Protein AF-A0A7S4ERF7-F1 (afdb_monomer_lite)

Sequence (378 aa):
MTRRRRTTMRTMKLMPKNTRALVVTITISIAMVMAMVPKTGVAAFAVNAQRTGTSSTLPPVYDSTPSEIFSTDKGRTPSLFTLDLRSLSTTTALSAAVPVQLLPGPFVAAAVIPTCIGLWRTGFAVSFGYGGAMLVSGVVQLAGSLRGPSEAMLPLKLHAAIYVFYGARLCGFLFHRQKKSLLGGMKRRDATLAERFKRLPIILGCSGLYYCMACCPMKILALDNPTTSVANAAALAIGFLGMLLAAVGDWYKSKIKARDGVNTLVTSGPFRYFRHPNYTGEMIGWTSLCLLTPALSCLGSSSNLRRMIPLLLSSIVGWAGIVFAVLGLDATAGLEKKQREKYGGTPEYEAWVKTSWSGPMAGKVDDDATANKGAVRN

pLDDT: mean 70.41, std 26.36, range [23.17, 98.19]

Secondary structure (DSSP, 8-state):
---PPP----------HHHHHHHHHHHHHHHHHHHTS-STTSS-----------------------------------------TT------TT-----TTSSPPHHHHHHHHHHGGGGT-HHHIIIIIHHHHHHHHHHHHHHHHTSS-SGGGHHHHHHHHHHHHHHHHHHHHHHHHHHHHHHTT-------HHHHHTTHHHHHHHHHHHHHHHHHHHHHHHHH--S--HHHHHHHHHHHHHHHHHHHHHHHHHHHHHHS-TT----SGGGGTBS-HHHHHHHHHHHIIIIIHHHHHHHH-TTTHHHHHHHHHHHHHHHHHHHIIIIISSTTHHHHHHHHHHHTT-HHHHHHHHHSB--S-SS---GGGGGGGSSS--

InterPro domains:
  IPR010721 Probable O-methyltransferase UstE-like [PF06966] (158-355)
  IPR010721 Probable O-methyltransferase UstE-like [PTHR32251] (157-355)

Structure (mmCIF, N/CA/C/O backbone):
data_AF-A0A7S4ERF7-F1
#
_entry.id   AF-A0A7S4ERF7-F1
#
loop_
_atom_site.group_PDB
_atom_site.id
_atom_site.type_symbol
_atom_site.label_atom_id
_atom_site.label_alt_id
_atom_site.label_comp_id
_atom_site.label_asym_id
_atom_site.label_entity_id
_atom_site.label_seq_id
_atom_site.pdbx_PDB_ins_code
_atom_site.Cartn_x
_atom_site.Cartn_y
_atom_site.Cartn_z
_atom_site.occupancy
_atom_site.B_iso_or_equiv
_atom_site.auth_seq_id
_atom_site.auth_comp_id
_atom_site.auth_asym_id
_atom_site.auth_atom_id
_atom_site.pdbx_PDB_model_num
ATOM 1 N N . MET A 1 1 ? 13.879 62.871 37.418 1.00 41.03 1 MET A N 1
ATOM 2 C CA . MET A 1 1 ? 13.097 62.328 36.280 1.00 41.03 1 MET A CA 1
ATOM 3 C C . MET A 1 1 ? 13.974 61.372 35.481 1.00 41.03 1 MET A C 1
ATOM 5 O O . MET A 1 1 ? 15.052 61.788 35.085 1.00 41.03 1 MET A O 1
ATOM 9 N N . THR A 1 2 ? 13.548 60.132 35.216 1.00 34.75 2 THR A N 1
ATOM 10 C CA . THR A 1 2 ? 14.339 59.157 34.429 1.00 34.75 2 THR A CA 1
ATOM 11 C C . THR A 1 2 ? 13.428 58.254 33.589 1.00 34.75 2 THR A C 1
ATOM 13 O O . THR A 1 2 ? 12.522 57.595 34.093 1.00 34.75 2 THR A O 1
ATOM 16 N N . ARG A 1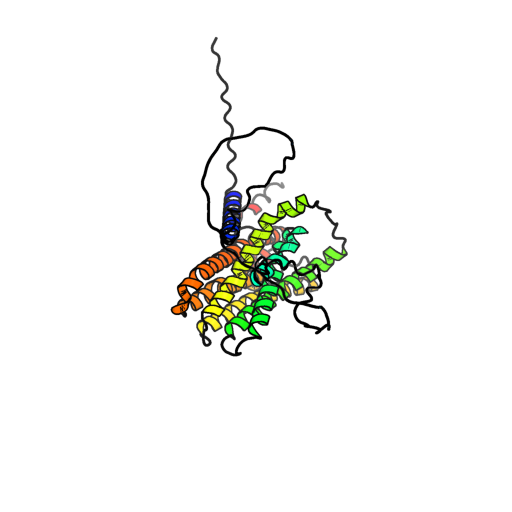 3 ? 13.638 58.253 32.267 1.00 39.22 3 ARG A N 1
ATOM 17 C CA . ARG A 1 3 ? 12.680 57.761 31.258 1.00 39.22 3 ARG A CA 1
ATOM 18 C C . ARG A 1 3 ? 13.013 56.328 30.813 1.00 39.22 3 ARG A C 1
ATOM 20 O O . ARG A 1 3 ? 13.749 56.141 29.845 1.00 39.22 3 ARG A O 1
ATOM 27 N N . ARG A 1 4 ? 12.480 55.302 31.494 1.00 37.03 4 ARG A N 1
ATOM 28 C CA . ARG A 1 4 ? 12.669 53.891 31.082 1.00 37.03 4 ARG A CA 1
ATOM 29 C C . ARG A 1 4 ? 12.035 53.623 29.706 1.00 37.03 4 ARG A C 1
ATOM 31 O O . ARG A 1 4 ? 10.828 53.774 29.530 1.00 37.03 4 ARG A O 1
ATOM 38 N N . ARG A 1 5 ? 12.851 53.191 28.738 1.00 38.00 5 ARG A N 1
ATOM 39 C CA . ARG A 1 5 ? 12.398 52.703 27.422 1.00 38.00 5 ARG A CA 1
ATOM 40 C C . ARG A 1 5 ? 11.656 51.366 27.585 1.00 38.00 5 ARG A C 1
ATOM 42 O O . ARG A 1 5 ? 12.122 50.501 28.320 1.00 38.00 5 ARG A O 1
ATOM 49 N N . ARG A 1 6 ? 10.543 51.170 26.866 1.00 38.38 6 ARG A N 1
ATOM 50 C CA . ARG A 1 6 ? 9.960 49.834 26.629 1.00 38.38 6 ARG A CA 1
ATOM 51 C C . ARG A 1 6 ? 10.646 49.212 25.410 1.00 38.38 6 ARG A C 1
ATOM 53 O O . ARG A 1 6 ? 10.650 49.828 24.349 1.00 38.38 6 ARG A O 1
ATOM 60 N N . THR A 1 7 ? 11.175 47.999 25.552 1.00 35.97 7 THR A N 1
ATOM 61 C CA . THR A 1 7 ? 11.793 47.242 24.451 1.00 35.97 7 THR A CA 1
ATOM 62 C C . THR A 1 7 ? 10.876 46.091 24.049 1.00 35.97 7 THR A C 1
ATOM 64 O O . THR A 1 7 ? 10.653 45.166 24.827 1.00 35.97 7 THR A O 1
ATOM 67 N N . THR A 1 8 ? 10.317 46.145 22.841 1.00 37.78 8 THR A N 1
ATOM 68 C CA . THR A 1 8 ? 9.296 45.190 22.384 1.00 37.78 8 THR A CA 1
ATOM 69 C C . THR A 1 8 ? 9.930 43.903 21.848 1.00 37.78 8 THR A C 1
ATOM 71 O O . THR A 1 8 ? 10.190 43.788 20.650 1.00 37.78 8 THR A O 1
ATOM 74 N N . MET A 1 9 ? 10.165 42.907 22.709 1.00 33.16 9 MET A N 1
ATOM 75 C CA . MET A 1 9 ? 10.560 41.571 22.242 1.00 33.16 9 MET A CA 1
ATOM 76 C C . MET A 1 9 ? 9.415 40.909 21.461 1.00 33.16 9 MET A C 1
ATOM 78 O O . MET A 1 9 ? 8.399 40.514 22.032 1.00 33.16 9 MET A O 1
ATOM 82 N N . ARG A 1 10 ? 9.593 40.736 20.145 1.00 36.97 10 ARG A N 1
ATOM 83 C CA . ARG A 1 10 ? 8.749 39.843 19.337 1.00 36.97 10 ARG A CA 1
ATOM 84 C C . ARG A 1 10 ? 9.042 38.393 19.724 1.00 36.97 10 ARG A C 1
ATOM 86 O O . ARG A 1 10 ? 10.117 37.881 19.425 1.00 36.97 10 ARG A O 1
ATOM 93 N N . THR A 1 11 ? 8.073 37.710 20.326 1.00 35.41 11 THR A N 1
ATOM 94 C CA . THR A 1 11 ? 8.145 36.265 20.574 1.00 35.41 11 THR A CA 1
ATOM 95 C C . THR A 1 11 ? 8.085 35.493 19.258 1.00 35.41 11 THR A C 1
ATOM 97 O O . THR A 1 11 ? 7.034 35.324 18.637 1.00 35.41 11 THR A O 1
ATOM 100 N N . MET A 1 12 ? 9.244 35.009 18.817 1.00 35.81 12 MET A N 1
ATOM 101 C CA . MET A 1 12 ? 9.377 34.193 17.616 1.00 35.81 12 MET A CA 1
ATOM 102 C C . MET A 1 12 ? 8.746 32.813 17.874 1.00 35.81 12 MET A C 1
ATOM 104 O O . MET A 1 12 ? 9.354 31.949 18.503 1.00 35.81 12 MET A O 1
ATOM 108 N N . LYS A 1 13 ? 7.495 32.606 17.433 1.00 41.41 13 LYS A N 1
ATOM 109 C CA . LYS A 1 13 ? 6.783 31.324 17.590 1.00 41.41 13 LYS A CA 1
ATOM 110 C C . LYS A 1 13 ? 7.540 30.201 16.875 1.00 41.41 13 LYS A C 1
ATOM 112 O O . LYS A 1 13 ? 7.461 30.060 15.655 1.00 41.41 13 LYS A O 1
ATOM 117 N N . LEU A 1 14 ? 8.242 29.375 17.648 1.00 46.34 14 LEU A N 1
ATOM 118 C CA . LEU A 1 14 ? 8.843 28.134 17.173 1.00 46.34 14 LEU A CA 1
ATOM 119 C C . LEU A 1 14 ? 7.740 27.203 16.648 1.00 46.34 14 LEU A C 1
ATOM 121 O O . LEU A 1 14 ? 6.902 26.729 17.410 1.00 46.34 14 LEU A O 1
ATOM 125 N N . MET A 1 15 ? 7.742 26.940 15.337 1.00 42.22 15 MET A N 1
ATOM 126 C CA . MET A 1 15 ? 6.868 25.927 14.739 1.00 42.22 15 MET A CA 1
ATOM 127 C C . MET A 1 15 ? 7.090 24.556 15.402 1.00 42.22 15 MET A C 1
ATOM 129 O O . MET A 1 15 ? 8.251 24.170 15.587 1.00 42.22 15 MET A O 1
ATOM 133 N N . PRO A 1 16 ? 6.021 23.794 15.705 1.00 50.12 16 PRO A N 1
ATOM 134 C CA . PRO A 1 16 ? 6.151 22.471 16.305 1.00 50.12 16 PRO A CA 1
ATOM 135 C C . PRO A 1 16 ? 6.921 21.519 15.378 1.00 50.12 16 PRO A C 1
ATOM 137 O O . PRO A 1 16 ? 6.837 21.611 14.148 1.00 50.12 16 PRO A O 1
ATOM 140 N N . LYS A 1 17 ? 7.685 20.594 15.977 1.00 44.91 17 LYS A N 1
ATOM 141 C CA . LYS A 1 17 ? 8.646 19.726 15.266 1.00 44.91 17 LYS A CA 1
ATOM 142 C C . LYS A 1 17 ? 8.005 18.966 14.094 1.00 44.91 17 LYS A C 1
ATOM 144 O O . LYS A 1 17 ? 8.594 18.913 13.018 1.00 44.91 17 LYS A O 1
ATOM 149 N N . ASN A 1 18 ? 6.775 18.481 14.260 1.00 42.22 18 ASN A N 1
ATOM 150 C CA . ASN A 1 18 ? 6.045 17.721 13.240 1.00 42.22 18 ASN A CA 1
ATOM 151 C C . ASN A 1 18 ? 5.750 18.566 11.984 1.00 42.22 18 ASN A C 1
ATOM 153 O O . ASN A 1 18 ? 5.846 18.061 10.870 1.00 42.22 18 ASN A O 1
ATOM 157 N N . THR A 1 19 ? 5.472 19.870 12.132 1.00 40.66 19 THR A N 1
ATOM 158 C CA . THR A 1 19 ? 5.303 20.784 10.988 1.00 40.66 19 THR A CA 1
ATOM 159 C C . THR A 1 19 ? 6.620 21.003 10.250 1.00 40.66 19 THR A C 1
ATOM 161 O O . THR A 1 19 ? 6.622 21.044 9.024 1.00 40.66 19 THR A O 1
ATOM 164 N N . ARG A 1 20 ? 7.752 21.091 10.967 1.00 41.47 20 ARG A N 1
ATOM 165 C CA . ARG A 1 20 ? 9.079 21.178 10.332 1.00 41.47 20 ARG A CA 1
ATOM 166 C C . ARG A 1 20 ? 9.403 19.909 9.544 1.00 41.47 20 ARG A C 1
ATOM 168 O O . ARG A 1 20 ? 9.823 20.021 8.400 1.00 41.47 20 ARG A O 1
ATOM 175 N N . ALA A 1 21 ? 9.144 18.730 10.115 1.00 39.44 21 ALA A N 1
ATOM 176 C CA . ALA A 1 21 ? 9.320 17.454 9.421 1.00 39.44 21 ALA A CA 1
ATOM 177 C C . ALA A 1 21 ? 8.461 17.389 8.144 1.00 39.44 21 ALA A C 1
ATOM 179 O O . ALA A 1 21 ? 8.996 17.173 7.062 1.00 39.44 21 ALA A O 1
ATOM 180 N N . LEU A 1 22 ? 7.161 17.693 8.244 1.00 38.56 22 LEU A N 1
ATOM 181 C CA . LEU A 1 22 ? 6.241 17.705 7.102 1.00 38.56 22 LEU A CA 1
ATOM 182 C C . LEU A 1 22 ? 6.668 18.696 6.002 1.00 38.56 22 LEU A C 1
ATOM 184 O O . LEU A 1 22 ? 6.628 18.352 4.822 1.00 38.56 22 LEU A O 1
ATOM 188 N N . VAL A 1 23 ? 7.112 19.905 6.366 1.00 41.34 23 VAL A N 1
ATOM 189 C CA . VAL A 1 23 ? 7.627 20.902 5.408 1.00 41.34 23 VAL A CA 1
ATOM 190 C C . VAL A 1 23 ? 8.924 20.433 4.745 1.00 41.34 23 VAL A C 1
ATOM 192 O O . VAL A 1 23 ? 9.086 20.645 3.543 1.00 41.34 23 VAL A O 1
ATOM 195 N N . VAL A 1 24 ? 9.820 19.762 5.476 1.00 43.53 24 VAL A N 1
ATOM 196 C CA . VAL A 1 24 ? 11.042 19.169 4.908 1.00 43.53 24 VAL A CA 1
ATOM 197 C C . VAL A 1 24 ? 10.692 18.035 3.942 1.00 43.53 24 VAL A C 1
ATOM 199 O O . VAL A 1 24 ? 11.174 18.054 2.812 1.00 43.53 24 VAL A O 1
ATOM 202 N N . THR A 1 25 ? 9.797 17.112 4.309 1.00 39.25 25 THR A N 1
ATOM 203 C CA . THR A 1 25 ? 9.334 16.038 3.412 1.00 39.25 25 THR A CA 1
ATOM 204 C C . THR A 1 25 ? 8.695 16.604 2.143 1.00 39.25 25 THR A C 1
ATOM 206 O O . THR A 1 25 ? 9.079 16.202 1.049 1.00 39.25 25 THR A O 1
ATOM 209 N N . ILE A 1 26 ? 7.788 17.583 2.261 1.00 41.75 26 ILE A N 1
ATOM 210 C CA . ILE A 1 26 ? 7.153 18.239 1.104 1.00 41.75 26 ILE A CA 1
ATOM 211 C C . ILE A 1 26 ? 8.196 18.953 0.232 1.00 41.75 26 ILE A C 1
ATOM 213 O O . ILE A 1 26 ? 8.162 18.811 -0.988 1.00 41.75 26 ILE A O 1
ATOM 217 N N . THR A 1 27 ? 9.145 19.676 0.833 1.00 40.19 27 THR A N 1
ATOM 218 C CA . THR A 1 27 ? 10.226 20.355 0.096 1.00 40.19 27 THR A CA 1
ATOM 219 C C . THR A 1 27 ? 11.116 19.357 -0.645 1.00 40.19 27 THR A C 1
ATOM 221 O O . THR A 1 27 ? 11.440 19.596 -1.805 1.00 40.19 27 THR A O 1
ATOM 224 N N . ILE A 1 28 ? 11.456 18.216 -0.036 1.00 44.88 28 ILE A N 1
ATOM 225 C CA . ILE A 1 28 ? 12.227 17.143 -0.687 1.00 44.88 28 ILE A CA 1
ATOM 226 C C . ILE A 1 28 ? 11.420 16.504 -1.826 1.00 44.88 28 ILE A C 1
ATOM 228 O O . ILE A 1 28 ? 11.963 16.318 -2.912 1.00 44.88 28 ILE A O 1
ATOM 232 N N . SER A 1 29 ? 10.125 16.225 -1.637 1.00 38.94 29 SER A N 1
ATOM 233 C CA . SER A 1 29 ? 9.265 15.701 -2.709 1.00 38.94 29 SER A CA 1
ATOM 234 C C . SER A 1 29 ? 9.151 16.676 -3.886 1.00 38.94 29 SER A C 1
ATOM 236 O O . SER A 1 29 ? 9.257 16.254 -5.035 1.00 38.94 29 SER A O 1
ATOM 238 N N . ILE A 1 30 ? 8.986 17.976 -3.621 1.00 42.12 30 ILE A N 1
ATOM 239 C CA . ILE A 1 30 ? 8.962 19.015 -4.662 1.00 42.12 30 ILE A CA 1
ATOM 240 C C . ILE A 1 30 ? 10.329 19.116 -5.349 1.00 42.12 30 ILE A C 1
ATOM 242 O O . ILE A 1 30 ? 10.383 19.135 -6.575 1.00 42.12 30 ILE A O 1
ATOM 246 N N . ALA A 1 31 ? 11.433 19.113 -4.598 1.00 42.03 31 ALA A N 1
ATOM 247 C CA . ALA A 1 31 ? 12.782 19.148 -5.160 1.00 42.03 31 ALA A CA 1
ATOM 248 C C . ALA A 1 31 ? 13.079 17.921 -6.039 1.00 42.03 31 ALA A C 1
ATOM 250 O O . ALA A 1 31 ? 13.676 18.076 -7.101 1.00 42.03 31 ALA A O 1
ATOM 251 N N . MET A 1 32 ? 12.613 16.724 -5.660 1.00 45.03 32 MET A N 1
ATOM 252 C CA . MET A 1 32 ? 12.715 15.524 -6.498 1.00 45.03 32 MET A CA 1
ATOM 253 C C . MET A 1 32 ? 11.868 15.628 -7.770 1.00 45.03 32 MET A C 1
ATOM 255 O O . MET A 1 32 ? 12.373 15.312 -8.843 1.00 45.03 32 MET A O 1
ATOM 259 N N . VAL A 1 33 ? 10.629 16.128 -7.692 1.00 40.97 33 VAL A N 1
ATOM 260 C CA . VAL A 1 33 ? 9.800 16.378 -8.888 1.00 40.97 33 VAL A CA 1
ATOM 261 C C . VAL A 1 33 ? 10.480 17.385 -9.823 1.00 40.97 33 VAL A C 1
ATOM 263 O O . VAL A 1 33 ? 10.572 17.131 -11.020 1.00 40.97 33 VAL A O 1
ATOM 266 N N . MET A 1 34 ? 11.035 18.478 -9.291 1.00 40.94 34 MET A N 1
ATOM 267 C CA . MET A 1 34 ? 11.772 19.479 -10.076 1.00 40.94 34 MET A CA 1
ATOM 268 C C . MET A 1 34 ? 13.101 18.940 -10.635 1.00 40.94 34 MET A C 1
ATOM 270 O O . MET A 1 34 ? 13.516 19.354 -11.712 1.00 40.94 34 MET A O 1
ATOM 274 N N . ALA A 1 35 ? 13.757 17.996 -9.953 1.00 42.38 35 ALA A N 1
ATOM 275 C CA . ALA A 1 35 ? 14.957 17.312 -10.445 1.00 42.38 35 ALA A CA 1
ATOM 276 C C . ALA A 1 35 ? 14.658 16.236 -11.510 1.00 42.38 35 ALA A C 1
ATOM 278 O O . ALA A 1 35 ? 15.561 15.854 -12.252 1.00 42.38 35 ALA A O 1
ATOM 279 N N . MET A 1 36 ? 13.409 15.765 -11.605 1.00 39.28 36 MET A N 1
ATOM 280 C CA . MET A 1 36 ? 12.935 14.885 -12.683 1.00 39.28 36 MET A CA 1
ATOM 281 C C . MET A 1 36 ? 12.500 15.652 -13.946 1.00 39.28 36 MET A C 1
ATOM 283 O O . MET A 1 36 ? 12.251 15.023 -14.973 1.00 39.28 36 MET A O 1
ATOM 287 N N . VAL A 1 37 ? 12.439 16.990 -13.907 1.00 36.59 37 VAL A N 1
ATOM 288 C CA . VAL A 1 37 ? 12.255 17.825 -15.105 1.00 36.59 37 VAL A CA 1
ATOM 289 C C . VAL A 1 37 ? 13.610 17.994 -15.816 1.00 36.59 37 VAL A C 1
ATOM 291 O O . VAL A 1 37 ? 14.571 18.439 -15.182 1.00 36.59 37 VAL A O 1
ATOM 294 N N . PRO A 1 38 ? 13.728 17.685 -17.123 1.00 35.66 38 PRO A N 1
ATOM 295 C CA . PRO A 1 38 ? 14.954 17.939 -17.878 1.00 35.66 38 PRO A CA 1
ATOM 296 C C . PRO A 1 38 ? 15.325 19.428 -17.866 1.00 35.66 38 PRO A C 1
ATOM 298 O O . PRO A 1 38 ? 14.505 20.283 -18.193 1.00 35.66 38 PRO A O 1
ATOM 301 N N . LYS A 1 39 ? 16.581 19.759 -17.537 1.00 43.47 39 LYS A N 1
ATOM 302 C CA . LYS A 1 39 ? 17.057 21.160 -17.478 1.00 43.47 39 LYS A CA 1
ATOM 303 C C . LYS A 1 39 ? 17.197 21.840 -18.853 1.00 43.47 39 LYS A C 1
ATOM 305 O O . LYS A 1 39 ? 17.469 23.037 -18.925 1.00 43.47 39 LYS A O 1
ATOM 310 N N . THR A 1 40 ? 17.005 21.100 -19.942 1.00 45.00 40 THR A N 1
ATOM 311 C CA . THR A 1 40 ? 17.028 21.590 -21.326 1.00 45.00 40 THR A CA 1
ATOM 312 C C . THR A 1 40 ? 15.734 22.340 -21.666 1.00 45.00 40 THR A C 1
ATOM 314 O O . THR A 1 40 ? 14.831 21.782 -22.283 1.00 45.00 40 THR A O 1
ATOM 317 N N . GLY A 1 41 ? 15.635 23.603 -21.241 1.00 37.91 41 GLY A N 1
ATOM 318 C CA . GLY A 1 41 ? 14.469 24.451 -21.542 1.00 37.91 41 GLY A CA 1
ATOM 319 C C . GLY A 1 41 ? 14.513 25.906 -21.054 1.00 37.91 41 GLY A C 1
ATOM 320 O O . GLY A 1 41 ? 13.624 26.678 -21.387 1.00 37.91 41 GLY A O 1
ATOM 321 N N . VAL A 1 42 ? 15.532 26.319 -20.289 1.00 31.64 42 VAL A N 1
ATOM 322 C CA . VAL A 1 42 ? 15.582 27.662 -19.659 1.00 31.64 42 VAL A CA 1
ATOM 323 C C . VAL A 1 42 ? 16.117 28.761 -20.607 1.00 31.64 42 VAL A C 1
ATOM 325 O O . VAL A 1 42 ? 16.158 29.930 -20.246 1.00 31.64 42 VAL A O 1
ATOM 328 N N . ALA A 1 43 ? 16.489 28.416 -21.844 1.00 33.44 43 ALA A N 1
ATOM 329 C CA . ALA A 1 43 ? 17.109 29.319 -22.823 1.00 33.44 43 ALA A CA 1
ATOM 330 C C . ALA A 1 43 ? 16.189 29.662 -24.019 1.00 33.44 43 ALA A C 1
ATOM 332 O O . ALA A 1 43 ? 16.644 29.703 -25.157 1.00 33.44 43 ALA A O 1
ATOM 333 N N . ALA A 1 44 ? 14.887 29.866 -23.780 1.00 31.73 44 ALA A N 1
ATOM 334 C CA . ALA A 1 44 ? 13.907 30.120 -24.847 1.00 31.73 44 ALA A CA 1
ATOM 335 C C . ALA A 1 44 ? 12.709 30.997 -24.411 1.00 31.73 44 ALA A C 1
ATOM 337 O O . ALA A 1 44 ? 11.566 30.670 -24.716 1.00 31.73 44 ALA A O 1
ATOM 338 N N . PHE A 1 45 ? 12.940 32.097 -23.676 1.00 24.70 45 PHE A N 1
ATOM 339 C CA . PHE A 1 45 ? 11.851 33.017 -23.287 1.00 24.70 45 PHE A CA 1
ATOM 340 C C . PHE A 1 45 ? 12.239 34.510 -23.229 1.00 24.70 45 PHE A C 1
ATOM 342 O O . PHE A 1 45 ? 11.892 35.232 -22.296 1.00 24.70 45 PHE A O 1
ATOM 349 N N . ALA A 1 46 ? 12.925 35.000 -24.265 1.00 26.72 46 ALA A N 1
ATOM 350 C CA . ALA A 1 46 ? 12.933 36.430 -24.576 1.00 26.72 46 ALA A CA 1
ATOM 351 C C . ALA A 1 46 ? 11.640 36.767 -25.342 1.00 26.72 46 ALA A C 1
ATOM 353 O O . ALA A 1 46 ? 11.479 36.373 -26.497 1.00 26.72 46 ALA A O 1
ATOM 354 N N . VAL A 1 47 ? 10.684 37.436 -24.690 1.00 27.62 47 VAL A N 1
ATOM 355 C CA . VAL A 1 47 ? 9.390 37.770 -25.310 1.00 27.62 47 VAL A CA 1
ATOM 356 C C . VAL A 1 47 ? 9.579 38.872 -26.350 1.00 27.62 47 VAL A C 1
ATOM 358 O O . VAL A 1 47 ? 9.996 39.980 -26.018 1.00 27.62 47 VAL A O 1
ATOM 361 N N . ASN A 1 48 ? 9.224 38.579 -27.602 1.00 27.03 48 ASN A N 1
ATOM 362 C CA . ASN A 1 48 ? 9.217 39.557 -28.684 1.00 27.03 48 ASN A CA 1
ATOM 363 C C . ASN A 1 48 ? 8.029 40.525 -28.512 1.00 27.03 48 ASN A C 1
ATOM 365 O O . ASN A 1 48 ? 6.901 40.218 -28.898 1.00 27.03 48 ASN A O 1
ATOM 369 N N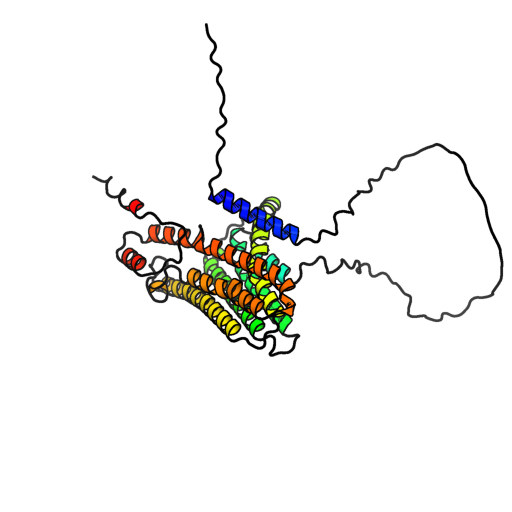 . ALA A 1 49 ? 8.272 41.671 -27.875 1.00 28.17 49 ALA A N 1
ATOM 370 C CA . ALA A 1 49 ? 7.265 42.702 -27.652 1.00 28.17 49 ALA A CA 1
ATOM 371 C C . ALA A 1 49 ? 7.148 43.620 -28.881 1.00 28.17 49 ALA A C 1
ATOM 373 O O . ALA A 1 49 ? 8.057 44.395 -29.177 1.00 28.17 49 ALA A O 1
ATOM 374 N N . GLN A 1 50 ? 6.014 43.558 -29.584 1.00 28.45 50 GLN A N 1
ATOM 375 C CA . GLN A 1 50 ? 5.751 44.429 -30.732 1.00 28.45 50 GLN A CA 1
ATOM 376 C C . GLN A 1 50 ? 5.739 45.912 -30.333 1.00 28.45 50 GLN A C 1
ATOM 378 O O . GLN A 1 50 ? 5.078 46.301 -29.367 1.00 28.45 50 GLN A O 1
ATOM 383 N N . ARG A 1 51 ? 6.345 46.762 -31.169 1.00 25.80 51 ARG A N 1
ATOM 384 C CA . ARG A 1 51 ? 5.987 48.183 -31.242 1.00 25.80 51 ARG A CA 1
ATOM 385 C C . ARG A 1 51 ? 6.073 48.693 -32.679 1.00 25.80 51 ARG A C 1
ATOM 387 O O . ARG A 1 51 ? 7.149 48.797 -33.253 1.00 25.80 51 ARG A O 1
ATOM 394 N N . THR A 1 52 ? 4.919 49.004 -33.255 1.00 27.11 52 THR A N 1
ATOM 395 C CA . THR A 1 52 ? 4.781 49.729 -34.524 1.00 27.11 52 THR A CA 1
ATOM 396 C C . THR A 1 52 ? 4.925 51.233 -34.278 1.00 27.11 52 THR A C 1
ATOM 398 O O . THR A 1 52 ? 4.242 51.746 -33.391 1.00 27.11 52 THR A O 1
ATOM 401 N N . GLY A 1 53 ? 5.741 51.952 -35.059 1.00 25.14 53 GLY A N 1
ATOM 402 C CA . GLY A 1 53 ? 5.798 53.421 -34.967 1.00 25.14 53 GLY A CA 1
ATOM 403 C C . GLY A 1 53 ? 7.009 54.109 -35.611 1.00 25.14 53 GLY A C 1
ATOM 404 O O . GLY A 1 53 ? 7.990 54.365 -34.932 1.00 25.14 53 GLY A O 1
ATOM 405 N N . THR A 1 54 ? 6.869 54.462 -36.895 1.00 26.77 54 THR A N 1
ATOM 406 C CA . THR A 1 54 ? 7.323 55.725 -37.537 1.00 26.77 54 THR A CA 1
ATOM 407 C C . THR A 1 54 ? 8.752 56.295 -37.354 1.00 26.77 54 THR A C 1
ATOM 409 O O . THR A 1 54 ? 9.104 56.780 -36.286 1.00 26.77 54 THR A O 1
ATOM 412 N N . SER A 1 55 ? 9.388 56.529 -38.518 1.00 26.23 55 SER A N 1
ATOM 413 C CA . SER A 1 55 ? 10.240 57.690 -38.889 1.00 26.23 55 SER A CA 1
ATOM 414 C C . SER A 1 55 ? 11.774 57.645 -38.701 1.00 26.23 55 SER A C 1
ATOM 416 O O . SER A 1 55 ? 12.260 57.436 -37.601 1.00 26.23 55 SER A O 1
ATOM 418 N N . SER A 1 56 ? 12.485 57.961 -39.806 1.00 26.78 56 SER A N 1
ATOM 419 C CA . SER A 1 56 ? 13.732 58.771 -39.961 1.00 26.78 56 SER A CA 1
ATOM 420 C C . SER A 1 56 ? 14.884 58.632 -38.933 1.00 26.78 56 SER A C 1
ATOM 422 O O . SER A 1 56 ? 14.659 58.849 -37.751 1.00 26.78 56 SER A O 1
ATOM 424 N N . THR A 1 57 ? 16.164 58.437 -39.295 1.00 28.16 57 THR A N 1
ATOM 425 C CA . THR A 1 57 ? 16.951 59.039 -40.409 1.00 28.16 57 THR A CA 1
ATOM 426 C C . THR A 1 57 ? 18.062 58.115 -40.979 1.00 28.16 57 THR A C 1
ATOM 428 O O . THR A 1 57 ? 18.264 57.005 -40.501 1.00 28.16 57 THR A O 1
ATOM 431 N N . LEU A 1 58 ? 18.771 58.579 -42.026 1.00 25.33 58 LEU A N 1
ATOM 432 C CA . LEU A 1 58 ? 19.897 57.914 -42.729 1.00 25.33 58 LEU A CA 1
ATOM 433 C C . LEU A 1 58 ? 21.289 58.277 -42.101 1.00 25.33 58 LEU A C 1
ATOM 435 O O . LEU A 1 58 ? 21.297 58.820 -40.997 1.00 25.33 58 LEU A O 1
ATOM 439 N N . PRO A 1 59 ? 22.458 58.013 -42.744 1.00 44.06 59 PRO A N 1
ATOM 440 C CA . PRO A 1 59 ? 23.279 56.795 -42.614 1.00 44.06 59 PRO A CA 1
ATOM 441 C C . PRO A 1 59 ? 24.724 57.128 -42.115 1.00 44.06 59 PRO A C 1
ATOM 443 O O . PRO A 1 59 ? 24.891 58.203 -41.536 1.00 44.06 59 PRO A O 1
ATOM 446 N N . PRO A 1 60 ? 25.768 56.266 -42.270 1.00 41.06 60 PRO A N 1
ATOM 447 C CA . PRO A 1 60 ? 26.517 56.163 -43.552 1.00 41.06 60 PRO A CA 1
ATOM 448 C C . PRO A 1 60 ? 27.081 54.723 -43.866 1.00 41.06 60 PRO A C 1
ATOM 450 O O . PRO A 1 60 ? 27.018 53.853 -43.008 1.00 41.06 60 PRO A O 1
ATOM 453 N N . VAL A 1 61 ? 27.370 54.345 -45.135 1.00 24.75 61 VAL A N 1
ATOM 454 C CA . VAL A 1 61 ? 28.727 54.164 -45.773 1.00 24.75 61 VAL A CA 1
ATOM 455 C C . VAL A 1 61 ? 29.625 53.129 -45.041 1.00 24.75 61 VAL A C 1
ATOM 457 O O . VAL A 1 61 ? 29.842 53.309 -43.851 1.00 24.75 61 VAL A O 1
ATOM 460 N N . TYR A 1 62 ? 30.221 52.055 -45.604 1.00 23.92 62 TYR A N 1
ATOM 461 C CA . TYR A 1 62 ? 30.521 51.518 -46.972 1.00 23.92 62 TYR A CA 1
ATOM 462 C C . TYR A 1 62 ? 30.899 49.988 -46.813 1.00 23.92 62 TYR A C 1
ATOM 464 O O . TYR A 1 62 ? 30.790 49.523 -45.680 1.00 23.92 62 TYR A O 1
ATOM 472 N N . ASP A 1 63 ? 31.356 49.084 -47.713 1.00 23.17 63 ASP A N 1
ATOM 473 C CA . ASP A 1 63 ? 31.652 48.891 -49.173 1.00 23.17 63 ASP A CA 1
ATOM 474 C C . ASP A 1 63 ? 31.954 47.349 -49.395 1.00 23.17 63 ASP A C 1
ATOM 476 O O . ASP A 1 63 ? 31.796 46.607 -48.425 1.00 23.17 63 ASP A O 1
ATOM 480 N N . SER A 1 64 ? 32.406 46.706 -50.502 1.00 26.17 64 SER A N 1
ATOM 481 C CA . SER A 1 64 ? 32.563 47.013 -51.950 1.00 26.17 64 SER A CA 1
ATOM 482 C C . SER A 1 64 ? 32.438 45.746 -52.852 1.00 26.17 64 SER A C 1
ATOM 484 O O . SER A 1 64 ? 33.322 44.896 -52.863 1.00 26.17 64 SER A O 1
ATOM 486 N N . THR A 1 65 ? 31.451 45.711 -53.758 1.00 26.61 65 THR A N 1
ATOM 487 C CA . THR A 1 65 ? 31.568 45.200 -55.162 1.00 26.61 65 THR A CA 1
ATOM 488 C C . THR A 1 65 ? 32.001 43.697 -55.406 1.00 26.61 65 THR A C 1
ATOM 490 O O . THR A 1 65 ? 31.799 42.902 -54.491 1.00 26.61 65 THR A O 1
ATOM 493 N N . PRO A 1 66 ? 32.329 43.182 -56.635 1.00 37.03 66 PRO A N 1
ATOM 494 C CA . PRO A 1 66 ? 31.412 42.202 -57.265 1.00 37.03 66 PRO A CA 1
ATOM 495 C C . PRO A 1 66 ? 32.020 41.001 -58.059 1.00 37.03 66 PRO A C 1
ATOM 497 O O . PRO A 1 66 ? 33.211 40.934 -58.350 1.00 37.03 66 PRO A O 1
ATOM 500 N N . SER A 1 67 ? 31.157 40.068 -58.493 1.00 29.28 67 SER A N 1
ATOM 501 C CA . SER A 1 67 ? 31.156 39.353 -59.805 1.00 29.28 67 SER A CA 1
ATOM 502 C C . SER A 1 67 ? 29.958 38.374 -59.819 1.00 29.28 67 SER A C 1
ATOM 504 O O . SER A 1 67 ? 29.743 37.701 -58.818 1.00 29.28 67 SER A O 1
ATOM 506 N N . GLU A 1 68 ? 29.010 38.313 -60.767 1.00 27.34 68 GLU A N 1
ATOM 507 C CA . GLU A 1 68 ? 28.937 38.457 -62.246 1.00 27.34 68 GLU A CA 1
ATOM 508 C C . GLU A 1 68 ? 29.127 37.155 -63.057 1.00 27.34 68 GLU A C 1
ATOM 510 O O . GLU A 1 68 ? 29.813 36.239 -62.615 1.00 27.34 68 GLU A O 1
ATOM 515 N N . ILE A 1 69 ? 28.535 37.155 -64.272 1.00 25.25 69 ILE A N 1
ATOM 516 C CA . ILE A 1 69 ? 28.468 36.123 -65.343 1.00 25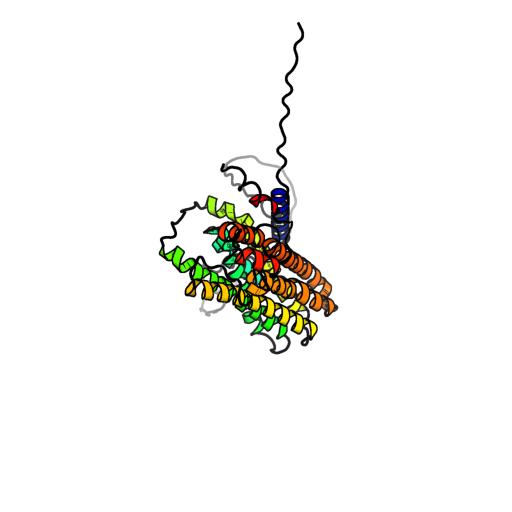.25 69 ILE A CA 1
ATOM 517 C C . ILE A 1 69 ? 27.208 35.216 -65.252 1.00 25.25 69 ILE A C 1
ATOM 519 O O . ILE A 1 69 ? 27.072 34.430 -64.323 1.00 25.25 69 ILE A O 1
ATOM 523 N N . PHE A 1 70 ? 26.135 35.448 -66.039 1.00 24.05 70 PHE A N 1
ATOM 524 C CA . PHE A 1 70 ? 25.868 35.051 -67.458 1.00 24.05 70 PHE A CA 1
ATOM 525 C C . PHE A 1 70 ? 25.836 33.512 -67.693 1.00 24.05 70 PHE A C 1
ATOM 527 O O . PHE A 1 70 ? 26.676 32.804 -67.161 1.00 24.05 70 PHE A O 1
ATOM 534 N N . SER A 1 71 ? 24.928 32.897 -68.477 1.00 25.25 71 SER A N 1
ATOM 535 C CA . SER A 1 71 ? 24.003 33.417 -69.509 1.00 25.25 71 SER A CA 1
ATOM 536 C C . SER A 1 71 ? 22.761 32.513 -69.768 1.00 25.25 71 SER A C 1
ATOM 538 O O . SER A 1 71 ? 22.780 31.332 -69.450 1.00 25.25 71 SER A O 1
ATOM 540 N N . THR A 1 72 ? 21.718 33.111 -70.372 1.00 27.92 72 THR A N 1
ATOM 541 C CA . THR A 1 72 ? 20.710 32.656 -71.394 1.00 27.92 72 THR A CA 1
ATOM 542 C C . THR A 1 72 ? 20.723 31.192 -71.945 1.00 27.92 72 THR A C 1
ATOM 544 O O . THR A 1 72 ? 21.783 30.589 -72.000 1.00 27.92 72 THR A O 1
ATOM 547 N N . ASP A 1 73 ? 19.669 30.579 -72.539 1.00 29.28 73 ASP A N 1
ATOM 548 C CA . ASP A 1 73 ? 18.397 31.077 -73.135 1.00 29.28 73 ASP A CA 1
ATOM 549 C C . ASP A 1 73 ? 17.320 29.968 -73.429 1.00 29.28 73 ASP A C 1
ATOM 551 O O . ASP A 1 73 ? 17.632 28.784 -73.393 1.00 29.28 73 ASP A O 1
ATOM 555 N N . LYS A 1 74 ? 16.094 30.389 -73.822 1.00 29.36 74 LYS A N 1
ATOM 556 C CA . LYS A 1 74 ? 15.022 29.757 -74.671 1.00 29.36 74 LYS A CA 1
ATOM 557 C C . LYS A 1 74 ? 14.721 28.231 -74.660 1.00 29.36 74 LYS A C 1
ATOM 559 O O . LYS A 1 74 ? 15.548 27.415 -75.042 1.00 29.36 74 LYS A O 1
ATOM 564 N N . GLY A 1 75 ? 13.427 27.865 -74.503 1.00 27.80 75 GLY A N 1
ATOM 565 C CA . GLY A 1 75 ? 12.939 26.471 -74.678 1.00 27.80 75 GLY A CA 1
ATOM 566 C C . GLY A 1 75 ? 11.410 26.199 -74.744 1.00 27.80 75 GLY A C 1
ATOM 567 O O . GLY A 1 75 ? 10.900 25.460 -73.919 1.00 27.80 75 GLY A O 1
ATOM 568 N N . ARG A 1 76 ? 10.688 26.789 -75.715 1.00 28.56 76 ARG A N 1
ATOM 569 C CA . ARG A 1 76 ? 9.345 26.440 -76.290 1.00 28.56 76 ARG A CA 1
ATOM 570 C C . ARG A 1 76 ? 8.278 25.559 -75.551 1.00 28.56 76 ARG A C 1
ATOM 572 O O . ARG A 1 76 ? 8.483 24.386 -75.278 1.00 28.56 76 ARG A O 1
ATOM 579 N N . THR A 1 77 ? 7.032 26.069 -75.624 1.00 31.20 77 THR A N 1
ATOM 580 C CA . THR A 1 77 ? 5.701 25.391 -75.776 1.00 31.20 77 THR A CA 1
ATOM 581 C C . THR A 1 77 ? 5.059 24.566 -74.632 1.00 31.20 77 THR A C 1
ATOM 583 O O . THR A 1 77 ? 5.734 23.762 -74.003 1.00 31.20 77 THR A O 1
ATOM 586 N N . PRO A 1 78 ? 3.721 24.682 -74.417 1.00 42.62 78 PRO A N 1
ATOM 587 C CA . PRO A 1 78 ? 2.965 23.885 -73.441 1.00 42.62 78 PRO A CA 1
ATOM 588 C C . PRO A 1 78 ? 2.180 22.713 -74.068 1.00 42.62 78 PRO A C 1
ATOM 590 O O . PRO A 1 78 ? 1.529 22.890 -75.095 1.00 42.62 78 PRO A O 1
ATOM 593 N N . SER A 1 79 ? 2.139 21.548 -73.408 1.00 29.09 79 SER A N 1
ATOM 594 C CA . SER A 1 79 ? 1.022 20.581 -73.504 1.00 29.09 79 SER A CA 1
ATOM 595 C C . SER A 1 79 ? 1.127 19.463 -72.449 1.00 29.09 79 SER A C 1
ATOM 597 O O . SER A 1 79 ? 2.181 19.274 -71.852 1.00 29.09 79 SER A O 1
ATOM 599 N N . LEU A 1 80 ? 0.022 18.724 -72.279 1.00 29.62 80 LEU A N 1
ATOM 600 C CA . LEU A 1 80 ? -0.116 17.427 -71.592 1.00 29.62 80 LEU A CA 1
ATOM 601 C C . LEU A 1 80 ? 0.175 17.369 -70.078 1.00 29.62 80 LEU A C 1
ATOM 603 O O . LEU A 1 80 ? 1.302 17.233 -69.615 1.00 29.62 80 LEU A O 1
ATOM 607 N N . PHE A 1 81 ? -0.922 17.321 -69.315 1.00 30.05 81 PHE A N 1
ATOM 608 C CA . PHE A 1 81 ? -0.974 16.817 -67.941 1.00 30.05 81 PHE A CA 1
ATOM 609 C C . PHE A 1 81 ? -0.446 15.369 -67.871 1.00 30.05 81 PHE A C 1
ATOM 611 O O . PHE A 1 81 ? -1.145 14.432 -68.259 1.00 30.05 81 PHE A O 1
ATOM 618 N N . THR A 1 82 ? 0.736 15.165 -67.292 1.00 29.97 82 THR A N 1
ATOM 619 C CA . THR A 1 82 ? 1.074 13.908 -66.610 1.00 29.97 82 THR A CA 1
ATOM 620 C C . THR A 1 82 ? 0.772 14.074 -65.124 1.00 29.97 82 THR A C 1
ATOM 622 O O . THR A 1 82 ? 1.229 15.008 -64.469 1.00 29.97 82 THR A O 1
ATOM 625 N N . LEU A 1 83 ? -0.072 13.192 -64.590 1.00 30.78 83 LEU A N 1
ATOM 626 C CA . LEU A 1 83 ? -0.622 13.323 -63.242 1.00 30.78 83 LEU A CA 1
ATOM 627 C C . LEU A 1 83 ? 0.354 12.715 -62.216 1.00 30.78 83 LEU A C 1
ATOM 629 O O . LEU A 1 83 ? 0.166 11.584 -61.769 1.00 30.78 83 LEU A O 1
ATOM 633 N N . ASP A 1 84 ? 1.426 13.444 -61.875 1.00 29.83 84 ASP A N 1
ATOM 634 C CA . ASP A 1 84 ? 2.388 12.995 -60.857 1.00 29.83 84 ASP A CA 1
ATOM 635 C C . ASP A 1 84 ? 1.752 13.002 -59.458 1.00 29.83 84 ASP A C 1
ATOM 637 O O . ASP A 1 84 ? 1.608 14.025 -58.784 1.00 29.83 84 ASP A O 1
ATOM 641 N N . LEU A 1 85 ? 1.354 11.811 -59.023 1.00 37.59 85 LEU A N 1
ATOM 642 C CA . LEU A 1 85 ? 0.552 11.551 -57.830 1.00 37.59 85 LEU A CA 1
ATOM 643 C C . LEU A 1 85 ? 1.380 11.587 -56.525 1.00 37.59 85 LEU A C 1
ATOM 645 O O . LEU A 1 85 ? 1.143 10.799 -55.607 1.00 37.59 85 LEU A O 1
ATOM 649 N N . ARG A 1 86 ? 2.384 12.476 -56.442 1.00 33.91 86 ARG A N 1
ATOM 650 C CA . ARG A 1 86 ? 3.388 12.507 -55.355 1.00 33.91 86 ARG A CA 1
ATOM 651 C C . ARG A 1 86 ? 3.625 13.854 -54.665 1.00 33.91 86 ARG A C 1
ATOM 653 O O . ARG A 1 86 ? 4.380 13.884 -53.697 1.00 33.91 86 ARG A O 1
ATOM 660 N N . SER A 1 87 ? 2.985 14.945 -55.091 1.00 41.34 87 SER A N 1
ATOM 661 C CA . SER A 1 87 ? 3.247 16.293 -54.540 1.00 41.34 87 SER A CA 1
ATOM 662 C C . SER A 1 87 ? 2.009 17.080 -54.080 1.00 41.34 87 SER A C 1
ATOM 664 O O . SER A 1 87 ? 2.141 18.232 -53.659 1.00 41.34 87 SER A O 1
ATOM 666 N N . LEU A 1 88 ? 0.811 16.478 -54.090 1.00 30.02 88 LEU A N 1
ATOM 667 C CA . LEU A 1 88 ? -0.429 17.168 -53.712 1.00 30.02 88 LEU A CA 1
ATOM 668 C C . LEU A 1 88 ? -0.576 17.326 -52.183 1.00 30.02 88 LEU A C 1
ATOM 670 O O . LEU A 1 88 ? -1.324 16.612 -51.519 1.00 30.02 88 LEU A O 1
ATOM 674 N N . SER A 1 89 ? 0.141 18.304 -51.629 1.00 38.09 89 SER A N 1
ATOM 675 C CA . SER A 1 89 ? 0.107 18.699 -50.213 1.00 38.09 89 SER A CA 1
ATOM 676 C C . SER A 1 89 ? -1.182 19.452 -49.831 1.00 38.09 89 SER A C 1
ATOM 678 O O . SER A 1 89 ? -1.132 20.585 -49.347 1.00 38.09 89 SER A O 1
ATOM 680 N N . THR A 1 90 ? -2.355 18.843 -50.028 1.00 30.70 90 THR A N 1
ATOM 681 C CA . THR A 1 90 ? -3.648 19.387 -49.572 1.00 30.70 90 THR A CA 1
ATOM 682 C C . THR A 1 90 ? -3.802 19.277 -48.054 1.00 30.70 90 THR A C 1
ATOM 684 O O . THR A 1 90 ? -4.399 18.339 -47.534 1.00 30.70 90 THR A O 1
ATOM 687 N N . THR A 1 91 ? -3.226 20.257 -47.358 1.00 38.84 91 THR A N 1
ATOM 688 C CA . THR A 1 91 ? -3.752 20.908 -46.143 1.00 38.84 91 THR A CA 1
ATOM 689 C C . THR A 1 91 ? -4.873 20.195 -45.365 1.00 38.84 91 THR A C 1
ATOM 691 O O . THR A 1 91 ? -6.002 20.677 -45.285 1.00 38.84 91 THR A O 1
ATOM 694 N N . THR A 1 92 ? -4.523 19.155 -44.604 1.00 30.16 92 THR A N 1
ATOM 695 C CA . THR A 1 92 ? -5.247 18.849 -43.360 1.00 30.16 92 THR A CA 1
ATOM 696 C C . THR A 1 92 ? -4.587 19.610 -42.213 1.00 30.16 92 THR A C 1
ATOM 698 O O . THR A 1 92 ? -3.503 19.245 -41.753 1.00 30.16 92 THR A O 1
ATOM 701 N N . ALA A 1 93 ? -5.235 20.670 -41.724 1.00 37.16 93 ALA A N 1
ATOM 702 C CA . ALA A 1 93 ? -4.776 21.471 -40.582 1.00 37.16 93 ALA A CA 1
ATOM 703 C C . ALA A 1 93 ? -4.952 20.729 -39.235 1.00 37.16 93 ALA A C 1
ATOM 705 O O . ALA A 1 93 ? -5.626 21.202 -38.324 1.00 37.16 93 ALA A O 1
ATOM 706 N N . LEU A 1 94 ? -4.360 19.534 -39.123 1.00 31.05 94 LEU A N 1
ATOM 707 C CA . LEU A 1 94 ? -4.428 18.666 -37.943 1.00 31.05 94 LEU A CA 1
ATOM 708 C C . LEU A 1 94 ? -3.125 17.880 -37.685 1.00 31.05 94 LEU A C 1
ATOM 710 O O . LEU A 1 94 ? -3.130 16.903 -36.944 1.00 31.05 94 LEU A O 1
ATOM 714 N N . SER A 1 95 ? -2.001 18.311 -38.273 1.00 32.56 95 SER A N 1
ATOM 715 C CA . SER A 1 95 ? -0.665 17.738 -38.025 1.00 32.56 95 SER A CA 1
ATOM 716 C C . SER A 1 95 ? 0.303 18.742 -37.384 1.00 32.56 95 SER A C 1
ATOM 718 O O . SER A 1 95 ? 1.505 18.752 -37.642 1.00 32.56 95 SER A O 1
ATOM 720 N N . ALA A 1 96 ? -0.215 19.578 -36.479 1.00 31.69 96 ALA A N 1
ATOM 721 C CA . ALA A 1 96 ? 0.606 20.169 -35.426 1.00 31.69 96 ALA A CA 1
ATOM 722 C C . ALA A 1 96 ? 0.966 19.054 -34.429 1.00 31.69 96 ALA A C 1
ATOM 724 O O . ALA A 1 96 ? 0.368 18.933 -33.358 1.00 31.69 96 ALA A O 1
ATOM 725 N N . ALA A 1 97 ? 1.904 18.190 -34.826 1.00 33.06 97 ALA A N 1
ATOM 726 C CA . ALA A 1 97 ? 2.378 17.067 -34.032 1.00 33.06 97 ALA A CA 1
ATOM 727 C C . ALA A 1 97 ? 3.169 17.578 -32.817 1.00 33.06 97 ALA A C 1
ATOM 729 O O . ALA A 1 97 ? 4.400 17.617 -32.822 1.00 33.06 97 ALA A O 1
ATOM 730 N N . VAL A 1 98 ? 2.444 17.975 -31.765 1.00 29.47 98 VAL A N 1
ATOM 731 C CA . VAL A 1 98 ? 3.009 18.213 -30.433 1.00 29.47 98 VAL A CA 1
ATOM 732 C C . VAL A 1 98 ? 3.838 16.977 -30.080 1.00 29.47 98 VAL A C 1
ATOM 734 O O . VAL A 1 98 ? 3.277 15.876 -30.057 1.00 29.47 98 VAL A O 1
ATOM 737 N N . PRO A 1 99 ? 5.156 17.106 -29.841 1.00 31.73 99 PRO A N 1
ATOM 738 C CA . PRO A 1 99 ? 6.007 15.942 -29.669 1.00 31.73 99 PRO A CA 1
ATOM 739 C C . PRO A 1 99 ? 5.508 15.122 -28.480 1.00 31.73 99 PRO A C 1
ATOM 741 O O . PRO A 1 99 ? 5.425 15.615 -27.350 1.00 31.73 99 PRO A O 1
ATOM 744 N N . VAL A 1 100 ? 5.211 13.841 -28.728 1.00 33.47 100 VAL A N 1
ATOM 745 C CA . VAL A 1 100 ? 4.658 12.870 -27.756 1.00 33.47 100 VAL A CA 1
ATOM 746 C C . VAL A 1 100 ? 5.741 12.402 -26.756 1.00 33.47 100 VAL A C 1
ATOM 748 O O . VAL A 1 100 ? 5.809 11.260 -26.320 1.00 33.47 100 VAL A O 1
ATOM 751 N N . GLN A 1 101 ? 6.614 13.339 -26.395 1.00 33.81 101 GLN A N 1
ATOM 752 C CA . GLN A 1 101 ? 7.670 13.286 -25.390 1.00 33.81 101 GLN A CA 1
ATOM 753 C C . GLN A 1 101 ? 7.324 14.182 -24.184 1.00 33.81 101 GLN A C 1
ATOM 755 O O . GLN A 1 101 ? 7.909 14.019 -23.118 1.00 33.81 101 GLN A O 1
ATOM 760 N N . LEU A 1 102 ? 6.346 15.094 -24.325 1.00 32.88 102 LEU A N 1
ATOM 761 C CA . LEU A 1 102 ? 5.817 15.903 -23.217 1.00 32.88 102 LEU A CA 1
ATOM 762 C C . LEU A 1 102 ? 4.817 15.127 -22.336 1.00 32.88 102 LEU A C 1
ATOM 764 O O . LEU A 1 102 ? 4.500 15.558 -21.228 1.00 32.88 102 LEU A O 1
ATOM 768 N N . LEU A 1 103 ? 4.313 13.976 -22.801 1.00 37.56 103 LEU A N 1
ATOM 769 C CA . LEU A 1 103 ? 3.499 13.103 -21.960 1.00 37.56 103 LEU A CA 1
ATOM 770 C C . LEU A 1 103 ? 4.380 12.399 -20.915 1.00 37.56 103 LEU A C 1
ATOM 772 O O . LEU A 1 103 ? 5.383 11.783 -21.282 1.00 37.56 103 LEU A O 1
ATOM 776 N N . PRO A 1 104 ? 3.996 12.406 -19.624 1.00 52.22 104 PRO A N 1
ATOM 777 C CA . PRO A 1 104 ? 4.658 11.582 -18.624 1.00 52.22 104 PRO A CA 1
ATOM 778 C C . PRO A 1 104 ? 4.592 10.108 -19.043 1.00 52.22 104 PRO A C 1
ATOM 780 O O . PRO A 1 104 ? 3.502 9.563 -19.223 1.00 52.22 104 PRO A O 1
ATOM 783 N N . GLY A 1 105 ? 5.756 9.457 -19.177 1.00 78.38 105 GLY A N 1
ATOM 784 C CA . GLY A 1 105 ? 5.845 8.040 -19.556 1.00 78.38 105 GLY A CA 1
ATOM 785 C C . GLY A 1 105 ? 4.954 7.156 -18.671 1.00 78.38 105 GLY A C 1
ATOM 786 O O . GLY A 1 105 ? 4.692 7.520 -17.522 1.00 78.38 105 GLY A O 1
ATOM 787 N N . PRO A 1 106 ? 4.477 5.993 -19.152 1.00 85.75 106 PRO A N 1
ATOM 788 C CA . PRO A 1 106 ? 3.213 5.399 -18.701 1.00 85.75 106 PRO A CA 1
ATOM 789 C C . PRO A 1 106 ? 3.120 5.100 -17.195 1.00 85.75 106 PRO A C 1
ATOM 791 O O . PRO A 1 106 ? 2.034 5.163 -16.632 1.00 85.75 106 PRO A O 1
ATOM 794 N N . PHE A 1 107 ? 4.242 4.875 -16.505 1.00 86.19 107 PHE A N 1
ATOM 795 C CA . PHE A 1 107 ? 4.286 4.756 -15.041 1.00 86.19 107 PHE A CA 1
ATOM 796 C C . PHE A 1 107 ? 4.123 6.075 -14.269 1.00 86.19 107 PHE A C 1
ATOM 798 O O . PHE A 1 107 ? 3.543 6.086 -13.187 1.00 86.19 107 PHE A O 1
ATOM 805 N N . VAL A 1 108 ? 4.625 7.195 -14.794 1.00 90.88 108 VAL A N 1
ATOM 806 C CA . VAL A 1 108 ? 4.383 8.525 -14.212 1.00 90.88 108 VAL A CA 1
ATOM 807 C C . VAL A 1 108 ? 2.915 8.906 -14.429 1.00 90.88 108 VAL A C 1
ATOM 809 O O . VAL A 1 108 ? 2.264 9.362 -13.492 1.00 90.88 108 VAL A O 1
ATOM 812 N N . ALA A 1 109 ? 2.351 8.619 -15.609 1.00 92.06 109 ALA A N 1
ATOM 813 C CA . ALA A 1 109 ? 0.912 8.750 -15.847 1.00 92.06 109 ALA A CA 1
ATOM 814 C C . ALA A 1 109 ? 0.085 7.869 -14.885 1.00 92.06 109 ALA A C 1
ATOM 816 O O . ALA A 1 109 ? -0.858 8.362 -14.265 1.00 92.06 109 ALA A O 1
ATOM 817 N N . ALA A 1 110 ? 0.483 6.607 -14.685 1.00 93.44 110 ALA A N 1
ATOM 818 C CA . ALA A 1 110 ? -0.152 5.684 -13.742 1.00 93.44 110 ALA A CA 1
ATOM 819 C C . ALA A 1 110 ? -0.113 6.167 -12.282 1.00 93.44 110 ALA A C 1
ATOM 821 O O . ALA A 1 110 ? -1.056 5.911 -11.540 1.00 93.44 110 ALA A O 1
ATOM 822 N N . ALA A 1 111 ? 0.934 6.885 -11.866 1.00 94.00 111 ALA A N 1
ATOM 823 C CA . ALA A 1 111 ? 1.029 7.451 -10.521 1.00 94.00 111 ALA A CA 1
ATOM 824 C C . ALA A 1 111 ? 0.254 8.776 -10.359 1.00 94.00 111 ALA A C 1
ATOM 826 O O . ALA A 1 111 ? -0.351 9.020 -9.312 1.00 94.00 111 ALA A O 1
ATOM 827 N N . VAL A 1 112 ? 0.248 9.631 -11.388 1.00 93.75 112 VAL A N 1
ATOM 828 C CA . VAL A 1 112 ? -0.383 10.962 -11.344 1.00 93.75 112 VAL A CA 1
ATOM 829 C C . VAL A 1 112 ? -1.898 10.890 -11.547 1.00 93.75 112 VAL A C 1
ATOM 831 O O . VAL A 1 112 ? -2.643 11.428 -10.726 1.00 93.75 112 VAL A O 1
ATOM 834 N N . ILE A 1 113 ? -2.375 10.218 -12.603 1.00 94.56 113 ILE A N 1
ATOM 835 C CA . ILE A 1 113 ? -3.784 10.284 -13.037 1.00 94.56 113 ILE A CA 1
ATOM 836 C C . ILE A 1 113 ? -4.762 9.819 -11.939 1.00 94.56 113 ILE A C 1
ATOM 838 O O . ILE A 1 113 ? -5.713 10.555 -11.661 1.00 94.56 113 ILE A O 1
ATOM 842 N N . PRO A 1 114 ? -4.550 8.685 -11.238 1.00 95.00 114 PRO A N 1
ATOM 843 C CA . PRO A 1 114 ? -5.420 8.295 -10.129 1.00 95.00 114 PRO A CA 1
ATOM 844 C C . PRO A 1 114 ? -5.375 9.301 -8.975 1.00 95.00 114 PRO A C 1
ATOM 846 O O . PRO A 1 114 ? -6.398 9.595 -8.359 1.00 95.00 114 PRO A O 1
ATOM 849 N N . THR A 1 115 ? -4.204 9.879 -8.698 1.00 93.88 115 THR A N 1
ATOM 850 C CA . THR A 1 115 ? -3.985 10.826 -7.594 1.00 93.88 115 THR A CA 1
ATOM 851 C C . THR A 1 115 ? -4.672 12.177 -7.826 1.00 93.88 115 THR A C 1
ATOM 853 O O . THR A 1 115 ? -5.071 12.836 -6.858 1.00 93.88 115 THR A O 1
ATOM 856 N N . CYS A 1 116 ? -4.940 12.554 -9.083 1.00 93.06 116 CYS A N 1
ATOM 857 C CA . CYS A 1 116 ? -5.723 13.743 -9.443 1.00 93.06 116 CYS A CA 1
ATOM 858 C C . CYS A 1 116 ? -7.146 13.764 -8.848 1.00 93.06 116 CYS A C 1
ATOM 860 O O . CYS A 1 116 ? -7.706 14.850 -8.681 1.00 93.06 116 CYS A O 1
ATOM 862 N N . ILE A 1 117 ? -7.710 12.627 -8.410 1.00 90.19 117 ILE A N 1
ATOM 863 C CA . ILE A 1 117 ? -8.966 12.592 -7.631 1.00 90.19 117 ILE A CA 1
ATOM 864 C C . ILE A 1 117 ? -8.894 13.450 -6.345 1.00 90.19 117 ILE A C 1
ATOM 866 O O . ILE A 1 117 ? -9.909 13.961 -5.857 1.00 90.19 117 ILE A O 1
ATOM 870 N N . GLY A 1 118 ? -7.680 13.697 -5.834 1.00 87.44 118 GLY A N 1
ATOM 871 C CA . GLY A 1 118 ? -7.398 14.631 -4.743 1.00 87.44 118 GLY A CA 1
ATOM 872 C C . GLY A 1 118 ? -7.862 16.072 -4.994 1.00 87.44 118 GLY A C 1
ATOM 873 O O . GLY A 1 118 ? -8.176 16.792 -4.039 1.00 87.44 118 GLY A O 1
ATOM 874 N N . LEU A 1 119 ? -7.977 16.493 -6.262 1.00 89.00 119 LEU A N 1
ATOM 875 C CA . LEU A 1 119 ? -8.497 17.814 -6.634 1.00 89.00 119 LEU A CA 1
ATOM 876 C C . LEU A 1 119 ? -9.946 17.995 -6.162 1.00 89.00 119 LEU A C 1
ATOM 878 O O . LEU A 1 119 ? -10.319 19.095 -5.756 1.00 89.00 119 LEU A O 1
ATOM 882 N N . TRP A 1 120 ? -10.752 16.927 -6.127 1.00 84.12 120 TRP A N 1
ATOM 883 C CA . TRP A 1 120 ? -12.106 16.973 -5.565 1.00 84.12 120 TRP A CA 1
ATOM 884 C C . TRP A 1 120 ? -12.078 16.966 -4.030 1.00 84.12 120 TRP A C 1
ATOM 886 O O . TRP A 1 120 ? -12.697 17.828 -3.396 1.00 84.12 120 TRP A O 1
ATOM 896 N N . ARG A 1 121 ? -11.288 16.079 -3.414 1.00 83.50 121 ARG A N 1
ATOM 897 C CA . ARG A 1 121 ? -11.082 16.022 -1.956 1.00 83.50 121 ARG A CA 1
ATOM 898 C C . ARG A 1 121 ? -9.681 15.506 -1.648 1.00 83.50 121 ARG A C 1
ATOM 900 O O . ARG A 1 121 ? -9.380 14.372 -1.989 1.00 83.50 121 ARG A O 1
ATOM 907 N N . THR A 1 122 ? -8.862 16.273 -0.925 1.00 82.81 122 THR A N 1
ATOM 908 C CA . THR A 1 122 ? -7.450 15.928 -0.647 1.00 82.81 122 THR A CA 1
ATOM 909 C C . THR A 1 122 ? -7.276 14.524 -0.054 1.00 82.81 122 THR A C 1
ATOM 911 O O . THR A 1 122 ? -6.408 13.773 -0.483 1.00 82.81 122 THR A O 1
ATOM 914 N N . GLY A 1 123 ? -8.168 14.122 0.860 1.00 82.88 123 GLY A N 1
ATOM 915 C CA . GLY A 1 123 ? -8.183 12.777 1.449 1.00 82.88 123 GLY A CA 1
ATOM 916 C C . GLY A 1 123 ? -8.435 11.625 0.462 1.00 82.88 123 GLY A C 1
ATOM 917 O O . GLY A 1 123 ? -8.218 10.478 0.823 1.00 82.88 123 GLY A O 1
ATOM 918 N N . PHE A 1 124 ? -8.879 11.891 -0.771 1.00 88.69 124 PHE A N 1
ATOM 919 C CA . PHE A 1 124 ? -8.982 10.867 -1.811 1.00 88.69 124 PHE A CA 1
ATOM 920 C C . PHE A 1 124 ? -7.644 10.594 -2.511 1.00 88.69 124 PHE A C 1
ATOM 922 O O . PHE A 1 124 ? -7.472 9.472 -2.977 1.00 88.69 124 PHE A O 1
ATOM 929 N N . ALA A 1 125 ? -6.685 11.535 -2.536 1.00 89.62 125 ALA A N 1
ATOM 930 C CA . ALA A 1 125 ? -5.332 11.265 -3.046 1.00 89.62 125 ALA A CA 1
ATOM 931 C C . ALA A 1 125 ? -4.669 10.144 -2.228 1.00 89.62 125 ALA A C 1
ATOM 933 O O . ALA A 1 125 ? -4.335 9.097 -2.769 1.00 89.62 125 ALA A O 1
ATOM 934 N N . VAL A 1 126 ? -4.647 10.301 -0.901 1.00 88.88 126 VAL A N 1
ATOM 935 C CA . VAL A 1 126 ? -4.136 9.322 0.081 1.00 88.88 126 VAL A CA 1
ATOM 936 C C . VAL A 1 126 ? -5.055 8.109 0.313 1.00 88.88 126 VAL A C 1
ATOM 938 O O . VAL A 1 126 ? -5.023 7.484 1.369 1.00 88.88 126 VAL A O 1
ATOM 941 N N . SER A 1 127 ? -5.951 7.789 -0.623 1.00 89.31 127 SER A N 1
ATOM 942 C CA . SER A 1 127 ? -6.885 6.661 -0.489 1.00 89.31 127 SER A CA 1
ATOM 943 C C . SER A 1 127 ? -7.191 6.011 -1.839 1.00 89.31 127 SER A C 1
ATOM 945 O O . SER A 1 127 ? -6.631 4.965 -2.152 1.00 89.31 127 SER A O 1
ATOM 947 N N . PHE A 1 128 ? -8.034 6.636 -2.667 1.00 92.31 128 PHE A N 1
ATOM 948 C CA . PHE A 1 128 ? -8.330 6.138 -4.015 1.00 92.31 128 PHE A CA 1
ATOM 949 C C . PHE A 1 128 ? -7.191 6.423 -4.999 1.00 92.31 128 PHE A C 1
ATOM 951 O O . PHE A 1 128 ? -6.921 5.591 -5.857 1.00 92.31 128 PHE A O 1
ATOM 958 N N . GLY A 1 129 ? -6.500 7.558 -4.855 1.00 94.31 129 GLY A N 1
ATOM 959 C CA . GLY A 1 129 ? -5.311 7.880 -5.643 1.00 94.31 129 GLY A CA 1
ATOM 960 C C . GLY A 1 129 ? -4.186 6.883 -5.393 1.00 94.31 129 GLY A C 1
ATOM 961 O O . GLY A 1 129 ? -3.685 6.287 -6.333 1.00 94.31 129 GLY A O 1
ATOM 962 N N . TYR A 1 130 ? -3.888 6.615 -4.124 1.00 94.50 130 TYR A N 1
ATOM 963 C CA . TYR A 1 130 ? -2.952 5.586 -3.674 1.00 94.50 130 TYR A CA 1
ATOM 964 C C . TYR A 1 130 ? -3.275 4.189 -4.233 1.00 94.50 130 TYR A C 1
ATOM 966 O O . TYR A 1 130 ? -2.465 3.618 -4.965 1.00 94.50 130 TYR A O 1
ATOM 974 N N . GLY A 1 131 ? -4.471 3.651 -3.958 1.00 95.69 131 GLY A N 1
ATOM 975 C CA . GLY A 1 131 ? -4.871 2.330 -4.461 1.00 95.69 131 GLY A CA 1
ATOM 976 C C . GLY A 1 131 ? -4.923 2.263 -5.990 1.00 95.69 131 GLY A C 1
ATOM 977 O O . GLY A 1 131 ? -4.451 1.299 -6.588 1.00 95.69 131 GLY A O 1
ATOM 978 N N . GLY A 1 132 ? -5.428 3.317 -6.633 1.00 97.19 132 GLY A N 1
ATOM 979 C CA . GLY A 1 132 ? -5.474 3.438 -8.086 1.00 97.19 132 GLY A CA 1
ATOM 980 C C . GLY A 1 132 ? -4.089 3.543 -8.727 1.00 97.19 132 GLY A C 1
ATOM 981 O O . GLY A 1 132 ? -3.875 2.947 -9.775 1.00 97.19 132 GLY A O 1
ATOM 982 N N . ALA A 1 133 ? -3.129 4.223 -8.097 1.00 97.06 133 ALA A N 1
ATOM 983 C CA . ALA A 1 133 ? -1.759 4.326 -8.594 1.00 97.06 133 ALA A CA 1
ATOM 984 C C . ALA A 1 133 ? -1.048 2.967 -8.585 1.00 97.06 133 ALA A C 1
ATOM 986 O O . ALA A 1 133 ? -0.371 2.627 -9.556 1.00 97.06 133 ALA A O 1
ATOM 987 N N . MET A 1 134 ? -1.259 2.160 -7.538 1.00 97.31 134 MET A N 1
ATOM 988 C CA . MET A 1 134 ? -0.774 0.775 -7.498 1.00 97.31 134 MET A CA 1
ATOM 989 C C . MET A 1 134 ? -1.462 -0.081 -8.574 1.00 97.31 134 MET A C 1
ATOM 991 O O . MET A 1 134 ? -0.776 -0.727 -9.366 1.00 97.31 134 MET A O 1
ATOM 995 N N . LEU A 1 135 ? -2.800 -0.016 -8.669 1.00 97.62 135 LEU A N 1
ATOM 996 C CA . LEU A 1 135 ? -3.585 -0.751 -9.670 1.00 97.62 135 LEU A CA 1
ATOM 997 C C . LEU A 1 135 ? -3.111 -0.453 -11.099 1.00 97.62 135 LEU A C 1
ATOM 999 O O . LEU A 1 135 ? -2.751 -1.369 -11.834 1.00 97.62 135 LEU A O 1
ATOM 1003 N N . VAL A 1 136 ? -3.108 0.823 -11.495 1.00 96.75 136 VAL A N 1
ATOM 1004 C CA . VAL A 1 136 ? -2.788 1.234 -12.868 1.00 96.75 136 VAL A CA 1
ATOM 1005 C C . VAL A 1 136 ? -1.317 0.964 -13.181 1.00 96.75 136 VAL A C 1
ATOM 1007 O O . VAL A 1 136 ? -1.023 0.528 -14.289 1.00 96.75 136 VAL A O 1
ATOM 1010 N N . SER A 1 137 ? -0.397 1.116 -12.220 1.00 94.88 137 SER A N 1
ATOM 1011 C CA . SER A 1 137 ? 1.014 0.751 -12.433 1.00 94.88 137 SER A CA 1
ATOM 1012 C C . SER A 1 137 ? 1.185 -0.752 -12.672 1.00 94.88 137 SER A C 1
ATOM 1014 O O . SER A 1 137 ? 1.926 -1.141 -13.574 1.00 94.88 137 SER A O 1
ATOM 1016 N N . GLY A 1 138 ? 0.471 -1.596 -11.918 1.00 94.62 138 GLY A N 1
ATOM 1017 C CA . GLY A 1 138 ? 0.450 -3.045 -12.134 1.00 94.62 138 GLY A CA 1
ATOM 1018 C C . GLY A 1 138 ? -0.148 -3.427 -13.494 1.00 94.62 138 GLY A C 1
ATOM 1019 O O . GLY A 1 138 ? 0.455 -4.204 -14.231 1.00 94.62 138 GLY A O 1
ATOM 1020 N N . VAL A 1 139 ? -1.278 -2.824 -13.885 1.00 94.44 139 VAL A N 1
ATOM 1021 C CA . VAL A 1 139 ? -1.896 -3.042 -15.210 1.00 94.44 139 VAL A CA 1
ATOM 1022 C C . VAL A 1 139 ? -0.962 -2.603 -16.344 1.00 94.44 139 VAL A C 1
ATOM 1024 O O . VAL A 1 139 ? -0.797 -3.344 -17.309 1.00 94.44 139 VAL A O 1
ATOM 1027 N N . VAL A 1 140 ? -0.304 -1.445 -16.220 1.00 91.81 140 VAL A N 1
ATOM 1028 C CA . VAL A 1 140 ? 0.683 -0.945 -17.195 1.00 91.81 140 VAL A CA 1
ATOM 1029 C C . VAL A 1 140 ? 1.870 -1.904 -17.330 1.00 91.81 140 VAL A C 1
ATOM 1031 O O . VAL A 1 140 ? 2.262 -2.227 -18.453 1.00 91.81 140 VAL A O 1
ATOM 1034 N N . GLN A 1 141 ? 2.418 -2.404 -16.216 1.00 90.00 141 GLN A N 1
ATOM 1035 C CA . GLN A 1 141 ? 3.520 -3.369 -16.258 1.00 90.00 141 GLN A CA 1
ATOM 1036 C C . GLN A 1 141 ? 3.082 -4.702 -16.880 1.00 90.00 141 GLN A C 1
ATOM 1038 O O . GLN A 1 141 ? 3.802 -5.231 -17.728 1.00 90.00 141 GLN A O 1
ATOM 1043 N N . LEU A 1 142 ? 1.905 -5.233 -16.529 1.00 89.50 142 LEU A N 1
ATOM 1044 C CA . LEU A 1 142 ? 1.375 -6.455 -17.147 1.00 89.50 142 LEU A CA 1
ATOM 1045 C C . LEU A 1 142 ? 1.162 -6.270 -18.655 1.00 89.50 142 LEU A C 1
ATOM 1047 O O . LEU A 1 142 ? 1.679 -7.069 -19.429 1.00 89.50 142 LEU A O 1
ATOM 1051 N N . ALA A 1 143 ? 0.499 -5.192 -19.085 1.00 86.19 143 ALA A N 1
ATOM 1052 C CA . ALA A 1 143 ? 0.240 -4.911 -20.500 1.00 86.19 143 ALA A CA 1
ATOM 1053 C C . ALA A 1 143 ? 1.528 -4.752 -21.332 1.00 86.19 143 ALA A C 1
ATOM 1055 O O . ALA A 1 143 ? 1.580 -5.207 -22.474 1.00 86.19 143 ALA A O 1
ATOM 1056 N N . GLY A 1 144 ? 2.587 -4.165 -20.759 1.00 77.31 144 GLY A N 1
ATOM 1057 C CA . GLY A 1 144 ? 3.917 -4.153 -21.379 1.00 77.31 144 GLY A CA 1
ATOM 1058 C C . GLY A 1 144 ? 4.559 -5.546 -21.450 1.00 77.31 144 GLY A C 1
ATOM 1059 O O . GLY A 1 144 ? 5.160 -5.901 -22.461 1.00 77.31 144 GLY A O 1
ATOM 1060 N N . SER A 1 145 ? 4.370 -6.368 -20.414 1.00 71.12 145 SER A N 1
ATOM 1061 C CA . SER A 1 145 ? 4.947 -7.720 -20.294 1.00 71.12 145 SER A CA 1
ATOM 1062 C C . SER A 1 145 ? 4.222 -8.796 -21.120 1.00 71.12 145 SER A C 1
ATOM 1064 O O . SER A 1 145 ? 4.684 -9.935 -21.167 1.00 71.12 145 SER A O 1
ATOM 1066 N N . LEU A 1 146 ? 3.100 -8.456 -21.768 1.00 62.75 146 LEU A N 1
ATOM 1067 C CA . LEU A 1 146 ? 2.419 -9.300 -22.763 1.00 62.75 146 LEU A CA 1
ATOM 1068 C C . LEU A 1 146 ? 3.064 -9.222 -24.161 1.00 62.75 146 LEU A C 1
ATOM 1070 O O . LEU A 1 146 ? 2.673 -9.971 -25.049 1.00 62.75 146 LEU A O 1
ATOM 1074 N N . ARG A 1 147 ? 4.027 -8.313 -24.375 1.00 62.22 147 ARG A N 1
ATOM 1075 C CA . ARG A 1 147 ? 4.688 -8.073 -25.675 1.00 62.22 147 ARG A CA 1
ATOM 1076 C C . ARG A 1 147 ? 6.142 -8.566 -25.729 1.00 62.22 147 ARG A C 1
ATOM 1078 O O . ARG A 1 147 ? 6.877 -8.178 -26.630 1.00 62.22 147 ARG A O 1
ATOM 1085 N N . GLY A 1 148 ? 6.567 -9.376 -24.758 1.00 55.69 148 GLY A N 1
ATOM 1086 C CA . GLY A 1 148 ? 7.927 -9.912 -24.646 1.00 55.69 148 GLY A CA 1
ATOM 1087 C C . GLY A 1 148 ? 7.952 -11.425 -24.382 1.00 55.69 148 GLY A C 1
ATOM 1088 O O . GLY A 1 148 ? 6.906 -11.999 -24.065 1.00 55.69 148 GLY A O 1
ATOM 1089 N N . PRO A 1 149 ? 9.126 -12.076 -24.508 1.00 53.84 149 PRO A N 1
ATOM 1090 C CA . PRO A 1 149 ? 9.285 -13.515 -24.284 1.00 53.84 149 PRO A CA 1
ATOM 1091 C C . PRO A 1 149 ? 8.833 -13.924 -22.873 1.00 53.84 149 PRO A C 1
ATOM 1093 O O . PRO A 1 149 ? 9.001 -13.183 -21.902 1.00 53.84 149 PRO A O 1
ATOM 1096 N N . SER A 1 150 ? 8.200 -15.092 -22.762 1.00 58.81 150 SER A N 1
ATOM 1097 C CA . SER A 1 150 ? 7.255 -15.365 -21.675 1.00 58.81 150 SER A CA 1
ATOM 1098 C C . SER A 1 150 ? 7.898 -15.566 -20.296 1.00 58.81 150 SER A C 1
ATOM 1100 O O . SER A 1 150 ? 7.482 -14.894 -19.344 1.00 58.81 150 SER A O 1
ATOM 1102 N N . GLU A 1 151 ? 8.909 -16.430 -20.186 1.00 55.47 151 GLU A N 1
ATOM 1103 C CA . GLU A 1 151 ? 9.379 -16.944 -18.886 1.00 55.47 151 GLU A CA 1
ATOM 1104 C C . GLU A 1 151 ? 10.341 -16.003 -18.151 1.00 55.47 151 GLU A C 1
ATOM 1106 O O . GLU A 1 151 ? 10.226 -15.819 -16.939 1.00 55.47 151 GLU A O 1
ATOM 1111 N N . ALA A 1 152 ? 11.223 -15.310 -18.881 1.00 57.12 152 ALA A N 1
ATOM 1112 C CA . ALA A 1 152 ? 12.213 -14.377 -18.322 1.00 57.12 152 ALA A CA 1
ATOM 1113 C C . ALA A 1 152 ? 11.599 -13.148 -17.609 1.00 57.12 152 ALA A C 1
ATOM 1115 O O . ALA A 1 152 ? 12.314 -12.319 -17.053 1.00 57.12 152 ALA A O 1
ATOM 1116 N N . MET A 1 153 ? 10.268 -13.017 -17.621 1.00 74.75 153 MET A N 1
ATOM 1117 C CA . MET A 1 153 ? 9.520 -11.927 -16.992 1.00 74.75 153 MET A CA 1
ATOM 1118 C C . MET A 1 153 ? 8.607 -12.393 -15.843 1.00 74.75 153 MET A C 1
ATOM 1120 O O . MET A 1 153 ? 7.838 -11.578 -15.328 1.00 74.75 153 MET A O 1
ATOM 1124 N N . LEU A 1 154 ? 8.642 -13.667 -15.424 1.00 83.94 154 LEU A N 1
ATOM 1125 C CA . LEU A 1 154 ? 7.715 -14.192 -14.407 1.00 83.94 154 LEU A CA 1
ATOM 1126 C C . LEU A 1 154 ? 7.753 -13.424 -13.062 1.00 83.94 154 LEU A C 1
ATOM 1128 O O . LEU A 1 154 ? 6.678 -13.027 -12.607 1.00 83.94 154 LEU A O 1
ATOM 1132 N N . PRO A 1 155 ? 8.915 -13.107 -12.447 1.00 87.38 155 PRO A N 1
ATOM 1133 C CA . PRO A 1 155 ? 8.954 -12.319 -11.208 1.00 87.38 155 PRO A CA 1
ATOM 1134 C C . PRO A 1 155 ? 8.301 -10.938 -11.363 1.00 87.38 155 PRO A C 1
ATOM 1136 O O . PRO A 1 155 ? 7.555 -10.492 -10.495 1.00 87.38 155 PRO A O 1
ATOM 1139 N N . LEU A 1 156 ? 8.522 -10.283 -12.506 1.00 88.44 156 LEU A N 1
ATOM 1140 C CA . LEU A 1 156 ? 7.974 -8.964 -12.819 1.00 88.44 156 LEU A CA 1
ATOM 1141 C C . LEU A 1 156 ? 6.454 -9.004 -13.047 1.00 88.44 156 LEU A C 1
ATOM 1143 O O . LEU A 1 156 ? 5.736 -8.118 -12.580 1.00 88.44 156 LEU A O 1
ATOM 1147 N N . LYS A 1 157 ? 5.953 -10.059 -13.703 1.00 89.31 157 LYS A N 1
ATOM 1148 C CA . LYS A 1 157 ? 4.515 -10.332 -13.856 1.00 89.31 157 LYS A CA 1
ATOM 1149 C C . LYS A 1 157 ? 3.852 -10.576 -12.494 1.00 89.31 157 LYS A C 1
ATOM 1151 O O . LYS A 1 157 ? 2.790 -10.012 -12.235 1.00 89.31 157 LYS A O 1
ATOM 1156 N N . LEU A 1 158 ? 4.494 -11.334 -11.600 1.00 92.38 158 LEU A N 1
ATOM 1157 C CA . LEU A 1 158 ? 4.013 -11.564 -10.231 1.00 92.38 158 LEU A CA 1
ATOM 1158 C C . LEU A 1 158 ? 3.995 -10.269 -9.400 1.00 92.38 158 LEU A C 1
ATOM 1160 O O . LEU A 1 158 ? 2.971 -9.955 -8.796 1.00 92.38 158 LEU A O 1
ATOM 1164 N N . HIS A 1 159 ? 5.070 -9.473 -9.423 1.00 93.56 159 HIS A N 1
ATOM 1165 C CA . HIS A 1 159 ? 5.141 -8.169 -8.741 1.00 93.56 159 HIS A CA 1
ATOM 1166 C C . HIS A 1 159 ? 4.001 -7.243 -9.186 1.00 93.56 159 HIS A C 1
ATOM 1168 O O . HIS A 1 159 ? 3.270 -6.691 -8.359 1.00 93.56 159 HIS A O 1
ATOM 1174 N N . ALA A 1 160 ? 3.793 -7.136 -10.499 1.00 94.50 160 ALA A N 1
ATOM 1175 C CA . ALA A 1 160 ? 2.720 -6.340 -11.078 1.00 94.50 160 ALA A CA 1
ATOM 1176 C C . ALA A 1 160 ? 1.323 -6.861 -10.689 1.00 94.50 160 ALA A C 1
ATOM 1178 O O . ALA A 1 160 ? 0.452 -6.065 -10.333 1.00 94.50 160 ALA A O 1
ATOM 1179 N N . ALA A 1 161 ? 1.114 -8.182 -10.680 1.00 95.94 161 ALA A N 1
ATOM 1180 C CA . ALA A 1 161 ? -0.139 -8.797 -10.240 1.00 95.94 161 ALA A CA 1
ATOM 1181 C C . ALA A 1 161 ? -0.443 -8.527 -8.753 1.00 95.94 161 ALA A C 1
ATOM 1183 O O . ALA A 1 161 ? -1.595 -8.244 -8.413 1.00 95.94 161 ALA A O 1
ATOM 1184 N N . ILE A 1 162 ? 0.570 -8.518 -7.875 1.00 97.94 162 ILE A N 1
ATOM 1185 C CA . ILE A 1 162 ? 0.406 -8.151 -6.456 1.00 97.94 162 ILE A CA 1
ATOM 1186 C C . ILE A 1 162 ? -0.057 -6.689 -6.319 1.00 97.94 162 ILE A C 1
ATOM 1188 O O . ILE A 1 162 ? -0.920 -6.398 -5.488 1.00 97.94 162 ILE A O 1
ATOM 1192 N N . TYR A 1 163 ? 0.438 -5.772 -7.158 1.00 97.44 163 TYR A N 1
ATOM 1193 C CA . TYR A 1 163 ? -0.031 -4.379 -7.181 1.00 97.44 163 TYR A CA 1
ATOM 1194 C C . TYR A 1 163 ? -1.446 -4.213 -7.756 1.00 97.44 163 TYR A C 1
ATOM 1196 O O . TYR A 1 163 ? -2.216 -3.406 -7.225 1.00 97.44 163 TYR A O 1
ATOM 1204 N N . VAL A 1 164 ? -1.838 -5.002 -8.765 1.00 97.88 164 VAL A N 1
ATOM 1205 C CA . VAL A 1 164 ? -3.237 -5.048 -9.235 1.00 97.88 164 VAL A CA 1
ATOM 1206 C C . VAL A 1 164 ? -4.159 -5.556 -8.124 1.00 97.88 164 VAL A C 1
ATOM 1208 O O . VAL A 1 164 ? -5.152 -4.896 -7.817 1.00 97.88 164 VAL A O 1
ATOM 1211 N N . PHE A 1 165 ? -3.807 -6.663 -7.461 1.00 97.88 165 PHE A N 1
ATOM 1212 C CA . PHE A 1 165 ? -4.546 -7.195 -6.311 1.00 97.88 165 PHE A CA 1
ATOM 1213 C C . PHE A 1 165 ? -4.679 -6.157 -5.187 1.00 97.88 165 PHE A C 1
ATOM 1215 O O . PHE A 1 165 ? -5.791 -5.887 -4.726 1.00 97.88 165 PHE A O 1
ATOM 1222 N N . TYR A 1 166 ? -3.567 -5.528 -4.788 1.00 97.31 166 TYR A N 1
ATOM 1223 C CA . TYR A 1 166 ? -3.542 -4.487 -3.761 1.00 97.31 166 TYR A CA 1
ATOM 1224 C C . TYR A 1 166 ? -4.473 -3.315 -4.104 1.00 97.31 166 TYR A C 1
ATOM 1226 O O . TYR A 1 166 ? -5.323 -2.916 -3.300 1.00 97.31 166 TYR A O 1
ATOM 1234 N N . GLY A 1 167 ? -4.317 -2.761 -5.307 1.00 96.94 167 GLY A N 1
ATOM 1235 C CA . GLY A 1 167 ? -5.064 -1.587 -5.735 1.00 96.94 167 GLY A CA 1
ATOM 1236 C C . GLY A 1 167 ? -6.557 -1.874 -5.885 1.00 96.94 167 GLY A C 1
ATOM 1237 O O . GLY A 1 167 ? -7.386 -1.087 -5.422 1.00 96.94 167 GLY A O 1
ATOM 1238 N N . ALA A 1 168 ? -6.905 -3.042 -6.434 1.00 96.75 168 ALA A N 1
ATOM 1239 C CA . ALA A 1 168 ? -8.284 -3.503 -6.547 1.00 96.75 168 ALA A CA 1
ATOM 1240 C C . ALA A 1 168 ? -8.928 -3.699 -5.167 1.00 96.75 168 ALA A C 1
ATOM 1242 O O . ALA A 1 168 ? -10.013 -3.160 -4.924 1.00 96.75 168 ALA A O 1
ATOM 1243 N N . ARG A 1 169 ? -8.257 -4.395 -4.230 1.00 94.62 169 ARG A N 1
ATOM 1244 C CA . ARG A 1 169 ? -8.816 -4.625 -2.885 1.00 94.62 169 ARG A CA 1
ATOM 1245 C C . ARG A 1 169 ? -8.969 -3.327 -2.097 1.00 94.62 169 ARG A C 1
ATOM 1247 O O . ARG A 1 169 ? -9.987 -3.157 -1.427 1.00 94.62 169 ARG A O 1
ATOM 1254 N N . LEU A 1 170 ? -8.028 -2.381 -2.213 1.00 92.94 170 LEU A N 1
ATOM 1255 C CA . LEU A 1 170 ? -8.120 -1.103 -1.501 1.00 92.94 170 LEU A CA 1
ATOM 1256 C C . LEU A 1 170 ? -9.252 -0.235 -2.064 1.00 92.94 170 LEU A C 1
ATOM 1258 O O . LEU A 1 170 ? -10.110 0.221 -1.305 1.00 92.94 170 LEU A O 1
ATOM 1262 N N . CYS A 1 171 ? -9.301 -0.036 -3.383 1.00 94.19 171 CYS A N 1
ATOM 1263 C CA . CYS A 1 171 ? -10.349 0.768 -4.012 1.00 94.19 171 CYS A CA 1
ATOM 1264 C C . CYS A 1 171 ? -11.742 0.145 -3.824 1.00 94.19 171 CYS A C 1
ATOM 1266 O O . CYS A 1 171 ? -12.682 0.868 -3.490 1.00 94.19 171 CYS A O 1
ATOM 1268 N N . GLY A 1 172 ? -11.874 -1.182 -3.938 1.00 93.00 172 GLY A N 1
ATOM 1269 C CA . GLY A 1 172 ? -13.127 -1.901 -3.686 1.00 93.00 172 GLY A CA 1
ATOM 1270 C C . GLY A 1 172 ? -13.619 -1.763 -2.241 1.00 93.00 172 GLY A C 1
ATOM 1271 O O . GLY A 1 172 ? -14.777 -1.402 -2.016 1.00 93.00 172 GLY A O 1
ATOM 1272 N N . PHE A 1 173 ? -12.736 -1.958 -1.254 1.00 90.00 173 PHE A N 1
ATOM 1273 C CA . PHE A 1 173 ? -13.055 -1.767 0.166 1.00 90.00 173 PHE A CA 1
ATOM 1274 C C . PHE A 1 173 ? -13.478 -0.324 0.478 1.00 90.00 173 PHE A C 1
ATOM 1276 O O . PHE A 1 173 ? -14.508 -0.092 1.119 1.00 90.00 173 PHE A O 1
ATOM 1283 N N . LEU A 1 174 ? -12.722 0.662 -0.019 1.00 89.31 174 LEU A N 1
ATOM 1284 C CA . LEU A 1 174 ? -13.034 2.081 0.159 1.00 89.31 174 LEU A CA 1
ATOM 1285 C C . LEU A 1 174 ? -14.371 2.466 -0.487 1.00 89.31 174 LEU A C 1
ATOM 1287 O O . LEU A 1 174 ? -15.145 3.199 0.133 1.00 89.31 174 LEU A O 1
ATOM 1291 N N . PHE A 1 175 ? -14.661 1.962 -1.688 1.00 89.19 175 PHE A N 1
ATOM 1292 C CA . PHE A 1 175 ? -15.918 2.202 -2.397 1.00 89.19 175 PHE A CA 1
ATOM 1293 C C . PHE A 1 175 ? -17.111 1.584 -1.658 1.00 89.19 175 PHE A C 1
ATOM 1295 O O . PHE A 1 175 ? -18.077 2.290 -1.363 1.00 89.19 175 PHE A O 1
ATOM 1302 N N . HIS A 1 176 ? -17.018 0.309 -1.260 1.00 86.00 176 HIS A N 1
ATOM 1303 C CA . HIS A 1 176 ? -18.051 -0.361 -0.465 1.00 86.00 176 HIS A CA 1
ATOM 1304 C C . HIS A 1 176 ? -18.342 0.407 0.835 1.00 86.00 176 HIS A C 1
ATOM 1306 O O . HIS A 1 176 ? -19.498 0.712 1.138 1.00 86.00 176 HIS A O 1
ATOM 1312 N N . ARG A 1 177 ? -17.289 0.803 1.566 1.00 81.19 177 ARG A N 1
ATOM 1313 C CA . ARG A 1 177 ? -17.402 1.584 2.807 1.00 81.19 177 ARG A CA 1
ATOM 1314 C C . ARG A 1 177 ? -18.026 2.966 2.582 1.00 81.19 177 ARG A C 1
ATOM 1316 O O . ARG A 1 177 ? -18.786 3.429 3.429 1.00 81.19 177 ARG A O 1
ATOM 1323 N N . GLN A 1 178 ? -17.725 3.630 1.463 1.00 77.00 178 GLN A N 1
ATOM 1324 C CA . GLN A 1 178 ? -18.275 4.952 1.151 1.00 77.00 178 GLN A CA 1
ATOM 1325 C C . GLN A 1 178 ? -19.681 4.917 0.541 1.00 77.00 178 GLN A C 1
ATOM 1327 O O . GLN A 1 178 ? -20.374 5.924 0.662 1.00 77.00 178 GLN A O 1
ATOM 1332 N N . LYS A 1 179 ? -20.156 3.798 -0.031 1.00 69.94 179 LYS A N 1
ATOM 1333 C CA . LYS A 1 179 ? -21.486 3.707 -0.671 1.00 69.94 179 LYS A CA 1
ATOM 1334 C C . LYS A 1 179 ? -22.615 4.239 0.226 1.00 69.94 179 LYS A C 1
ATOM 1336 O O . LYS A 1 179 ? -23.436 5.022 -0.241 1.00 69.94 179 LYS A O 1
ATOM 1341 N N . LYS A 1 180 ? -22.601 3.921 1.529 1.00 59.12 180 LYS A N 1
ATOM 1342 C CA . LYS A 1 180 ? -23.577 4.446 2.511 1.00 59.12 180 LYS A CA 1
ATOM 1343 C C . LYS A 1 180 ? -23.488 5.973 2.712 1.00 59.12 180 LYS A C 1
ATOM 1345 O O . LYS A 1 180 ? -24.513 6.624 2.859 1.00 59.12 180 LYS A O 1
ATOM 1350 N N . SER A 1 181 ? -22.286 6.555 2.671 1.00 55.28 181 SER A N 1
ATOM 1351 C CA . SER A 1 181 ? -22.062 8.009 2.805 1.00 55.28 181 SER A CA 1
ATOM 1352 C C . SER A 1 181 ? -22.256 8.790 1.500 1.00 55.28 181 SER A C 1
ATOM 1354 O O . SER A 1 181 ? -22.464 10.000 1.554 1.00 55.28 181 SER A O 1
ATOM 1356 N N . LEU A 1 182 ? -22.147 8.130 0.345 1.00 51.91 182 LEU A N 1
ATOM 1357 C CA . LEU A 1 182 ? -22.423 8.709 -0.971 1.00 51.91 182 LEU A CA 1
ATOM 1358 C C . LEU A 1 182 ? -23.934 8.825 -1.200 1.00 51.91 182 LEU A C 1
ATOM 1360 O O . LEU A 1 182 ? -24.407 9.892 -1.583 1.00 51.91 182 LEU A O 1
ATOM 1364 N N . LEU A 1 183 ? -24.678 7.755 -0.887 1.00 50.69 183 LEU A N 1
ATOM 1365 C CA . LEU A 1 183 ? -26.145 7.724 -0.932 1.00 50.69 183 LEU A CA 1
ATOM 1366 C C . LEU A 1 183 ? -26.781 8.711 0.060 1.00 50.69 183 LEU A C 1
ATOM 1368 O O . LEU A 1 183 ? -27.757 9.367 -0.278 1.00 50.69 183 LEU A O 1
ATOM 1372 N N . GLY A 1 184 ? -26.193 8.882 1.250 1.00 45.28 184 GLY A N 1
ATOM 1373 C CA . GLY A 1 184 ? -26.632 9.850 2.266 1.00 45.28 184 GLY A CA 1
ATOM 1374 C C . GLY A 1 184 ? -26.346 11.327 1.947 1.00 45.28 184 GLY A C 1
ATOM 1375 O O . GLY A 1 184 ? -26.168 12.114 2.872 1.00 45.28 184 GLY A O 1
ATOM 1376 N N . GLY A 1 185 ? -26.246 11.707 0.669 1.00 46.00 185 GLY A N 1
ATOM 1377 C CA . GLY A 1 185 ? -26.062 13.095 0.247 1.00 46.00 185 GLY A CA 1
ATOM 1378 C C . GLY A 1 185 ? -24.677 13.660 0.566 1.00 46.00 185 GLY A C 1
ATOM 1379 O O . GLY A 1 185 ? -24.526 14.541 1.415 1.00 46.00 185 GLY A O 1
ATOM 1380 N N . MET A 1 186 ? -23.649 13.214 -0.163 1.00 51.34 186 MET A N 1
ATOM 1381 C CA . MET A 1 186 ? -22.321 13.837 -0.103 1.00 51.34 186 MET A CA 1
ATOM 1382 C C . MET A 1 186 ? -22.385 15.290 -0.623 1.00 51.34 186 MET A C 1
ATOM 1384 O O . MET A 1 186 ? -22.201 15.535 -1.816 1.00 51.34 186 MET A O 1
ATOM 1388 N N . LYS A 1 187 ? -22.648 16.262 0.272 1.00 48.84 187 LYS A N 1
ATOM 1389 C CA . LYS A 1 187 ? -22.713 17.698 -0.063 1.00 48.84 187 LYS A CA 1
ATOM 1390 C C . LYS A 1 187 ? -21.493 18.097 -0.893 1.00 48.84 187 LYS A C 1
ATOM 1392 O O . LYS A 1 187 ? -20.356 18.058 -0.411 1.00 48.84 187 LYS A O 1
ATOM 1397 N N . ARG A 1 188 ? -21.748 18.502 -2.139 1.00 53.09 188 ARG A N 1
ATOM 1398 C CA . ARG A 1 188 ? -20.751 19.080 -3.036 1.00 53.09 188 ARG A CA 1
ATOM 1399 C C . ARG A 1 188 ? -20.229 20.343 -2.349 1.00 53.09 188 ARG A C 1
ATOM 1401 O O . ARG A 1 188 ? -20.944 21.325 -2.211 1.00 53.09 188 ARG A O 1
ATOM 1408 N N . ARG A 1 189 ? -18.994 20.308 -1.839 1.00 55.06 189 ARG A N 1
ATOM 1409 C CA . ARG A 1 189 ? -18.267 21.556 -1.598 1.00 55.06 189 ARG A CA 1
ATOM 1410 C C . ARG A 1 189 ? -17.832 22.036 -2.965 1.00 55.06 189 ARG A C 1
ATOM 1412 O O . ARG A 1 189 ? -16.881 21.483 -3.526 1.00 55.06 189 ARG A O 1
ATOM 1419 N N . ASP A 1 190 ? -18.538 23.030 -3.482 1.00 60.16 190 ASP A N 1
ATOM 1420 C CA . ASP A 1 190 ? -18.211 23.706 -4.732 1.00 60.16 190 ASP A CA 1
ATOM 1421 C C . ASP A 1 190 ? -16.991 24.608 -4.528 1.00 60.16 190 ASP A C 1
ATOM 1423 O O . ASP A 1 190 ? -17.043 25.830 -4.541 1.00 60.16 190 ASP A O 1
ATOM 1427 N N . ALA A 1 191 ? -15.858 23.943 -4.290 1.00 71.69 191 ALA A N 1
ATOM 1428 C CA . ALA A 1 191 ? -14.557 24.564 -4.174 1.00 71.69 191 ALA A CA 1
ATOM 1429 C C . ALA A 1 191 ? -14.184 25.186 -5.520 1.00 71.69 191 ALA A C 1
ATOM 1431 O O . ALA A 1 191 ? -14.257 24.516 -6.563 1.00 71.69 191 ALA A O 1
ATOM 1432 N N . THR A 1 192 ? -13.749 26.437 -5.471 1.00 84.12 192 THR A N 1
ATOM 1433 C CA . THR A 1 192 ? -13.290 27.212 -6.626 1.00 84.12 192 THR A CA 1
ATOM 1434 C C . THR A 1 192 ? -12.077 26.557 -7.294 1.00 84.12 192 THR A C 1
ATOM 1436 O O . THR A 1 192 ? -11.367 25.746 -6.689 1.00 84.12 192 THR A O 1
ATOM 1439 N N . LEU A 1 193 ? -11.792 26.926 -8.546 1.00 83.06 193 LEU A N 1
ATOM 1440 C CA . LEU A 1 193 ? -10.622 26.421 -9.273 1.00 83.06 193 LEU A CA 1
ATOM 1441 C C . LEU A 1 193 ? -9.314 26.677 -8.490 1.00 83.06 193 LEU A C 1
ATOM 1443 O O . LEU A 1 193 ? -8.494 25.774 -8.323 1.00 83.06 193 LEU A O 1
ATOM 1447 N N . ALA A 1 194 ? -9.180 27.867 -7.895 1.00 85.12 194 ALA A N 1
ATOM 1448 C CA . ALA A 1 194 ? -8.046 28.240 -7.049 1.00 85.12 194 ALA A CA 1
ATOM 1449 C C . ALA A 1 194 ? -7.912 27.359 -5.788 1.00 85.12 194 ALA A C 1
ATOM 1451 O O . ALA A 1 194 ? -6.809 26.949 -5.428 1.00 85.12 194 ALA A O 1
ATOM 1452 N N . GLU A 1 195 ? -9.014 27.003 -5.120 1.00 84.25 195 GLU A N 1
ATOM 1453 C CA . GLU A 1 195 ? -8.998 26.097 -3.956 1.00 84.25 195 GLU A CA 1
ATOM 1454 C C . GLU A 1 195 ? -8.688 24.637 -4.303 1.00 84.25 195 GLU A C 1
ATOM 1456 O O . GLU A 1 195 ? -8.310 23.857 -3.420 1.00 84.25 195 GLU A O 1
ATOM 1461 N N . ARG A 1 196 ? -8.849 24.250 -5.571 1.00 84.94 196 ARG A N 1
ATOM 1462 C CA . ARG A 1 196 ? -8.402 22.951 -6.089 1.00 84.94 196 ARG A CA 1
ATOM 1463 C C . ARG A 1 196 ? -6.908 23.000 -6.397 1.00 84.94 196 ARG A C 1
ATOM 1465 O O . ARG A 1 196 ? -6.184 22.115 -5.947 1.00 84.94 196 ARG A O 1
ATOM 1472 N N . PHE A 1 197 ? -6.422 24.070 -7.029 1.00 88.56 197 PHE A N 1
ATOM 1473 C CA . PHE A 1 197 ? -4.988 24.257 -7.284 1.00 88.56 197 PHE A CA 1
ATOM 1474 C C . PHE A 1 197 ? -4.140 24.384 -6.009 1.00 88.56 197 PHE A C 1
ATOM 1476 O O . PHE A 1 197 ? -3.045 23.825 -5.966 1.00 88.56 197 PHE A O 1
ATOM 1483 N N . LYS A 1 198 ? -4.667 24.958 -4.916 1.00 89.31 198 LYS A N 1
ATOM 1484 C CA . LYS A 1 198 ? -4.025 24.929 -3.578 1.00 89.31 198 LYS A CA 1
ATOM 1485 C C . LYS A 1 198 ? -3.718 23.509 -3.053 1.00 89.31 198 LYS A C 1
ATOM 1487 O O . LYS A 1 198 ? -2.988 23.368 -2.077 1.00 89.31 198 LYS A O 1
ATOM 1492 N N . ARG A 1 199 ? -4.255 22.454 -3.680 1.00 89.00 199 ARG A N 1
ATOM 1493 C CA . ARG A 1 199 ? -4.023 21.038 -3.333 1.00 89.00 199 ARG A CA 1
ATOM 1494 C C . ARG A 1 199 ? -2.948 20.374 -4.197 1.00 89.00 199 ARG A C 1
ATOM 1496 O O . ARG A 1 199 ? -2.540 19.263 -3.869 1.00 89.00 199 ARG A O 1
ATOM 1503 N N . LEU A 1 200 ? -2.472 21.023 -5.266 1.00 90.50 200 LEU A N 1
ATOM 1504 C CA . LEU A 1 200 ? -1.439 20.459 -6.140 1.00 90.50 200 LEU A CA 1
ATOM 1505 C C . LEU A 1 200 ? -0.170 20.016 -5.390 1.00 90.50 200 LEU A C 1
ATOM 1507 O O . LEU A 1 200 ? 0.267 18.906 -5.669 1.00 90.50 200 LEU A O 1
ATOM 1511 N N . PRO A 1 201 ? 0.392 20.756 -4.409 1.00 92.31 201 PRO A N 1
ATOM 1512 C CA . PRO A 1 201 ? 1.629 20.331 -3.744 1.00 92.31 201 PRO A CA 1
ATOM 1513 C C . PRO A 1 201 ? 1.522 18.959 -3.061 1.00 92.31 201 PRO A C 1
ATOM 1515 O O . PRO A 1 201 ? 2.411 18.124 -3.201 1.00 92.31 201 PRO A O 1
ATOM 1518 N N . ILE A 1 202 ? 0.402 18.684 -2.381 1.00 88.88 202 ILE A N 1
ATOM 1519 C CA . ILE A 1 202 ? 0.159 17.383 -1.739 1.00 88.88 202 ILE A CA 1
ATOM 1520 C C . ILE A 1 202 ? -0.236 16.301 -2.754 1.00 88.88 202 ILE A C 1
ATOM 1522 O O . ILE A 1 202 ? 0.174 15.156 -2.597 1.00 88.88 202 ILE A O 1
ATOM 1526 N N . ILE A 1 203 ? -0.959 16.642 -3.826 1.00 90.69 203 ILE A N 1
ATOM 1527 C CA . ILE A 1 203 ? -1.299 15.701 -4.910 1.00 90.69 203 ILE A CA 1
ATOM 1528 C C . ILE A 1 203 ? -0.041 15.260 -5.670 1.00 90.69 203 ILE A C 1
ATOM 1530 O O . ILE A 1 203 ? 0.129 14.070 -5.928 1.00 90.69 203 ILE A O 1
ATOM 1534 N N . LEU A 1 204 ? 0.868 16.187 -5.976 1.00 92.31 204 LEU A N 1
ATOM 1535 C CA . LEU A 1 204 ? 2.148 15.902 -6.626 1.00 92.31 204 LEU A CA 1
ATOM 1536 C C . LEU A 1 204 ? 3.096 15.149 -5.684 1.00 92.31 204 LEU A C 1
ATOM 1538 O O . LEU A 1 204 ? 3.704 14.175 -6.113 1.00 92.31 204 LEU A O 1
ATOM 1542 N N . GLY A 1 205 ? 3.149 15.510 -4.396 1.00 92.19 205 GLY A N 1
ATOM 1543 C CA . GLY A 1 205 ? 3.896 14.751 -3.385 1.00 92.19 205 GLY A CA 1
ATOM 1544 C C . GLY A 1 205 ? 3.413 13.300 -3.250 1.00 92.19 205 GLY A C 1
ATOM 1545 O O . GLY A 1 205 ? 4.225 12.378 -3.270 1.00 92.19 205 GLY A O 1
ATOM 1546 N N . CYS A 1 206 ? 2.093 13.080 -3.211 1.00 93.00 206 CYS A N 1
ATOM 1547 C CA . CYS A 1 206 ? 1.500 11.739 -3.238 1.00 93.00 206 CYS A CA 1
ATOM 1548 C C . CYS A 1 206 ? 1.838 10.999 -4.544 1.00 93.00 206 CYS A C 1
ATOM 1550 O O . CYS A 1 206 ? 2.273 9.855 -4.497 1.00 93.00 206 CYS A O 1
ATOM 1552 N N . SER A 1 207 ? 1.715 11.661 -5.700 1.00 94.25 207 SER A N 1
ATOM 1553 C CA . SER A 1 207 ? 2.036 11.065 -7.009 1.00 94.25 207 SER A CA 1
ATOM 1554 C C . SER A 1 207 ? 3.505 10.638 -7.100 1.00 94.25 207 SER A C 1
ATOM 1556 O O . SER A 1 207 ? 3.798 9.538 -7.561 1.00 94.25 207 SER A O 1
ATOM 1558 N N . GLY A 1 208 ? 4.430 11.476 -6.618 1.00 94.81 208 GLY A N 1
ATOM 1559 C CA . GLY A 1 208 ? 5.857 11.159 -6.538 1.00 94.81 208 GLY A CA 1
ATOM 1560 C C . GLY A 1 208 ? 6.132 9.977 -5.609 1.00 94.81 208 GLY A C 1
ATOM 1561 O O . GLY A 1 208 ? 6.850 9.057 -5.992 1.00 94.81 208 GLY A O 1
ATOM 1562 N N . LEU A 1 209 ? 5.493 9.940 -4.433 1.00 94.88 209 LEU A N 1
ATOM 1563 C CA . LEU A 1 209 ? 5.594 8.805 -3.512 1.00 94.88 209 LEU A CA 1
ATOM 1564 C C . LEU A 1 209 ? 5.093 7.502 -4.157 1.00 94.88 209 LEU A C 1
ATOM 1566 O O . LEU A 1 209 ? 5.771 6.482 -4.070 1.00 94.88 209 LEU A O 1
ATOM 1570 N N . TYR A 1 210 ? 3.951 7.524 -4.849 1.00 95.69 210 TYR A N 1
ATOM 1571 C CA . TYR A 1 210 ? 3.397 6.328 -5.496 1.00 95.69 210 TYR A CA 1
ATOM 1572 C C . TYR A 1 210 ? 4.207 5.888 -6.719 1.00 95.69 210 TYR A C 1
ATOM 1574 O O . TYR A 1 210 ? 4.329 4.689 -6.960 1.00 95.69 210 TYR A O 1
ATOM 1582 N N . TYR A 1 211 ? 4.831 6.820 -7.445 1.00 95.44 211 TYR A N 1
ATOM 1583 C CA . TYR A 1 211 ? 5.820 6.487 -8.471 1.00 95.44 211 TYR A CA 1
ATOM 1584 C C . TYR A 1 211 ? 7.038 5.779 -7.856 1.00 95.44 211 TYR A C 1
ATOM 1586 O O . TYR A 1 211 ? 7.431 4.714 -8.334 1.00 95.44 211 TYR A O 1
ATOM 1594 N N . CYS A 1 212 ? 7.582 6.309 -6.758 1.00 96.12 212 CYS A N 1
ATOM 1595 C CA . CYS A 1 212 ? 8.672 5.685 -6.007 1.00 96.12 212 CYS A CA 1
ATOM 1596 C C . CYS A 1 212 ? 8.304 4.293 -5.461 1.00 96.12 212 CYS A C 1
ATOM 1598 O O . CYS A 1 212 ? 9.127 3.386 -5.515 1.00 96.12 212 CYS A O 1
ATOM 1600 N N . MET A 1 213 ? 7.073 4.102 -4.977 1.00 95.44 213 MET A N 1
ATOM 1601 C CA . MET A 1 213 ? 6.595 2.806 -4.480 1.00 95.44 213 MET A CA 1
ATOM 1602 C C . MET A 1 213 ? 6.328 1.781 -5.588 1.00 95.44 213 MET A C 1
ATOM 1604 O O . MET A 1 213 ? 6.634 0.614 -5.394 1.00 95.44 213 MET A O 1
ATOM 1608 N N . ALA A 1 214 ? 5.732 2.174 -6.719 1.00 93.94 214 ALA A N 1
ATOM 1609 C CA . ALA A 1 214 ? 5.297 1.221 -7.743 1.00 93.94 214 ALA A CA 1
ATOM 1610 C C . ALA A 1 214 ? 6.300 1.073 -8.894 1.00 93.94 214 ALA A C 1
ATOM 1612 O O . ALA A 1 214 ? 6.702 -0.033 -9.250 1.00 93.94 214 ALA A O 1
ATOM 1613 N N . CYS A 1 215 ? 6.704 2.188 -9.503 1.00 91.31 215 CYS A N 1
ATOM 1614 C CA . CYS A 1 215 ? 7.500 2.178 -10.727 1.00 91.31 215 CYS A CA 1
ATOM 1615 C C . CYS A 1 215 ? 8.951 1.762 -10.473 1.00 91.31 215 CYS A C 1
ATOM 1617 O O . CYS A 1 215 ? 9.507 0.957 -11.218 1.00 91.31 215 CYS A O 1
ATOM 1619 N N . CYS A 1 216 ? 9.578 2.321 -9.436 1.00 92.56 216 CYS A N 1
ATOM 1620 C CA . CYS A 1 216 ? 10.997 2.106 -9.168 1.00 92.56 216 CYS A CA 1
ATOM 1621 C C . CYS A 1 216 ? 11.365 0.633 -8.905 1.00 92.56 216 CYS A C 1
ATOM 1623 O O . CYS A 1 216 ? 12.259 0.155 -9.607 1.00 92.56 216 CYS A O 1
ATOM 1625 N N . PRO A 1 217 ? 10.698 -0.122 -8.006 1.00 93.56 217 PRO A N 1
ATOM 1626 C CA . PRO A 1 217 ? 11.051 -1.524 -7.787 1.00 93.56 217 PRO A CA 1
ATOM 1627 C C . PRO A 1 217 ? 10.763 -2.413 -9.005 1.00 93.56 217 PRO A C 1
ATOM 1629 O O . PRO A 1 217 ? 11.613 -3.225 -9.367 1.00 93.56 217 PRO A O 1
ATOM 1632 N N . MET A 1 218 ? 9.639 -2.210 -9.709 1.00 91.12 218 MET A N 1
ATOM 1633 C CA . MET A 1 218 ? 9.346 -2.963 -10.940 1.00 91.12 218 MET A CA 1
ATOM 1634 C C . MET A 1 218 ? 10.380 -2.688 -12.046 1.00 91.12 218 MET A C 1
ATOM 1636 O O . MET A 1 218 ? 10.807 -3.617 -12.728 1.00 91.12 218 MET A O 1
ATOM 1640 N N . LYS A 1 219 ? 10.861 -1.443 -12.193 1.00 89.50 219 LYS A N 1
ATOM 1641 C CA . LYS A 1 219 ? 11.943 -1.115 -13.141 1.00 89.50 219 LYS A CA 1
ATOM 1642 C C . LYS A 1 219 ? 13.285 -1.752 -12.783 1.00 89.50 219 LYS A C 1
ATOM 1644 O O . LYS A 1 219 ? 14.037 -2.073 -13.696 1.00 89.50 219 LYS A O 1
ATOM 1649 N N . ILE A 1 220 ? 13.603 -1.932 -11.500 1.00 89.88 220 ILE A N 1
ATOM 1650 C CA . ILE A 1 220 ? 14.828 -2.637 -11.085 1.00 89.88 220 ILE A CA 1
ATOM 1651 C C . ILE A 1 220 ? 14.719 -4.114 -11.468 1.00 89.88 220 ILE A C 1
ATOM 1653 O O . ILE A 1 220 ? 15.599 -4.628 -12.153 1.00 89.88 220 ILE A O 1
ATOM 1657 N N . LEU A 1 221 ? 13.604 -4.762 -11.125 1.00 87.56 221 LEU A N 1
ATOM 1658 C CA . LEU A 1 221 ? 13.351 -6.169 -11.453 1.00 87.56 221 LEU A CA 1
ATOM 1659 C C . LEU A 1 221 ? 13.303 -6.423 -12.978 1.00 87.56 221 LEU A C 1
ATOM 1661 O O . LEU A 1 221 ? 13.672 -7.498 -13.440 1.00 87.56 221 LEU A O 1
ATOM 1665 N N . ALA A 1 222 ? 12.922 -5.416 -13.773 1.00 85.44 222 ALA A N 1
ATOM 1666 C CA . ALA A 1 222 ? 12.995 -5.438 -15.238 1.00 85.44 222 ALA A CA 1
ATOM 1667 C C . ALA A 1 222 ? 14.414 -5.237 -15.820 1.00 85.44 222 ALA A C 1
ATOM 1669 O O . ALA A 1 222 ? 14.649 -5.585 -16.974 1.00 85.44 222 ALA A O 1
ATOM 1670 N N . LEU A 1 223 ? 15.352 -4.658 -15.061 1.00 83.94 223 LEU A N 1
ATOM 1671 C CA . LEU A 1 223 ? 16.755 -4.468 -15.468 1.00 83.94 223 LEU A CA 1
ATOM 1672 C C . LEU A 1 223 ? 17.660 -5.632 -15.035 1.00 83.94 223 LEU A C 1
ATOM 1674 O O . LEU A 1 223 ? 18.697 -5.865 -15.654 1.00 83.94 223 LEU A O 1
ATOM 1678 N N . ASP A 1 224 ? 17.272 -6.346 -13.982 1.00 75.31 224 ASP A N 1
ATOM 1679 C CA . ASP A 1 224 ? 17.998 -7.486 -13.411 1.00 75.31 224 ASP A CA 1
ATOM 1680 C C . ASP A 1 224 ? 18.085 -8.667 -14.404 1.00 75.31 224 ASP A C 1
ATOM 1682 O O . ASP A 1 224 ? 19.104 -9.346 -14.472 1.00 75.31 224 ASP A O 1
ATOM 1686 N N . ASN A 1 225 ? 17.074 -8.829 -15.275 1.00 63.84 225 ASN A N 1
ATOM 1687 C CA . ASN A 1 225 ? 16.898 -9.988 -16.170 1.00 63.84 225 ASN A CA 1
ATOM 1688 C C . ASN A 1 225 ? 17.060 -11.351 -15.451 1.00 63.84 225 ASN A C 1
ATOM 1690 O O . ASN A 1 225 ? 17.713 -12.249 -15.992 1.00 63.84 225 ASN A O 1
ATOM 1694 N N . PRO A 1 226 ? 16.497 -11.546 -14.240 1.00 55.88 226 PRO A N 1
ATOM 1695 C CA . PRO A 1 226 ? 16.809 -12.721 -13.453 1.00 55.88 226 PRO A CA 1
ATOM 1696 C C . PRO A 1 226 ? 16.044 -13.930 -13.995 1.00 55.88 226 PRO A C 1
ATOM 1698 O O . PRO A 1 226 ? 14.814 -14.007 -13.899 1.00 55.88 226 PRO A O 1
ATOM 1701 N N . THR A 1 227 ? 16.780 -14.945 -14.452 1.00 55.84 227 THR A N 1
ATOM 1702 C CA . THR A 1 227 ? 16.304 -16.326 -14.303 1.00 55.84 227 THR A CA 1
ATOM 1703 C C . THR A 1 227 ? 15.908 -16.518 -12.837 1.00 55.84 227 THR A C 1
ATOM 1705 O O . THR A 1 227 ? 16.586 -16.019 -11.941 1.00 55.84 227 THR A O 1
ATOM 1708 N N . THR A 1 228 ? 14.743 -17.123 -12.586 1.00 61.75 228 THR A N 1
ATOM 1709 C CA . THR A 1 228 ? 13.961 -16.941 -11.347 1.00 61.75 228 THR A CA 1
ATOM 1710 C C . THR A 1 228 ? 14.745 -17.216 -10.059 1.00 61.75 228 THR A C 1
ATOM 1712 O O . THR A 1 228 ? 14.744 -18.332 -9.542 1.00 61.75 228 THR A O 1
ATOM 1715 N N . SER A 1 229 ? 15.377 -16.175 -9.508 1.00 77.62 229 SER A N 1
ATOM 1716 C CA . SER A 1 229 ? 16.123 -16.256 -8.254 1.00 77.62 229 SER A CA 1
ATOM 1717 C C . SER A 1 229 ? 15.179 -16.607 -7.108 1.00 77.62 229 SER A C 1
ATOM 1719 O O . SER A 1 229 ? 14.188 -15.909 -6.870 1.00 77.62 229 SER A O 1
ATOM 1721 N N . VAL A 1 230 ? 15.513 -17.668 -6.369 1.00 85.06 230 VAL A N 1
ATOM 1722 C CA . VAL A 1 230 ? 14.739 -18.148 -5.213 1.00 85.06 230 VAL A CA 1
ATOM 1723 C C . VAL A 1 230 ? 14.565 -17.040 -4.167 1.00 85.06 230 VAL A C 1
ATOM 1725 O O . VAL A 1 230 ? 13.500 -16.929 -3.565 1.00 85.06 230 VAL A O 1
ATOM 1728 N N . ALA A 1 231 ? 15.557 -16.157 -4.009 1.00 88.25 231 ALA A N 1
ATOM 1729 C CA . ALA A 1 231 ? 15.474 -15.013 -3.104 1.00 88.25 231 ALA A CA 1
ATOM 1730 C C . ALA A 1 231 ? 14.441 -13.967 -3.573 1.00 88.25 231 ALA A C 1
ATOM 1732 O O . ALA A 1 231 ? 13.619 -13.521 -2.772 1.00 88.25 231 ALA A O 1
ATOM 1733 N N . ASN A 1 232 ? 14.419 -13.625 -4.870 1.00 87.81 232 ASN A N 1
ATOM 1734 C CA . ASN A 1 232 ? 13.401 -12.729 -5.438 1.00 87.81 232 ASN A CA 1
ATOM 1735 C C . ASN A 1 232 ? 11.997 -13.363 -5.363 1.00 87.81 232 ASN A C 1
ATOM 1737 O O . ASN A 1 232 ? 11.033 -12.679 -5.023 1.00 87.81 232 ASN A O 1
ATOM 1741 N N . ALA A 1 233 ? 11.870 -14.672 -5.608 1.00 89.12 233 ALA A N 1
ATOM 1742 C CA . ALA A 1 233 ? 10.603 -15.395 -5.463 1.00 89.12 233 ALA A CA 1
ATOM 1743 C C . ALA A 1 233 ? 10.094 -15.398 -4.006 1.00 89.12 233 ALA A C 1
ATOM 1745 O O . ALA A 1 233 ? 8.920 -15.112 -3.764 1.00 89.12 233 ALA A O 1
ATOM 1746 N N . ALA A 1 234 ? 10.976 -15.641 -3.031 1.00 92.94 234 ALA A N 1
ATOM 1747 C CA . ALA A 1 234 ? 10.646 -15.582 -1.607 1.00 92.94 234 ALA A CA 1
ATOM 1748 C C . ALA A 1 234 ? 10.237 -14.165 -1.160 1.00 92.94 234 ALA A C 1
ATOM 1750 O O . ALA A 1 234 ? 9.249 -14.012 -0.441 1.00 92.94 234 ALA A O 1
ATOM 1751 N N . ALA A 1 235 ? 10.931 -13.122 -1.629 1.00 95.19 235 ALA A N 1
ATOM 1752 C CA . ALA A 1 235 ? 10.569 -11.731 -1.352 1.00 95.19 235 ALA A CA 1
ATOM 1753 C C . ALA A 1 235 ? 9.191 -11.362 -1.937 1.00 95.19 235 ALA A C 1
ATOM 1755 O O . ALA A 1 235 ? 8.361 -10.768 -1.246 1.00 95.19 235 ALA A O 1
ATOM 1756 N N . LEU A 1 236 ? 8.888 -11.781 -3.170 1.00 95.31 236 LEU A N 1
ATOM 1757 C CA . LEU A 1 236 ? 7.562 -11.591 -3.769 1.00 95.31 236 LEU A CA 1
ATOM 1758 C C . LEU A 1 236 ? 6.466 -12.355 -3.006 1.00 95.31 236 LEU A C 1
ATOM 1760 O O . LEU A 1 236 ? 5.380 -11.810 -2.799 1.0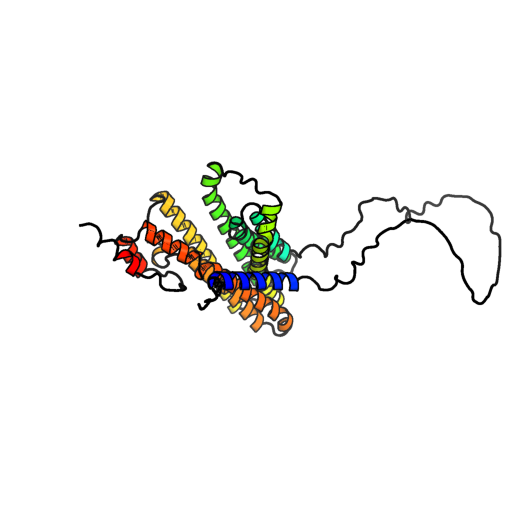0 95.31 236 LEU A O 1
ATOM 1764 N N . ALA A 1 237 ? 6.751 -13.569 -2.523 1.00 96.44 237 ALA A N 1
ATOM 1765 C CA . ALA A 1 237 ? 5.823 -14.347 -1.701 1.00 96.44 237 ALA A CA 1
ATOM 1766 C C . ALA A 1 237 ? 5.541 -13.677 -0.342 1.00 96.44 237 ALA A C 1
ATOM 1768 O O . ALA A 1 237 ? 4.377 -13.529 0.033 1.00 96.44 237 ALA A O 1
ATOM 1769 N N . ILE A 1 238 ? 6.570 -13.193 0.365 1.00 98.00 238 ILE A N 1
ATOM 1770 C CA . ILE A 1 238 ? 6.413 -12.409 1.607 1.00 98.00 238 ILE A CA 1
ATOM 1771 C C . ILE A 1 238 ? 5.616 -11.123 1.329 1.00 98.00 238 ILE A C 1
ATOM 1773 O O . ILE A 1 238 ? 4.706 -10.777 2.088 1.00 98.00 238 ILE A O 1
ATOM 1777 N N . GLY A 1 239 ? 5.901 -10.450 0.210 1.00 97.69 239 GLY A N 1
ATOM 1778 C CA . GLY A 1 239 ? 5.158 -9.284 -0.264 1.00 97.69 239 GLY A CA 1
ATOM 1779 C C . GLY A 1 239 ? 3.665 -9.569 -0.443 1.00 97.69 239 GLY A C 1
ATOM 1780 O O . GLY A 1 239 ? 2.824 -8.848 0.102 1.00 97.69 239 GLY A O 1
ATOM 1781 N N . PHE A 1 240 ? 3.327 -10.651 -1.148 1.00 98.06 240 PHE A N 1
ATOM 1782 C CA . PHE A 1 240 ? 1.945 -11.092 -1.343 1.00 98.06 240 PHE A CA 1
ATOM 1783 C C . PHE A 1 240 ? 1.258 -11.477 -0.027 1.00 98.06 240 PHE A C 1
ATOM 1785 O O . PHE A 1 240 ? 0.142 -11.020 0.221 1.00 98.06 240 PHE A O 1
ATOM 1792 N N . LEU A 1 241 ? 1.919 -12.247 0.844 1.00 98.19 241 LEU A N 1
ATOM 1793 C CA . LEU A 1 241 ? 1.377 -12.647 2.149 1.00 98.19 241 LEU A CA 1
ATOM 1794 C C . LEU A 1 241 ? 1.074 -11.436 3.045 1.00 98.19 241 LEU A C 1
ATOM 1796 O O . LEU A 1 241 ? 0.041 -11.422 3.716 1.00 98.19 241 LEU A O 1
ATOM 1800 N N . GLY A 1 242 ? 1.900 -10.385 2.996 1.00 97.19 242 GLY A N 1
ATOM 1801 C CA . GLY A 1 242 ? 1.596 -9.099 3.627 1.00 97.19 242 GLY A CA 1
ATOM 1802 C C . GLY A 1 242 ? 0.317 -8.460 3.068 1.00 97.19 242 GLY A C 1
ATOM 1803 O O . GLY A 1 242 ? -0.614 -8.149 3.818 1.00 97.19 242 GLY A O 1
ATOM 1804 N N . MET A 1 243 ? 0.210 -8.326 1.742 1.00 96.44 243 MET A N 1
ATOM 1805 C CA . MET A 1 243 ? -0.985 -7.739 1.116 1.00 96.44 243 MET A CA 1
ATOM 1806 C C . MET A 1 243 ? -2.258 -8.569 1.351 1.00 96.44 243 MET A C 1
ATOM 1808 O O . MET A 1 243 ? -3.345 -7.991 1.476 1.00 96.44 243 MET A O 1
ATOM 1812 N N . LEU A 1 244 ? -2.124 -9.895 1.451 1.00 97.62 244 LEU A N 1
ATOM 1813 C CA . LEU A 1 244 ? -3.196 -10.839 1.763 1.00 97.62 244 LEU A CA 1
ATOM 1814 C C . LEU A 1 244 ? -3.643 -10.730 3.226 1.00 97.62 244 LEU A C 1
ATOM 1816 O O . LEU A 1 244 ? -4.840 -10.567 3.464 1.00 97.62 244 LEU A O 1
ATOM 1820 N N . LEU A 1 245 ? -2.715 -10.729 4.194 1.00 96.94 245 LEU A N 1
ATOM 1821 C CA . LEU A 1 245 ? -3.016 -10.467 5.611 1.00 96.94 245 LEU A CA 1
ATOM 1822 C C . LEU A 1 245 ? -3.808 -9.164 5.762 1.00 96.94 245 LEU A C 1
ATOM 1824 O O . LEU A 1 245 ? -4.787 -9.110 6.510 1.00 96.94 245 LEU A O 1
ATOM 1828 N N . ALA A 1 246 ? -3.432 -8.134 5.001 1.00 95.19 246 ALA A N 1
ATOM 1829 C CA . ALA A 1 246 ? -4.125 -6.862 5.057 1.00 95.19 246 ALA A CA 1
ATOM 1830 C C . ALA A 1 246 ? -5.558 -6.917 4.497 1.00 95.19 246 ALA A C 1
ATOM 1832 O O . ALA A 1 246 ? -6.485 -6.410 5.132 1.00 95.19 246 ALA A O 1
ATOM 1833 N N . ALA A 1 247 ? -5.757 -7.583 3.353 1.00 95.94 247 ALA A N 1
ATOM 1834 C CA . ALA A 1 247 ? -7.084 -7.797 2.774 1.00 95.94 247 ALA A CA 1
ATOM 1835 C C . ALA A 1 247 ? -7.990 -8.643 3.693 1.00 95.94 247 ALA A C 1
ATOM 1837 O O . ALA A 1 247 ? -9.159 -8.304 3.893 1.00 95.94 247 ALA A O 1
ATOM 1838 N N . VAL A 1 248 ? -7.442 -9.698 4.307 1.00 96.69 248 VAL A N 1
ATOM 1839 C CA . VAL A 1 248 ? -8.143 -10.534 5.297 1.00 96.69 248 VAL A CA 1
ATOM 1840 C C . VAL A 1 248 ? -8.494 -9.722 6.548 1.00 96.69 248 VAL A C 1
ATOM 1842 O O . VAL A 1 248 ? -9.599 -9.864 7.068 1.00 96.69 248 VAL A O 1
ATOM 1845 N N . GLY A 1 249 ? -7.614 -8.824 7.002 1.00 95.12 249 GLY A N 1
ATOM 1846 C CA . GLY A 1 249 ? -7.868 -7.919 8.126 1.00 95.12 249 GLY A CA 1
ATOM 1847 C C . GLY A 1 249 ? -9.068 -6.991 7.903 1.00 95.12 249 GLY A C 1
ATOM 1848 O O . GLY A 1 249 ? -9.970 -6.938 8.746 1.00 95.12 249 GLY A O 1
ATOM 1849 N N . ASP A 1 250 ? -9.122 -6.296 6.762 1.00 94.06 250 ASP A N 1
ATOM 1850 C CA . ASP A 1 250 ? -10.250 -5.416 6.418 1.00 94.06 250 ASP A CA 1
ATOM 1851 C C . ASP A 1 250 ? -11.551 -6.206 6.163 1.00 94.06 250 ASP A C 1
ATOM 1853 O O . ASP A 1 250 ? -12.625 -5.790 6.619 1.00 94.06 250 ASP A O 1
ATOM 1857 N N . TRP A 1 251 ? -11.476 -7.377 5.514 1.00 94.62 251 TRP A N 1
ATOM 1858 C CA . TRP A 1 251 ? -12.626 -8.272 5.318 1.00 94.62 251 TRP A CA 1
ATOM 1859 C C . TRP A 1 251 ? -13.193 -8.787 6.646 1.00 94.62 251 TRP A C 1
ATOM 1861 O O . TRP A 1 251 ? -14.393 -8.654 6.893 1.00 94.62 251 TRP A O 1
ATOM 1871 N N . TYR A 1 252 ? -12.344 -9.318 7.530 1.00 95.88 252 TYR A N 1
ATOM 1872 C CA . TYR A 1 252 ? -12.760 -9.892 8.812 1.00 95.88 252 TYR A CA 1
ATOM 1873 C C . TYR A 1 252 ? -13.414 -8.829 9.702 1.00 95.88 252 TYR A C 1
ATOM 1875 O O . TYR A 1 252 ? -14.521 -9.030 10.205 1.00 95.88 252 TYR A O 1
ATOM 1883 N N . LYS A 1 253 ? -12.793 -7.643 9.805 1.00 93.69 253 LYS A N 1
ATOM 1884 C CA . LYS A 1 253 ? -13.341 -6.490 10.541 1.00 93.69 253 LYS A CA 1
ATOM 1885 C C . LYS A 1 253 ? -14.706 -6.058 10.003 1.00 93.69 253 LYS A C 1
ATOM 1887 O O . LYS A 1 253 ? -15.582 -5.695 10.787 1.00 93.69 253 LYS A O 1
ATOM 1892 N N . SER A 1 254 ? -14.894 -6.118 8.684 1.00 92.06 254 SER A N 1
ATOM 1893 C CA . SER A 1 254 ? -16.163 -5.789 8.026 1.00 92.06 254 SER A CA 1
ATOM 1894 C C . SER A 1 254 ? -17.233 -6.854 8.271 1.00 92.06 254 SER A C 1
ATOM 1896 O O . SER A 1 254 ? -18.360 -6.503 8.611 1.00 92.06 254 SER A O 1
ATOM 1898 N N . LYS A 1 255 ? -16.884 -8.144 8.165 1.00 94.25 255 LYS A N 1
ATOM 1899 C CA . LYS A 1 255 ? -17.800 -9.274 8.391 1.00 94.25 255 LYS A CA 1
ATOM 1900 C C . LYS A 1 255 ? -18.307 -9.313 9.835 1.00 94.25 255 LYS A C 1
ATOM 1902 O O . LYS A 1 255 ? -19.514 -9.393 10.045 1.00 94.25 255 LYS A O 1
ATOM 1907 N N . ILE A 1 256 ? -17.411 -9.179 10.817 1.00 95.44 256 ILE A N 1
ATOM 1908 C CA . ILE A 1 256 ? -17.782 -9.129 12.239 1.00 95.44 256 ILE A CA 1
ATOM 1909 C C . ILE A 1 256 ? -18.679 -7.915 12.524 1.00 95.44 256 ILE A C 1
ATOM 1911 O O . ILE A 1 256 ? -19.755 -8.076 13.087 1.00 95.44 256 ILE A O 1
ATOM 1915 N N . LYS A 1 257 ? -18.329 -6.713 12.045 1.00 92.31 257 LYS A N 1
ATOM 1916 C CA . LYS A 1 257 ? -19.160 -5.508 12.259 1.00 92.31 257 LYS A CA 1
ATOM 1917 C C . LYS A 1 257 ? -20.478 -5.478 11.477 1.00 92.31 257 LYS A C 1
ATOM 1919 O O . LYS A 1 257 ? -21.344 -4.668 11.801 1.00 92.31 257 LYS A O 1
ATOM 1924 N N . ALA A 1 258 ? -20.638 -6.329 10.465 1.00 91.88 258 ALA A N 1
ATOM 1925 C CA . ALA A 1 258 ? -21.911 -6.543 9.783 1.00 91.88 258 ALA A CA 1
ATOM 1926 C C . ALA A 1 258 ? -22.821 -7.533 10.534 1.00 91.88 258 ALA A C 1
ATOM 1928 O O . ALA A 1 258 ? -24.034 -7.366 10.481 1.00 91.88 258 ALA A O 1
ATOM 1929 N N . ARG A 1 259 ? -22.244 -8.523 11.234 1.00 94.56 259 ARG A N 1
ATOM 1930 C CA . ARG A 1 259 ? -22.974 -9.513 12.047 1.00 94.56 259 ARG A CA 1
ATOM 1931 C C . ARG A 1 259 ? -23.333 -8.972 13.434 1.00 94.56 259 ARG A C 1
ATOM 1933 O O . ARG A 1 259 ? -24.495 -8.989 13.812 1.00 94.56 259 ARG A O 1
ATOM 1940 N N . ASP A 1 260 ? -22.337 -8.464 14.157 1.00 93.75 260 ASP A N 1
ATOM 1941 C CA . ASP A 1 260 ? -22.439 -8.140 15.589 1.00 93.75 260 ASP A CA 1
ATOM 1942 C C . ASP A 1 260 ? -22.703 -6.649 15.845 1.00 93.75 260 ASP A C 1
ATOM 1944 O O . ASP A 1 260 ? -22.971 -6.242 16.973 1.00 93.75 260 ASP A O 1
ATOM 1948 N N . GLY A 1 261 ? -22.609 -5.824 14.797 1.00 92.00 261 GLY A N 1
ATOM 1949 C CA . GLY A 1 261 ? -22.877 -4.391 14.834 1.00 92.00 261 GLY A CA 1
ATOM 1950 C C . GLY A 1 261 ? -21.645 -3.491 14.674 1.00 92.00 261 GLY A C 1
ATOM 1951 O O . GLY A 1 261 ? -20.489 -3.840 14.923 1.00 92.00 261 GLY A O 1
ATOM 1952 N N . VAL A 1 262 ? -21.901 -2.243 14.272 1.00 87.50 262 VAL A N 1
ATOM 1953 C CA . VAL A 1 262 ? -20.856 -1.235 14.002 1.00 87.50 262 VAL A CA 1
ATOM 1954 C C . VAL A 1 262 ? -20.056 -0.881 15.266 1.00 87.50 262 VAL A C 1
ATOM 1956 O O . VAL A 1 262 ? -18.899 -0.452 15.180 1.00 87.50 262 VAL A O 1
ATOM 1959 N N . ASN A 1 263 ? -20.638 -1.096 16.448 1.00 88.94 263 ASN A N 1
ATOM 1960 C CA . ASN A 1 263 ? -20.049 -0.738 17.734 1.00 88.94 263 ASN A CA 1
ATOM 1961 C C . ASN A 1 263 ? -19.177 -1.817 18.381 1.00 88.94 263 ASN A C 1
ATOM 1963 O O . ASN A 1 263 ? -18.411 -1.445 19.253 1.00 88.94 263 ASN A O 1
ATOM 1967 N N . THR A 1 264 ? -19.204 -3.072 17.935 1.00 92.19 264 THR A N 1
ATOM 1968 C CA . THR A 1 264 ? -18.525 -4.205 18.601 1.00 92.19 264 THR A CA 1
ATOM 1969 C C . THR A 1 264 ? -16.999 -4.115 18.520 1.00 92.19 264 THR A C 1
ATOM 1971 O O . THR A 1 264 ? -16.460 -3.776 17.460 1.00 92.19 264 THR A O 1
ATOM 1974 N N . LEU A 1 265 ? -16.276 -4.424 19.598 1.00 93.81 265 LEU A N 1
ATOM 1975 C CA . LEU A 1 265 ? -14.827 -4.630 19.517 1.00 93.81 265 LEU A CA 1
ATOM 1976 C C . LEU A 1 265 ? -14.545 -5.892 18.674 1.00 93.81 265 LEU A C 1
ATOM 1978 O O . LEU A 1 265 ? -15.382 -6.784 18.582 1.00 93.81 265 LEU A O 1
ATOM 1982 N N . VAL A 1 266 ? -13.405 -5.948 17.982 1.00 94.75 266 VAL A N 1
ATOM 1983 C CA . VAL A 1 266 ? -13.022 -7.125 17.184 1.00 94.75 266 VAL A CA 1
ATOM 1984 C C . VAL A 1 266 ? -11.697 -7.627 17.729 1.00 94.75 266 VAL A C 1
ATOM 1986 O O . VAL A 1 266 ? -10.657 -7.051 17.425 1.00 94.75 266 VAL A O 1
ATOM 1989 N N . THR A 1 267 ? -11.766 -8.663 18.560 1.00 95.56 267 THR A N 1
ATOM 1990 C CA . THR A 1 267 ? -10.642 -9.263 19.300 1.00 95.56 267 THR A CA 1
ATOM 1991 C C . THR A 1 267 ? -10.207 -10.624 18.739 1.00 95.56 267 THR A C 1
ATOM 1993 O O . THR A 1 267 ? -9.179 -11.171 19.131 1.00 95.56 267 THR A O 1
ATOM 1996 N N . SER A 1 268 ? -10.970 -11.172 17.790 1.00 94.38 268 SER A N 1
ATOM 1997 C CA . SER A 1 268 ? -10.854 -12.535 17.263 1.00 94.38 268 SER A CA 1
ATOM 1998 C C . SER A 1 268 ? -10.192 -12.619 15.876 1.00 94.38 268 SER A C 1
ATOM 2000 O O . SER A 1 268 ? -9.974 -11.618 15.187 1.00 94.38 268 SER A O 1
ATOM 2002 N N . GLY A 1 269 ? -9.834 -13.838 15.455 1.00 95.19 269 GLY A N 1
ATOM 2003 C CA . GLY A 1 269 ? -9.184 -14.083 14.162 1.00 95.19 269 GLY A CA 1
ATOM 2004 C C . GLY A 1 269 ? -7.837 -13.349 14.049 1.00 95.19 269 GLY A C 1
ATOM 2005 O O . GLY A 1 269 ? -7.062 -13.381 15.005 1.00 95.19 269 GLY A O 1
ATOM 2006 N N . PRO A 1 270 ? -7.547 -12.645 12.934 1.00 95.44 270 PRO A N 1
ATOM 2007 C CA . PRO A 1 270 ? -6.324 -11.847 12.796 1.00 95.44 270 PRO A CA 1
ATOM 2008 C C . PRO A 1 270 ? -6.149 -10.790 13.896 1.00 95.44 270 PRO A C 1
ATOM 2010 O O . PRO A 1 270 ? -5.018 -10.445 14.238 1.00 95.44 270 PRO A O 1
ATOM 2013 N N . PHE A 1 271 ? -7.253 -10.299 14.476 1.00 95.62 271 PHE A N 1
ATOM 2014 C CA . PHE A 1 271 ? -7.206 -9.287 15.529 1.00 95.62 271 PHE A CA 1
ATOM 2015 C C . PHE A 1 271 ? -6.712 -9.827 16.873 1.00 95.62 271 PHE A C 1
ATOM 2017 O O . PHE A 1 271 ? -6.267 -9.038 17.700 1.00 95.62 271 PHE A O 1
ATOM 2024 N N . ARG A 1 272 ? -6.696 -11.153 17.076 1.00 95.44 272 ARG A N 1
ATOM 2025 C CA . ARG A 1 272 ? -6.081 -11.775 18.260 1.00 95.44 272 ARG A CA 1
ATOM 2026 C C . ARG A 1 272 ? -4.585 -11.462 18.350 1.00 95.44 272 ARG A C 1
ATOM 2028 O O . ARG A 1 272 ? -4.066 -11.276 19.440 1.00 95.44 272 ARG A O 1
ATOM 2035 N N . TYR A 1 273 ? -3.909 -11.410 17.203 1.00 94.44 273 TYR A N 1
ATOM 2036 C CA . TYR A 1 273 ? -2.455 -11.253 17.113 1.00 94.44 273 TYR A CA 1
ATOM 2037 C C . TYR A 1 273 ? -2.035 -9.815 16.801 1.00 94.44 273 TYR A C 1
ATOM 2039 O O . TYR A 1 273 ? -1.001 -9.362 17.283 1.00 94.44 273 TYR A O 1
ATOM 2047 N N . PHE A 1 274 ? -2.837 -9.081 16.024 1.00 93.62 274 PHE A N 1
ATOM 2048 C CA . PHE A 1 274 ? -2.514 -7.733 15.554 1.00 93.62 274 PHE A CA 1
ATOM 2049 C C . PHE A 1 274 ? -3.659 -6.763 15.847 1.00 93.62 274 PHE A C 1
ATOM 2051 O O . PHE A 1 274 ? -4.791 -7.009 15.438 1.00 93.62 274 PHE A O 1
ATOM 2058 N N . ARG A 1 275 ? -3.387 -5.601 16.449 1.00 92.25 275 ARG A N 1
ATOM 2059 C CA . ARG A 1 275 ? -4.423 -4.565 16.632 1.00 92.25 275 ARG A CA 1
ATOM 2060 C C . ARG A 1 275 ? -4.899 -3.983 15.305 1.00 92.25 275 ARG A C 1
ATOM 2062 O O . ARG A 1 275 ? -6.065 -3.601 15.154 1.00 92.25 275 ARG A O 1
ATOM 2069 N N . HIS A 1 276 ? -4.003 -3.949 14.320 1.00 91.38 276 HIS A N 1
ATOM 2070 C CA . HIS A 1 276 ? -4.236 -3.402 12.988 1.00 91.38 276 HIS A CA 1
ATOM 2071 C C . HIS A 1 276 ? -3.673 -4.341 11.895 1.00 91.38 276 HIS A C 1
ATOM 2073 O O . HIS A 1 276 ? -2.696 -3.988 11.236 1.00 91.38 276 HIS A O 1
ATOM 2079 N N . PRO A 1 277 ? -4.262 -5.532 11.659 1.00 94.06 277 PRO A N 1
ATOM 2080 C CA . PRO A 1 277 ? -3.744 -6.513 10.695 1.00 94.06 277 PRO A CA 1
ATOM 2081 C C . PRO A 1 277 ? -3.681 -5.966 9.261 1.00 94.06 277 PRO A C 1
ATOM 2083 O O . PRO A 1 277 ? -2.837 -6.391 8.477 1.00 94.06 277 PRO A O 1
ATOM 2086 N N . ASN A 1 278 ? -4.518 -4.976 8.932 1.00 92.75 278 ASN A N 1
ATOM 2087 C CA . ASN A 1 278 ? -4.422 -4.219 7.688 1.00 92.75 278 ASN A CA 1
ATOM 2088 C C . ASN A 1 278 ? -3.117 -3.411 7.590 1.00 92.75 278 ASN A C 1
ATOM 2090 O O . ASN A 1 278 ? -2.364 -3.594 6.637 1.00 92.75 278 ASN A O 1
ATOM 2094 N N . TYR A 1 279 ? -2.780 -2.602 8.595 1.00 90.69 279 TYR A N 1
ATOM 2095 C CA . TYR A 1 279 ? -1.509 -1.869 8.624 1.00 90.69 279 TYR A CA 1
ATOM 2096 C C . TYR A 1 279 ? -0.283 -2.784 8.795 1.00 90.69 279 TYR A C 1
ATOM 2098 O O . TYR A 1 279 ? 0.736 -2.544 8.151 1.00 90.69 279 TYR A O 1
ATOM 2106 N N . THR A 1 280 ? -0.370 -3.865 9.579 1.00 92.06 280 THR A N 1
ATOM 2107 C CA . THR A 1 280 ? 0.715 -4.857 9.704 1.00 92.06 280 THR A CA 1
ATOM 2108 C C . THR A 1 280 ? 0.988 -5.570 8.377 1.00 92.06 280 THR A C 1
ATOM 2110 O O . THR A 1 280 ? 2.146 -5.696 7.979 1.00 92.06 280 THR A O 1
ATOM 2113 N N . GLY A 1 281 ? -0.059 -5.991 7.662 1.00 94.38 281 GLY A N 1
ATOM 2114 C CA . GLY A 1 281 ? 0.085 -6.623 6.354 1.00 94.38 281 GLY A CA 1
ATOM 2115 C C . GLY A 1 281 ? 0.677 -5.681 5.303 1.00 94.38 281 GLY A C 1
ATOM 2116 O O . GLY A 1 281 ? 1.585 -6.075 4.574 1.00 94.38 281 GLY A O 1
ATOM 2117 N N . GLU A 1 282 ? 0.259 -4.411 5.274 1.00 93.62 282 GLU A N 1
ATOM 2118 C CA . GLU A 1 282 ? 0.877 -3.415 4.387 1.00 93.62 282 GLU A CA 1
ATOM 2119 C C . GLU A 1 282 ? 2.340 -3.138 4.745 1.00 93.62 282 GLU A C 1
ATOM 2121 O O . GLU A 1 282 ? 3.173 -3.048 3.849 1.00 93.62 282 GLU A O 1
ATOM 2126 N N . MET A 1 283 ? 2.693 -3.093 6.031 1.00 92.12 283 MET A N 1
ATOM 2127 C CA . MET A 1 283 ? 4.087 -2.952 6.462 1.00 92.12 283 MET A CA 1
ATOM 2128 C C . MET A 1 283 ? 4.985 -4.095 5.973 1.00 92.12 283 MET A C 1
ATOM 2130 O O . MET A 1 283 ? 6.077 -3.836 5.464 1.00 92.12 283 MET A O 1
ATOM 2134 N N . ILE A 1 284 ? 4.525 -5.345 6.078 1.00 95.12 284 ILE A N 1
ATOM 2135 C CA . ILE A 1 284 ? 5.236 -6.518 5.540 1.00 95.12 284 ILE A CA 1
ATOM 2136 C C . ILE A 1 284 ? 5.317 -6.424 4.009 1.00 95.12 284 ILE A C 1
ATOM 2138 O O . ILE A 1 284 ? 6.399 -6.549 3.430 1.00 95.12 284 ILE A O 1
ATOM 2142 N N . GLY A 1 285 ? 4.185 -6.129 3.364 1.00 96.62 285 GLY A N 1
ATOM 2143 C CA . GLY A 1 285 ? 4.054 -6.031 1.914 1.00 96.62 285 GLY A CA 1
ATOM 2144 C C . GLY A 1 285 ? 5.000 -5.002 1.294 1.00 96.62 285 GLY A C 1
ATOM 2145 O O . GLY A 1 285 ? 5.794 -5.339 0.418 1.00 96.62 285 GLY A O 1
ATOM 2146 N N . TRP A 1 286 ? 4.976 -3.757 1.775 1.00 96.50 286 TRP A N 1
ATOM 2147 C CA . TRP A 1 286 ? 5.830 -2.686 1.252 1.00 96.50 286 TRP A CA 1
ATOM 2148 C C . TRP A 1 286 ? 7.305 -2.874 1.592 1.00 96.50 286 TRP A C 1
ATOM 2150 O O . TRP A 1 286 ? 8.155 -2.517 0.779 1.00 96.50 286 TRP A O 1
ATOM 2160 N N . THR A 1 287 ? 7.633 -3.477 2.736 1.00 96.25 287 THR A N 1
ATOM 2161 C CA . THR A 1 287 ? 9.030 -3.811 3.058 1.00 96.25 287 THR A CA 1
ATOM 2162 C C . THR A 1 287 ? 9.575 -4.882 2.115 1.00 96.25 287 THR A C 1
ATOM 2164 O O . THR A 1 287 ? 10.705 -4.761 1.645 1.00 96.25 287 THR A O 1
ATOM 2167 N N . SER A 1 288 ? 8.772 -5.878 1.730 1.00 97.44 288 SER A N 1
ATOM 2168 C CA . SER A 1 288 ? 9.209 -6.836 0.710 1.00 97.44 288 SER A CA 1
ATOM 2169 C C . SER A 1 288 ? 9.283 -6.236 -0.697 1.00 97.44 288 SER A C 1
ATOM 2171 O O . SER A 1 288 ? 10.292 -6.397 -1.384 1.00 97.44 288 SER A O 1
ATOM 2173 N N . LEU A 1 289 ? 8.246 -5.521 -1.137 1.00 96.81 289 LEU A N 1
ATOM 2174 C CA . LEU A 1 289 ? 8.122 -5.090 -2.536 1.00 96.81 289 LEU A CA 1
ATOM 2175 C C . LEU A 1 289 ? 8.931 -3.825 -2.872 1.00 96.81 289 LEU A C 1
ATOM 2177 O O . LEU A 1 289 ? 9.381 -3.696 -4.007 1.00 96.81 289 LEU A O 1
ATOM 2181 N N . CYS A 1 290 ? 9.142 -2.912 -1.916 1.00 96.12 290 CYS A N 1
ATOM 2182 C CA . CYS A 1 290 ? 9.851 -1.642 -2.144 1.00 96.12 290 CYS A CA 1
ATOM 2183 C C . CYS A 1 290 ? 11.271 -1.596 -1.557 1.00 96.12 290 CYS A C 1
ATOM 2185 O O . CYS A 1 290 ? 12.013 -0.669 -1.884 1.00 96.12 290 CYS A O 1
ATOM 2187 N N . LEU A 1 291 ? 11.666 -2.563 -0.718 1.00 95.56 291 LEU A N 1
ATOM 2188 C CA . LEU A 1 291 ? 13.017 -2.638 -0.146 1.00 95.56 291 LEU A CA 1
ATOM 2189 C C . LEU A 1 291 ? 13.698 -3.981 -0.448 1.00 95.56 291 LEU A C 1
ATOM 2191 O O . LEU A 1 291 ? 14.728 -3.979 -1.116 1.00 95.56 291 LEU A O 1
ATOM 2195 N N . LEU A 1 292 ? 13.134 -5.119 -0.024 1.00 95.62 292 LEU A N 1
ATOM 2196 C CA . LEU A 1 292 ? 13.811 -6.420 -0.145 1.00 95.62 292 LEU A CA 1
ATOM 2197 C C . LEU A 1 292 ? 13.997 -6.870 -1.605 1.00 95.62 292 LEU A C 1
ATOM 2199 O O . LEU A 1 292 ? 15.124 -7.096 -2.032 1.00 95.62 292 LEU A O 1
ATOM 2203 N N . THR A 1 293 ? 12.913 -6.951 -2.382 1.00 93.88 293 THR A N 1
ATOM 2204 C CA . THR A 1 293 ? 12.941 -7.370 -3.798 1.00 93.88 293 THR A CA 1
ATOM 2205 C C . THR A 1 293 ? 13.906 -6.520 -4.644 1.00 93.88 293 THR A C 1
ATOM 2207 O O . THR A 1 293 ? 14.776 -7.097 -5.301 1.00 93.88 293 THR A O 1
ATOM 2210 N N . PRO A 1 294 ? 13.848 -5.168 -4.624 1.00 92.69 294 PRO A N 1
ATOM 2211 C CA . PRO A 1 294 ? 14.795 -4.362 -5.392 1.00 92.69 294 PRO A CA 1
ATOM 2212 C C . PRO A 1 294 ? 16.230 -4.422 -4.848 1.00 92.69 294 PRO A C 1
ATOM 2214 O O . PRO A 1 294 ? 17.158 -4.345 -5.646 1.00 92.69 294 PRO A O 1
ATOM 2217 N N . ALA A 1 295 ? 16.451 -4.589 -3.538 1.00 93.44 295 ALA A N 1
ATOM 2218 C CA . ALA A 1 295 ? 17.804 -4.752 -2.998 1.00 93.44 295 ALA A CA 1
ATOM 2219 C C . ALA A 1 295 ? 18.447 -6.075 -3.450 1.00 93.44 295 ALA A C 1
ATOM 2221 O O . ALA A 1 295 ? 19.586 -6.066 -3.908 1.00 93.44 295 ALA A O 1
ATOM 2222 N N . LEU A 1 296 ? 17.706 -7.188 -3.398 1.00 91.88 296 LEU A N 1
ATOM 2223 C CA . LEU A 1 296 ? 18.156 -8.493 -3.901 1.00 91.88 296 LEU A CA 1
ATOM 2224 C C . LEU A 1 296 ? 18.470 -8.446 -5.405 1.00 91.88 296 LEU A C 1
ATOM 2226 O O . LEU A 1 296 ? 19.515 -8.934 -5.827 1.00 91.88 296 LEU A O 1
ATOM 2230 N N . SER A 1 297 ? 17.619 -7.781 -6.190 1.00 89.25 297 SER A N 1
ATOM 2231 C CA . SER A 1 297 ? 17.833 -7.572 -7.631 1.00 89.25 297 SER A CA 1
ATOM 2232 C C . SER A 1 297 ? 19.100 -6.741 -7.921 1.00 89.25 297 SER A C 1
ATOM 2234 O O . SER A 1 297 ? 19.887 -7.066 -8.807 1.00 89.25 297 SER A O 1
ATOM 2236 N N . CYS A 1 298 ? 19.365 -5.692 -7.131 1.00 88.81 298 CYS A N 1
ATOM 2237 C CA . CYS A 1 298 ? 20.603 -4.907 -7.234 1.00 88.81 298 CYS A CA 1
ATOM 2238 C C . CYS A 1 298 ? 21.866 -5.693 -6.837 1.00 88.81 298 CYS A C 1
ATOM 2240 O O . CYS A 1 298 ? 22.949 -5.358 -7.309 1.00 88.81 298 CYS A O 1
ATOM 2242 N N . LEU A 1 299 ? 21.746 -6.703 -5.969 1.00 87.44 299 LEU A N 1
ATOM 2243 C CA . LEU A 1 299 ? 22.857 -7.583 -5.587 1.00 87.44 299 LEU A CA 1
ATOM 2244 C C . LEU A 1 299 ? 23.113 -8.688 -6.627 1.00 87.44 299 LEU A C 1
ATOM 2246 O O . LEU A 1 299 ? 24.245 -9.150 -6.741 1.00 87.44 299 LEU A O 1
ATOM 2250 N N . GLY A 1 300 ? 22.093 -9.091 -7.394 1.00 81.25 300 GLY A N 1
ATOM 2251 C CA . GLY A 1 300 ? 22.226 -10.054 -8.493 1.00 81.25 300 GLY A CA 1
ATOM 2252 C C . GLY A 1 300 ? 22.852 -9.472 -9.768 1.00 81.25 300 GLY A C 1
ATOM 2253 O O . GLY A 1 300 ? 23.624 -10.155 -10.441 1.00 81.25 300 GLY A O 1
ATOM 2254 N N . SER A 1 301 ? 22.562 -8.206 -10.099 1.00 77.69 301 SER A N 1
ATOM 2255 C CA . SER A 1 301 ? 22.921 -7.617 -11.399 1.00 77.69 301 SER A CA 1
ATOM 2256 C C . SER A 1 301 ? 24.136 -6.681 -11.357 1.00 77.69 301 SER A C 1
ATOM 2258 O O . SER A 1 301 ? 24.028 -5.482 -11.086 1.00 77.69 301 SER A O 1
ATOM 2260 N N . SER A 1 302 ? 25.310 -7.195 -11.733 1.00 71.06 302 SER A N 1
ATOM 2261 C CA . SER A 1 302 ? 26.534 -6.388 -11.875 1.00 71.06 302 SER A CA 1
ATOM 2262 C C . SER A 1 302 ? 26.491 -5.408 -13.060 1.00 71.06 302 SER A C 1
ATOM 2264 O O . SER A 1 302 ? 27.013 -4.296 -12.970 1.00 71.06 302 SER A O 1
ATOM 2266 N N . SER A 1 303 ? 25.844 -5.783 -14.169 1.00 77.06 303 SER A N 1
ATOM 2267 C CA . SER A 1 303 ? 25.889 -5.043 -15.442 1.00 77.06 303 SER A CA 1
ATOM 2268 C C . SER A 1 303 ? 24.982 -3.805 -15.489 1.00 77.06 303 SER A C 1
ATOM 2270 O O . SER A 1 303 ? 25.309 -2.826 -16.163 1.00 77.06 303 SER A O 1
ATOM 2272 N N . ASN A 1 304 ? 23.859 -3.806 -14.760 1.00 82.25 304 ASN A N 1
ATOM 2273 C CA . ASN A 1 304 ? 22.901 -2.694 -14.735 1.00 82.25 304 ASN A CA 1
ATOM 2274 C C . ASN A 1 304 ? 22.983 -1.812 -13.476 1.00 82.25 304 ASN A C 1
ATOM 2276 O O . ASN A 1 304 ? 22.269 -0.806 -13.401 1.00 82.25 304 ASN A O 1
ATOM 2280 N N . LEU A 1 305 ? 23.870 -2.114 -12.520 1.00 85.94 305 LEU A N 1
ATOM 2281 C CA . LEU A 1 305 ? 23.909 -1.492 -11.189 1.00 85.94 305 LEU A CA 1
ATOM 2282 C C . LEU A 1 305 ? 23.879 0.053 -11.203 1.00 85.94 305 LEU A C 1
ATOM 2284 O O . LEU A 1 305 ? 23.093 0.662 -10.476 1.00 85.94 305 LEU A O 1
ATOM 2288 N N . ARG A 1 306 ? 24.644 0.713 -12.091 1.00 88.44 306 ARG A N 1
ATOM 2289 C CA . ARG A 1 306 ? 24.646 2.191 -12.234 1.00 88.44 306 ARG A CA 1
ATOM 2290 C C . ARG A 1 306 ? 23.258 2.767 -12.573 1.00 88.44 306 ARG A C 1
ATOM 2292 O O . ARG A 1 306 ? 22.952 3.884 -12.166 1.00 88.44 306 ARG A O 1
ATOM 2299 N N . ARG A 1 307 ? 22.419 2.023 -13.304 1.00 86.38 307 ARG A N 1
ATOM 2300 C CA . ARG A 1 307 ? 21.030 2.401 -13.637 1.00 86.38 307 ARG A CA 1
ATOM 2301 C C . ARG A 1 307 ? 20.067 2.086 -12.489 1.00 86.38 307 ARG A C 1
ATOM 2303 O O . ARG A 1 307 ? 19.083 2.796 -12.302 1.00 86.38 307 ARG A O 1
ATOM 2310 N N . MET A 1 308 ? 20.358 1.036 -11.721 1.00 88.06 308 MET A N 1
ATOM 2311 C CA . MET A 1 308 ? 19.523 0.572 -10.614 1.00 88.06 308 MET A CA 1
ATOM 2312 C C . MET A 1 308 ? 19.668 1.419 -9.345 1.00 88.06 308 MET A C 1
ATOM 2314 O O . MET A 1 308 ? 18.656 1.712 -8.722 1.00 88.06 308 MET A O 1
ATOM 2318 N N . ILE A 1 309 ? 20.874 1.873 -8.977 1.00 91.00 309 ILE A N 1
ATOM 2319 C CA . ILE A 1 309 ? 21.118 2.681 -7.760 1.00 91.00 309 ILE A CA 1
ATOM 2320 C C . ILE A 1 309 ? 20.130 3.859 -7.583 1.00 91.00 309 ILE A C 1
ATOM 2322 O O . ILE A 1 309 ? 19.502 3.933 -6.524 1.00 91.00 309 ILE A O 1
ATOM 2326 N N . PRO A 1 310 ? 19.907 4.765 -8.562 1.00 92.94 310 PRO A N 1
ATOM 2327 C CA . PRO A 1 310 ? 18.950 5.866 -8.389 1.00 92.94 310 PRO A CA 1
ATOM 2328 C C . PRO A 1 310 ? 17.493 5.389 -8.261 1.00 92.94 310 PRO A C 1
ATOM 2330 O O . PRO A 1 310 ? 16.696 6.016 -7.556 1.00 92.94 310 PRO A O 1
ATOM 2333 N N . LEU A 1 311 ? 17.137 4.264 -8.893 1.00 92.25 311 LEU A N 1
ATOM 2334 C CA . LEU A 1 311 ? 15.827 3.636 -8.715 1.00 92.25 311 LEU A CA 1
ATOM 2335 C C . LEU A 1 311 ? 15.700 3.015 -7.318 1.00 92.25 311 LEU A C 1
ATOM 2337 O O . LEU A 1 311 ? 14.644 3.145 -6.709 1.00 92.25 311 LEU A O 1
ATOM 2341 N N . LEU A 1 312 ? 16.757 2.391 -6.789 1.00 93.69 312 LEU A N 1
ATOM 2342 C CA . LEU A 1 312 ? 16.770 1.783 -5.456 1.00 93.69 312 LEU A CA 1
ATOM 2343 C C . LEU A 1 312 ? 16.624 2.862 -4.381 1.00 93.69 312 LEU A C 1
ATOM 2345 O O . LEU A 1 312 ? 15.778 2.727 -3.505 1.00 93.69 312 LEU A O 1
ATOM 2349 N N . LEU A 1 313 ? 17.363 3.969 -4.493 1.00 94.69 313 LEU A N 1
ATOM 2350 C CA . LEU A 1 313 ? 17.214 5.126 -3.603 1.00 94.69 313 LEU A CA 1
ATOM 2351 C C . LEU A 1 313 ? 15.793 5.712 -3.665 1.00 94.69 313 LEU A C 1
ATOM 2353 O O . LEU A 1 313 ? 15.202 6.000 -2.626 1.00 94.69 313 LEU A O 1
ATOM 2357 N N . SER A 1 314 ? 15.205 5.812 -4.861 1.00 93.88 314 SER A N 1
ATOM 2358 C CA . SER A 1 314 ? 13.800 6.218 -5.018 1.00 93.88 314 SER A CA 1
ATOM 2359 C C . SER A 1 314 ? 12.841 5.214 -4.360 1.00 93.88 314 SER A C 1
ATOM 2361 O O . SER A 1 314 ? 11.929 5.618 -3.645 1.00 93.88 314 SER A O 1
ATOM 2363 N N . SER A 1 315 ? 13.074 3.909 -4.522 1.00 95.25 315 SER A N 1
ATOM 2364 C CA . SER A 1 315 ? 12.278 2.832 -3.916 1.00 95.25 315 SER A CA 1
ATOM 2365 C C . SER A 1 315 ? 12.365 2.837 -2.382 1.00 95.25 315 SER A C 1
ATOM 2367 O O . SER A 1 315 ? 11.346 2.688 -1.709 1.00 95.25 315 SER A O 1
ATOM 2369 N N . ILE A 1 316 ? 13.548 3.117 -1.823 1.00 96.12 316 ILE A N 1
ATOM 2370 C CA . ILE A 1 316 ? 13.779 3.313 -0.383 1.00 96.12 316 ILE A CA 1
ATOM 2371 C C . ILE A 1 316 ? 13.026 4.548 0.130 1.00 96.12 316 ILE A C 1
ATOM 2373 O O . ILE A 1 316 ? 12.422 4.482 1.197 1.00 96.12 316 ILE A O 1
ATOM 2377 N N . VAL A 1 317 ? 12.988 5.653 -0.625 1.00 94.81 317 VAL A N 1
ATOM 2378 C CA . VAL A 1 317 ? 12.159 6.830 -0.288 1.00 94.81 317 VAL A CA 1
ATOM 2379 C C . VAL A 1 317 ? 10.662 6.500 -0.367 1.00 94.81 317 VAL A C 1
ATOM 2381 O O . VAL A 1 317 ? 9.896 6.933 0.494 1.00 94.81 317 VAL A O 1
ATOM 2384 N N . GLY A 1 318 ? 10.244 5.687 -1.343 1.00 94.62 318 GLY A N 1
ATOM 2385 C CA . GLY A 1 318 ? 8.885 5.145 -1.445 1.00 94.62 318 GLY A CA 1
ATOM 2386 C C . GLY A 1 318 ? 8.493 4.323 -0.215 1.00 94.62 318 GLY A C 1
ATOM 2387 O O . GLY A 1 318 ? 7.463 4.585 0.406 1.00 94.62 318 GLY A O 1
ATOM 2388 N N . TRP A 1 319 ? 9.352 3.377 0.169 1.00 95.38 319 TRP A N 1
ATOM 2389 C CA . TRP A 1 319 ? 9.223 2.566 1.379 1.00 95.38 319 TRP A CA 1
ATOM 2390 C C . TRP A 1 319 ? 9.174 3.436 2.640 1.00 95.38 319 TRP A C 1
ATOM 2392 O O . TRP A 1 319 ? 8.177 3.409 3.354 1.00 95.38 319 TRP A O 1
ATOM 2402 N N . ALA A 1 320 ? 10.185 4.271 2.886 1.00 92.88 320 ALA A N 1
ATOM 2403 C CA . ALA A 1 320 ? 10.256 5.122 4.073 1.00 92.88 320 ALA A CA 1
ATOM 2404 C C . ALA A 1 320 ? 9.048 6.071 4.184 1.00 92.88 320 ALA A C 1
ATOM 2406 O O . ALA A 1 320 ? 8.533 6.289 5.280 1.00 92.88 320 ALA A O 1
ATOM 2407 N N . GLY A 1 321 ? 8.551 6.591 3.057 1.00 91.12 321 GLY A N 1
ATOM 2408 C CA . GLY A 1 321 ? 7.366 7.443 3.019 1.00 91.12 321 GLY A CA 1
ATOM 2409 C C . GLY A 1 321 ? 6.067 6.713 3.377 1.00 91.12 321 GLY A C 1
ATOM 2410 O O . GLY A 1 321 ? 5.288 7.251 4.164 1.00 91.12 321 GLY A O 1
ATOM 2411 N N . ILE A 1 322 ? 5.831 5.488 2.880 1.00 89.06 322 ILE A N 1
ATOM 2412 C CA . ILE A 1 322 ? 4.640 4.715 3.287 1.00 89.06 322 ILE A CA 1
ATOM 2413 C C . ILE A 1 322 ? 4.766 4.177 4.717 1.00 89.06 322 ILE A C 1
ATOM 2415 O O . ILE A 1 322 ? 3.801 4.241 5.474 1.00 89.06 322 ILE A O 1
ATOM 2419 N N . VAL A 1 323 ? 5.961 3.745 5.126 1.00 85.31 323 VAL A N 1
ATOM 2420 C CA . VAL A 1 323 ? 6.293 3.350 6.505 1.00 85.31 323 VAL A CA 1
ATOM 2421 C C . VAL A 1 323 ? 5.976 4.492 7.474 1.00 85.31 323 VAL A C 1
ATOM 2423 O O . VAL A 1 323 ? 5.273 4.283 8.461 1.00 85.31 323 VAL A O 1
ATOM 2426 N N . PHE A 1 324 ? 6.400 5.719 7.161 1.00 83.69 324 PHE A N 1
ATOM 2427 C CA . PHE A 1 324 ? 6.093 6.904 7.963 1.00 83.69 324 PHE A CA 1
ATOM 2428 C C . PHE A 1 324 ? 4.606 7.300 7.913 1.00 83.69 324 PHE A C 1
ATOM 2430 O O . PHE A 1 324 ? 4.048 7.693 8.935 1.00 83.69 324 PHE A O 1
ATOM 2437 N N . ALA A 1 325 ? 3.930 7.164 6.770 1.00 77.69 325 ALA A N 1
ATOM 2438 C CA . ALA A 1 325 ? 2.498 7.460 6.663 1.00 77.69 325 ALA A CA 1
ATOM 2439 C C . ALA A 1 325 ? 1.614 6.455 7.431 1.00 77.69 325 ALA A C 1
ATOM 2441 O O . ALA A 1 325 ? 0.586 6.843 7.990 1.00 77.69 325 ALA A O 1
ATOM 2442 N N . VAL A 1 326 ? 2.008 5.178 7.471 1.00 71.00 326 VAL A N 1
ATOM 2443 C CA . VAL A 1 326 ? 1.285 4.105 8.171 1.00 71.00 326 VAL A CA 1
ATOM 2444 C C . VAL A 1 326 ? 1.605 4.111 9.668 1.00 71.00 326 VAL A C 1
ATOM 2446 O O . VAL A 1 326 ? 0.684 4.170 10.477 1.00 71.00 326 VAL A O 1
ATOM 2449 N N . LEU A 1 327 ? 2.884 4.079 10.051 1.00 64.50 327 LEU A N 1
ATOM 2450 C CA . LEU A 1 327 ? 3.312 3.935 11.452 1.00 64.50 327 LEU A CA 1
ATOM 2451 C C . LEU A 1 327 ? 3.595 5.259 12.167 1.00 64.50 327 LEU A C 1
ATOM 2453 O O . LEU A 1 327 ? 3.502 5.326 13.389 1.00 64.50 327 LEU A O 1
ATOM 2457 N N . GLY A 1 328 ? 4.041 6.271 11.421 1.00 54.22 328 GLY A N 1
ATOM 2458 C CA . GLY A 1 328 ? 4.909 7.316 11.959 1.00 54.22 328 GLY A CA 1
ATOM 2459 C C . GLY A 1 328 ? 4.236 8.288 12.920 1.00 54.22 328 GLY A C 1
ATOM 2460 O O . GLY A 1 328 ? 4.835 8.608 13.940 1.00 54.22 328 GLY A O 1
ATOM 2461 N N . LEU A 1 329 ? 3.030 8.779 12.602 1.00 53.31 329 LEU A N 1
ATOM 2462 C CA . LEU A 1 329 ? 2.339 9.795 13.418 1.00 53.31 329 LEU A CA 1
ATOM 2463 C C . LEU A 1 329 ? 0.799 9.713 13.411 1.00 53.31 329 LEU A C 1
ATOM 2465 O O . LEU A 1 329 ? 0.197 9.869 14.468 1.00 53.31 329 LEU A O 1
ATOM 2469 N N . ASP A 1 330 ? 0.147 9.498 12.258 1.00 57.50 330 ASP A N 1
ATOM 2470 C CA . ASP A 1 330 ? -1.301 9.770 12.127 1.00 57.50 330 ASP A CA 1
ATOM 2471 C C . ASP A 1 330 ? -2.213 8.532 12.003 1.00 57.50 330 ASP A C 1
ATOM 2473 O O . ASP A 1 330 ? -3.321 8.539 12.545 1.00 57.50 330 ASP A O 1
ATOM 2477 N N . ALA A 1 331 ? -1.814 7.477 11.278 1.00 72.56 331 ALA A N 1
ATOM 2478 C CA . ALA A 1 331 ? -2.744 6.406 10.890 1.00 72.56 331 ALA A CA 1
ATOM 2479 C C . ALA A 1 331 ? -2.969 5.348 11.987 1.00 72.56 331 ALA A C 1
ATOM 2481 O O . ALA A 1 331 ? -4.113 5.139 12.399 1.00 72.56 331 ALA A O 1
ATOM 2482 N N . THR A 1 332 ? -1.904 4.714 12.490 1.00 79.25 332 THR A N 1
ATOM 2483 C CA . THR A 1 332 ? -1.954 3.779 13.633 1.00 79.25 332 THR A CA 1
ATOM 2484 C C . THR A 1 332 ? -2.337 4.503 14.926 1.00 79.25 332 THR A C 1
ATOM 2486 O O . THR A 1 332 ? -3.373 4.209 15.516 1.00 79.25 332 THR A O 1
ATOM 2489 N N . ALA A 1 333 ? -1.579 5.526 15.331 1.00 80.56 333 ALA A N 1
ATOM 2490 C CA . ALA A 1 333 ? -1.831 6.279 16.564 1.00 80.56 333 ALA A CA 1
ATOM 2491 C C . ALA A 1 333 ? -3.213 6.961 16.580 1.00 80.56 333 ALA A C 1
ATOM 2493 O O . ALA A 1 333 ? -3.921 6.935 17.590 1.00 80.56 333 ALA A O 1
ATOM 2494 N N . GLY A 1 334 ? -3.656 7.499 15.439 1.00 81.44 334 GLY A N 1
ATOM 2495 C CA . GLY A 1 334 ? -4.999 8.052 15.276 1.00 81.44 334 GLY A CA 1
ATOM 2496 C C . GLY A 1 334 ? -6.120 7.008 15.206 1.00 81.44 334 GLY A C 1
ATOM 2497 O O . GLY A 1 334 ? -7.292 7.403 15.201 1.00 81.44 334 GLY A O 1
ATOM 2498 N N . LEU A 1 335 ? -5.807 5.709 15.144 1.00 83.81 335 LEU A N 1
ATOM 2499 C CA . LEU A 1 335 ? -6.756 4.600 15.262 1.00 83.81 335 LEU A CA 1
ATOM 2500 C C . LEU A 1 335 ? -6.757 4.023 16.685 1.00 83.81 335 LEU A C 1
ATOM 2502 O O . LEU A 1 335 ? -7.836 3.920 17.265 1.00 83.81 335 LEU A O 1
ATOM 2506 N N . GLU A 1 336 ? -5.587 3.767 17.279 1.00 87.94 336 GLU A N 1
ATOM 2507 C CA . GLU A 1 336 ? -5.422 3.398 18.697 1.00 87.94 336 GLU A CA 1
ATOM 2508 C C . GLU A 1 336 ? -6.148 4.389 19.614 1.00 87.94 336 GLU A C 1
ATOM 2510 O O . GLU A 1 336 ? -6.968 3.984 20.438 1.00 87.94 336 GLU A O 1
ATOM 2515 N N . LYS A 1 337 ? -5.949 5.702 19.405 1.00 87.88 337 LYS A N 1
ATOM 2516 C CA . LYS A 1 337 ? -6.661 6.749 20.154 1.00 87.88 337 LYS A CA 1
ATOM 2517 C C . LYS A 1 337 ? -8.183 6.587 20.067 1.00 87.88 337 LYS A C 1
ATOM 2519 O O . LYS A 1 337 ? -8.848 6.584 21.096 1.00 87.88 337 LYS A O 1
ATOM 2524 N N . LYS A 1 338 ? -8.728 6.380 18.863 1.00 87.88 338 LYS A N 1
ATOM 2525 C CA . LYS A 1 338 ? -10.177 6.198 18.640 1.00 87.88 338 LYS A CA 1
ATOM 2526 C C . LYS A 1 338 ? -10.708 4.872 19.186 1.00 87.88 338 LYS A C 1
ATOM 2528 O O . LYS A 1 338 ? -11.913 4.741 19.392 1.00 87.88 338 LYS A O 1
ATOM 2533 N N . GLN A 1 339 ? -9.842 3.878 19.385 1.00 90.06 339 GLN A N 1
ATOM 2534 C CA . GLN A 1 339 ? -10.199 2.637 20.063 1.00 90.06 339 GLN A CA 1
ATOM 2535 C C . GLN A 1 339 ? -10.185 2.830 21.589 1.00 90.06 339 GLN A C 1
ATOM 2537 O O . GLN A 1 339 ? -11.182 2.487 22.220 1.00 90.06 339 GLN A O 1
ATOM 2542 N N . ARG A 1 340 ? -9.178 3.495 22.173 1.00 91.12 340 ARG A N 1
ATOM 2543 C CA . ARG A 1 340 ? -9.161 3.856 23.609 1.00 91.12 340 ARG A CA 1
ATOM 2544 C C . ARG A 1 340 ? -10.330 4.785 23.977 1.00 91.12 340 ARG A C 1
ATOM 2546 O O . ARG A 1 340 ? -10.974 4.565 24.992 1.00 91.12 340 ARG A O 1
ATOM 2553 N N . GLU A 1 341 ? -10.679 5.745 23.115 1.00 92.00 341 GLU A N 1
ATOM 2554 C CA . GLU A 1 341 ? -11.853 6.632 23.264 1.00 92.00 341 GLU A CA 1
ATOM 2555 C C . GLU A 1 341 ? -13.209 5.902 23.209 1.00 92.00 341 GLU A C 1
ATOM 2557 O O . GLU A 1 341 ? -14.206 6.451 23.673 1.00 92.00 341 GLU A O 1
ATOM 2562 N N . LYS A 1 342 ? -13.273 4.694 22.627 1.00 89.69 342 LYS A N 1
ATOM 2563 C CA . LYS A 1 342 ? -14.525 3.945 22.410 1.00 89.69 342 LYS A CA 1
ATOM 2564 C C . LYS A 1 342 ? -14.677 2.697 23.287 1.00 89.69 342 LYS A C 1
ATOM 2566 O O . LYS A 1 342 ? -15.804 2.289 23.551 1.00 89.69 342 LYS A O 1
ATOM 2571 N N . TYR A 1 343 ? -13.566 2.084 23.687 1.00 90.88 343 TYR A N 1
ATOM 2572 C CA . TYR A 1 343 ? -13.526 0.792 24.381 1.00 90.88 343 TYR A CA 1
ATOM 2573 C C . TYR A 1 343 ? -12.622 0.791 25.627 1.00 90.88 343 TYR A C 1
ATOM 2575 O O . TYR A 1 343 ? -12.631 -0.187 26.373 1.00 90.88 343 TYR A O 1
ATOM 2583 N N . GLY A 1 344 ? -11.831 1.848 25.855 1.00 90.25 344 GLY A N 1
ATOM 2584 C CA . GLY A 1 344 ? -10.914 1.938 26.993 1.00 90.25 344 GLY A CA 1
ATOM 2585 C C . GLY A 1 344 ? -11.641 1.849 28.334 1.00 90.25 344 GLY A C 1
ATOM 2586 O O . GLY A 1 344 ? -12.755 2.353 28.477 1.00 90.25 344 GLY A O 1
ATOM 2587 N N . GLY A 1 345 ? -11.022 1.180 29.305 1.00 87.75 345 GLY A N 1
ATOM 2588 C CA . GLY A 1 345 ? -11.639 0.881 30.599 1.00 87.75 345 GLY A CA 1
ATOM 2589 C C . GLY A 1 345 ? -12.615 -0.304 30.589 1.00 87.75 345 GLY A C 1
ATOM 2590 O O . GLY A 1 345 ? -13.110 -0.673 31.651 1.00 87.75 345 GLY A O 1
ATOM 2591 N N . THR A 1 346 ? -12.875 -0.946 29.441 1.00 92.38 346 THR A N 1
ATOM 2592 C CA . THR A 1 346 ? -13.567 -2.249 29.421 1.00 92.38 346 THR A CA 1
ATOM 2593 C C . THR A 1 346 ? -12.563 -3.394 29.626 1.00 92.38 346 THR A C 1
ATOM 2595 O O . THR A 1 346 ? -11.509 -3.387 28.983 1.00 92.38 346 THR A O 1
ATOM 2598 N N . PRO A 1 347 ? -12.858 -4.414 30.461 1.00 93.69 347 PRO A N 1
ATOM 2599 C CA . PRO A 1 347 ? -11.924 -5.518 30.703 1.00 93.69 347 PRO A CA 1
ATOM 2600 C C . PRO A 1 347 ? -11.499 -6.275 29.435 1.00 93.69 347 PRO A C 1
ATOM 2602 O O . PRO A 1 347 ? -10.340 -6.671 29.326 1.00 93.69 347 PRO A O 1
ATOM 2605 N N . GLU A 1 348 ? -12.401 -6.429 28.453 1.00 93.12 348 GLU A N 1
ATOM 2606 C CA . GLU A 1 348 ? -12.086 -7.054 27.159 1.00 93.12 348 GLU A CA 1
ATOM 2607 C C . GLU A 1 348 ? -11.005 -6.266 26.402 1.00 93.12 348 GLU A C 1
ATOM 2609 O O . GLU A 1 348 ? -10.036 -6.851 25.917 1.00 93.12 348 GLU A O 1
ATOM 2614 N N . TYR A 1 349 ? -11.136 -4.937 26.330 1.00 93.75 349 TYR A N 1
ATOM 2615 C CA . TYR A 1 349 ? -10.185 -4.088 25.616 1.00 93.75 349 TYR A CA 1
ATOM 2616 C C . TYR A 1 349 ? -8.800 -4.101 26.267 1.00 93.75 349 TYR A C 1
ATOM 2618 O O . TYR A 1 349 ? -7.804 -4.285 25.569 1.00 93.75 349 TYR A O 1
ATOM 2626 N N . GLU A 1 350 ? -8.722 -3.972 27.594 1.00 93.50 350 GLU A N 1
ATOM 2627 C CA . GLU A 1 350 ? -7.431 -3.963 28.296 1.00 93.50 350 GLU A CA 1
ATOM 2628 C C . GLU A 1 350 ? -6.732 -5.339 28.241 1.00 93.50 350 GLU A C 1
ATOM 2630 O O . GLU A 1 350 ? -5.505 -5.410 28.148 1.00 93.50 350 GLU A O 1
ATOM 2635 N N . ALA A 1 351 ? -7.487 -6.446 28.240 1.00 94.25 351 ALA A N 1
ATOM 2636 C CA . ALA A 1 351 ? -6.941 -7.790 28.022 1.00 94.25 351 ALA A CA 1
ATOM 2637 C C . ALA A 1 351 ? -6.457 -7.991 26.571 1.00 94.25 351 ALA A C 1
ATOM 2639 O O . ALA A 1 351 ? -5.387 -8.563 26.336 1.00 94.25 351 ALA A O 1
ATOM 2640 N N . TRP A 1 352 ? -7.208 -7.476 25.595 1.00 94.81 352 TRP A N 1
ATOM 2641 C CA . TRP A 1 352 ? -6.851 -7.521 24.177 1.00 94.81 352 TRP A CA 1
ATOM 2642 C C . TRP A 1 352 ? -5.589 -6.706 23.866 1.00 94.81 352 TRP A C 1
ATOM 2644 O O . TRP A 1 352 ? -4.680 -7.207 23.203 1.00 94.81 352 TRP A O 1
ATOM 2654 N N . VAL A 1 353 ? -5.473 -5.480 24.388 1.00 92.75 353 VAL A N 1
ATOM 2655 C CA . VAL A 1 353 ? -4.298 -4.610 24.188 1.00 92.75 353 VAL A CA 1
ATOM 2656 C C . VAL A 1 353 ? -3.012 -5.248 24.727 1.00 92.75 353 VAL A C 1
ATOM 2658 O O . VAL A 1 353 ? -1.965 -5.130 24.091 1.00 92.75 353 VAL A O 1
ATOM 2661 N N . LYS A 1 354 ? -3.087 -5.980 25.846 1.00 91.94 354 LYS A N 1
ATOM 2662 C CA . LYS A 1 354 ? -1.943 -6.703 26.436 1.00 91.94 354 LYS A CA 1
ATOM 2663 C C . LYS A 1 354 ? -1.491 -7.926 25.630 1.00 91.94 354 LYS A C 1
ATOM 2665 O O . LYS A 1 354 ? -0.363 -8.371 25.804 1.00 91.94 354 LYS A O 1
ATOM 2670 N N . THR A 1 355 ? -2.353 -8.479 24.776 1.00 92.88 355 THR A N 1
ATOM 2671 C CA . THR A 1 355 ? -2.119 -9.757 24.074 1.00 92.88 355 THR A CA 1
ATOM 2672 C C . THR A 1 355 ? -1.930 -9.620 22.559 1.00 92.88 355 THR A C 1
ATOM 2674 O O . THR A 1 355 ? -1.643 -10.613 21.895 1.00 92.88 355 THR A O 1
ATOM 2677 N N . SER A 1 356 ? -2.038 -8.406 22.006 1.00 92.44 356 SER A N 1
ATOM 2678 C CA . SER A 1 356 ? -2.007 -8.148 20.560 1.00 92.44 356 SER A CA 1
ATOM 2679 C C . SER A 1 356 ? -1.016 -7.045 20.163 1.00 92.44 356 SER A C 1
ATOM 2681 O O . SER A 1 356 ? -0.907 -6.000 20.806 1.00 92.44 356 SER A O 1
ATOM 2683 N N . TRP A 1 357 ? -0.297 -7.257 19.059 1.00 89.44 357 TRP A N 1
ATOM 2684 C CA . TRP A 1 357 ? 0.748 -6.366 18.547 1.00 89.44 357 TRP A CA 1
ATOM 2685 C C . TRP A 1 357 ? 0.169 -5.113 17.873 1.00 89.44 357 TRP A C 1
ATOM 2687 O O . TRP A 1 357 ? -0.639 -5.209 16.946 1.00 89.44 357 TRP A O 1
ATOM 2697 N N . SER A 1 358 ? 0.617 -3.925 18.287 1.00 81.25 358 SER A N 1
ATOM 2698 C CA . SER A 1 358 ? 0.238 -2.630 17.692 1.00 81.25 358 SER A CA 1
ATOM 2699 C C . SER A 1 358 ? 0.860 -2.353 16.320 1.00 81.25 358 SER A C 1
ATOM 2701 O O . SER A 1 358 ? 0.372 -1.501 15.579 1.00 81.25 358 SER A O 1
ATOM 2703 N N . GLY A 1 359 ? 1.965 -3.026 15.992 1.00 77.81 359 GLY A N 1
ATOM 2704 C CA . GLY A 1 359 ? 2.994 -2.444 15.129 1.00 77.81 359 GLY A CA 1
ATOM 2705 C C . GLY A 1 359 ? 4.002 -1.619 15.946 1.00 77.81 359 GLY A C 1
ATOM 2706 O O . GLY A 1 359 ? 3.732 -1.296 17.106 1.00 77.81 359 GLY A O 1
ATOM 2707 N N . PRO A 1 360 ? 5.166 -1.275 15.370 1.00 67.31 360 PRO A N 1
ATOM 2708 C CA . PRO A 1 360 ? 6.121 -0.372 16.007 1.00 67.31 360 PRO A CA 1
ATOM 2709 C C . PRO A 1 360 ? 5.521 1.039 16.110 1.00 67.31 360 PRO A C 1
ATOM 2711 O O . PRO A 1 360 ? 5.266 1.695 15.101 1.00 67.31 360 PRO A O 1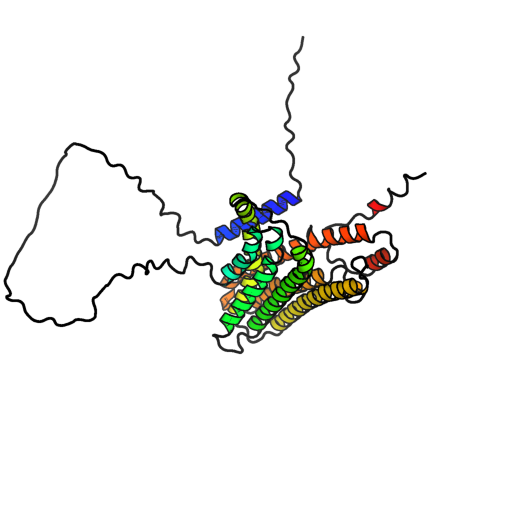
ATOM 2714 N N . MET A 1 361 ? 5.275 1.490 17.340 1.00 63.38 361 MET A N 1
ATOM 2715 C CA . MET A 1 361 ? 4.646 2.780 17.643 1.00 63.38 361 MET A CA 1
ATOM 2716 C C . MET A 1 361 ? 5.702 3.845 17.954 1.00 63.38 361 MET A C 1
ATOM 2718 O O . MET A 1 361 ? 6.583 3.635 18.790 1.00 63.38 361 MET A O 1
ATOM 2722 N N . ALA A 1 362 ? 5.599 5.008 17.309 1.00 50.25 362 ALA A N 1
ATOM 2723 C CA . ALA A 1 362 ? 6.477 6.148 17.562 1.00 50.25 362 ALA A CA 1
ATOM 2724 C C . ALA A 1 362 ? 6.056 6.907 18.837 1.00 50.25 362 ALA A C 1
ATOM 2726 O O . ALA A 1 362 ? 5.390 7.940 18.777 1.00 50.25 362 ALA A O 1
ATOM 2727 N N . GLY A 1 363 ? 6.469 6.381 19.992 1.00 49.09 363 GLY A N 1
ATOM 2728 C CA . GLY A 1 363 ? 6.192 6.943 21.317 1.00 49.09 363 GLY A CA 1
ATOM 2729 C C . GLY A 1 363 ? 5.182 6.121 22.120 1.00 49.09 363 GLY A C 1
ATOM 2730 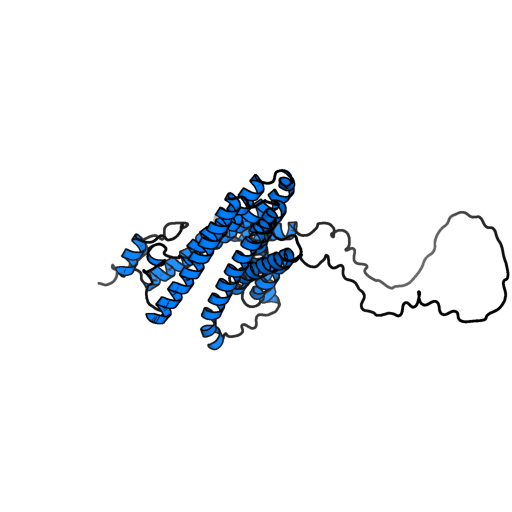O O . GLY A 1 363 ? 4.351 5.402 21.561 1.00 49.09 363 GLY A O 1
ATOM 2731 N N . LYS A 1 364 ? 5.263 6.226 23.452 1.00 37.69 364 LYS A N 1
ATOM 2732 C CA . LYS A 1 364 ? 4.216 5.714 24.341 1.00 37.69 364 LYS A CA 1
ATOM 2733 C C . LYS A 1 364 ? 2.953 6.558 24.154 1.00 37.69 364 LYS A C 1
ATOM 2735 O O . LYS A 1 364 ? 3.034 7.774 24.005 1.00 37.69 364 LYS A O 1
ATOM 2740 N N . VAL A 1 365 ? 1.792 5.911 24.184 1.00 46.66 365 VAL A N 1
ATOM 2741 C CA . VAL A 1 365 ? 0.534 6.593 24.500 1.00 46.66 365 VAL A CA 1
ATOM 2742 C C . VAL A 1 365 ? 0.445 6.554 26.018 1.00 46.66 365 VAL A C 1
ATOM 2744 O O . VAL A 1 365 ? 0.212 5.483 26.564 1.00 46.66 365 VAL A O 1
ATOM 2747 N N . ASP A 1 366 ? 0.722 7.676 26.683 1.00 39.25 366 ASP A N 1
ATOM 2748 C CA . ASP A 1 366 ? 0.890 7.710 28.141 1.00 39.25 366 ASP A CA 1
ATOM 2749 C C . ASP A 1 366 ? -0.366 7.193 28.868 1.00 39.25 366 ASP A C 1
ATOM 2751 O O . ASP A 1 366 ? -1.477 7.699 28.673 1.00 39.25 366 ASP A O 1
ATOM 2755 N N . ASP A 1 367 ? -0.194 6.162 29.698 1.00 44.12 367 ASP A N 1
ATOM 2756 C CA . ASP A 1 367 ? -1.310 5.415 30.293 1.00 44.12 367 ASP A CA 1
ATOM 2757 C C . ASP A 1 367 ? -2.048 6.184 31.409 1.00 44.12 367 ASP A C 1
ATOM 2759 O O . ASP A 1 367 ? -3.196 5.864 31.740 1.00 44.12 367 ASP A O 1
ATOM 2763 N N . ASP A 1 368 ? -1.430 7.248 31.930 1.00 37.75 368 ASP A N 1
ATOM 2764 C CA . ASP A 1 368 ? -1.866 8.005 33.111 1.00 37.75 368 ASP A CA 1
ATOM 2765 C C . ASP A 1 368 ? -3.117 8.875 32.884 1.00 37.75 368 ASP A C 1
ATOM 2767 O O . ASP A 1 368 ? -3.809 9.254 33.835 1.00 37.75 368 ASP A O 1
ATOM 2771 N N . ALA A 1 369 ? -3.466 9.169 31.625 1.00 36.81 369 ALA A N 1
ATOM 2772 C CA . ALA A 1 369 ? -4.550 10.095 31.265 1.00 36.81 369 ALA A CA 1
ATOM 2773 C C . ALA A 1 369 ? -5.960 9.655 31.726 1.00 36.81 369 ALA A C 1
ATOM 2775 O O . ALA A 1 369 ? -6.911 10.442 31.655 1.00 36.81 369 ALA A O 1
ATOM 2776 N N . THR A 1 370 ? -6.108 8.410 32.188 1.00 38.91 370 THR A N 1
ATOM 2777 C CA . THR A 1 370 ? -7.360 7.847 32.721 1.00 38.91 370 THR A CA 1
ATOM 2778 C C . THR A 1 370 ? -7.455 7.828 34.251 1.00 38.91 370 THR A C 1
ATOM 2780 O O . THR A 1 370 ? -8.571 7.781 34.762 1.00 38.91 370 THR A O 1
ATOM 2783 N N . ALA A 1 371 ? -6.346 7.937 34.994 1.00 36.88 371 ALA A N 1
ATOM 2784 C CA . ALA A 1 371 ? -6.384 7.930 36.462 1.00 36.88 371 ALA A CA 1
ATOM 2785 C C . ALA A 1 371 ? -7.059 9.198 37.024 1.00 36.88 371 ALA A C 1
ATOM 2787 O O . ALA A 1 371 ? -7.941 9.134 37.881 1.00 36.88 371 ALA A O 1
ATOM 2788 N N . ASN A 1 372 ? -6.716 10.366 36.472 1.00 35.44 372 ASN A N 1
ATOM 2789 C CA . ASN A 1 372 ? -7.116 11.670 37.012 1.00 35.44 372 ASN A CA 1
ATOM 2790 C C . ASN A 1 372 ? -8.536 12.135 36.601 1.00 35.44 372 ASN A C 1
ATOM 2792 O O . ASN A 1 372 ? -8.806 13.330 36.489 1.00 35.44 372 ASN A O 1
ATOM 2796 N N . LYS A 1 373 ? -9.452 11.194 36.325 1.00 38.56 373 LYS A N 1
ATOM 2797 C CA . LYS A 1 373 ? -10.886 11.470 36.089 1.00 38.56 373 LYS A CA 1
ATOM 2798 C C . LYS A 1 373 ? -11.834 10.762 37.060 1.00 38.56 373 LYS A C 1
ATOM 2800 O O . LYS A 1 373 ? -13.017 11.084 37.062 1.00 38.56 373 LYS A O 1
ATOM 2805 N N . GLY A 1 374 ? -11.329 9.857 37.904 1.00 35.44 374 GLY A N 1
ATOM 2806 C CA . GLY A 1 374 ? -12.104 9.278 39.010 1.00 35.44 374 GLY A CA 1
ATOM 2807 C C . GLY A 1 374 ? -12.161 10.166 40.262 1.00 35.44 374 GLY A C 1
ATOM 2808 O O . GLY A 1 374 ? -13.063 10.013 41.072 1.00 35.44 374 GLY A O 1
ATOM 2809 N N . ALA A 1 375 ? -11.226 11.111 40.413 1.00 37.06 375 ALA A N 1
ATOM 2810 C CA . ALA A 1 375 ? -10.995 11.844 41.663 1.00 37.06 375 ALA A CA 1
ATOM 2811 C C . ALA A 1 375 ? -11.799 13.153 41.836 1.00 37.06 375 ALA A C 1
ATOM 2813 O O . ALA A 1 375 ? -11.588 13.862 42.813 1.00 37.06 375 ALA A O 1
ATOM 2814 N N . VAL A 1 376 ? -12.698 13.501 40.904 1.00 39.81 376 VAL A N 1
ATOM 2815 C CA . VAL A 1 376 ? -13.493 14.753 40.954 1.00 39.81 376 VAL A CA 1
ATOM 2816 C C . VAL A 1 376 ? -14.992 14.463 40.798 1.00 39.81 376 VAL A C 1
ATOM 2818 O O . VAL A 1 376 ? -15.679 15.047 39.961 1.00 39.81 376 VAL A O 1
ATOM 2821 N N . ARG A 1 377 ? -15.483 13.505 41.595 1.00 41.06 377 ARG A N 1
ATOM 2822 C CA . ARG A 1 377 ? -16.904 13.282 41.914 1.00 41.06 377 ARG A CA 1
ATOM 2823 C C . ARG A 1 377 ? -17.040 12.620 43.292 1.00 41.06 377 ARG A C 1
ATOM 2825 O O . ARG A 1 377 ? -17.223 11.412 43.377 1.00 41.06 377 ARG A O 1
ATOM 2832 N N . ASN A 1 378 ? -16.936 13.449 44.324 1.00 37.06 378 ASN A N 1
ATOM 2833 C CA . ASN A 1 378 ? -17.554 13.332 45.647 1.00 37.06 378 ASN A CA 1
ATOM 2834 C C . ASN A 1 378 ? -17.758 14.769 46.144 1.00 37.06 378 ASN A C 1
ATOM 2836 O O . ASN A 1 378 ? -16.859 15.590 45.842 1.00 37.06 378 ASN A O 1
#

Foldseek 3Di:
DDDDDDDDDDDDDDDDPVVVVVVVLLVVLVVVVVVPDDPPPPPPDPDDDDDDDDDDDDDDDDDDDDDDDDDDDDDDDDDDDDPPVPPPPPDPPPPPCPPPPPDDPQLLVLLQVQLLVCLQPVVSNVARSLLSSLQSLLVVQCVVQVPDDPQLCVLLNLLSVLSNVLSCLRNVLVCVVCVVVVVVCPDRPPDDPVSSVVSVSSSSSSSLLSSLQRVLLSVLSVLLSDPDDPQLVVLSVQLSQLSVQLSVQSVVLVVCCVVVHVQDDDCDDSLVAAVRSNLRSVLSNLCSRLARNSVVSLVNDPPCNVVNVVSNVSSVSSNVVVCCVSANPPNLVVVVVVCCVRCNPPPVVVVSVVRYHSPDHPDDPDPCPPVVPVPPDD

Organism: NCBI:txid44445

Radius of gyration: 31.87 Å; chains: 1; bounding box: 59×80×122 Å